Protein AF-0000000068954205 (afdb_homodimer)

pLDDT: mean 86.45, std 12.46, range [21.44, 98.06]

Organism: Cupriavidus necator (strain ATCC 17699 / DSM 428 / KCTC 22496 / NCIMB 10442 / H16 / Stanier 337) (NCBI:txid381666)

Nearest PDB structures (foldseek):
  3oio-assembly1_A  TM=9.324E-01  e=2.521E-06  Chromobacterium violaceum
  3lsg-assembly1_A  TM=9.176E-01  e=3.341E-06  Fusobacterium nucleatum subsp. nucleatum
  3w6v-assembly1_A  TM=8.678E-01  e=1.797E-06  Streptomyces griseus
  6swi-assembly1_A  TM=9.394E-01  e=2.029E-05  Geobacillus stearothermophilus
  4fe7-assembly1_A-2  TM=8.627E-01  e=1.544E-04  Escherichia coli

Secondary structure (DSSP, 8-state):
--HHHHHHHHTT-EEEEEEEEEEESS-EEEE---HHHHHHH-TT-SEEEEEEEEEESEEEEEETT--S--EEEETTEEEEETT---EEEES-TTSPPEESHHHHHHHHHHSTTSPEEEEEE-SSSEEEEEEEEEEE--TT--HHHHHS-SSEEEE--SSHHHHHHHHHHHHHHHHHHS--TTHHHHHHHHHHHHHHHHHHHHHHHS-TT--SHHHHHHSTTHHHHHHHHHH-TTS---HHHHHHHHT--HHHHHHHHHHHHSS-HHHHHHHHHHHHHHHHHHH----HHHHHHHTT-S-HHHHHHHHHHHHSS-HHHHHHHHHHGGGS------/--HHHHHHHHTT-EEEEEEEEEEESS-EEEE---HHHHHHH-TT-SEEEEEEEEEESEEEEEETT--S--EEEETTEEEEETT---EEEES-TTSPPEESHHHHHHHHHHSTTSPEEEEEE-SSSEEEEEEEEEEE--TT--HHHHHS-SSEEEE--SSHHHHHHHHHHHHHHHHHHS--TTHHHHHHHHHHHHHHHHHHHHHHHS-TT--SHHHHHHSTTHHHHHHHHHH-TTS---HHHHHHHHT--HHHHHHHHHHHHSS-HHHHHHHHHHHHHHHHHHH----HHHHHHHTT-S-HHHHHHHHHHHHSS-HHHHHHHHHHGGGS------

Solvent-accessible surface area (backbone atoms only — not comparable to full-atom values): 33971 Å² total; per-residue (Å²): 53,34,45,51,25,51,49,42,57,62,22,52,63,43,31,27,51,48,33,45,36,38,35,16,29,65,36,29,31,34,46,62,77,43,71,66,57,34,52,46,60,39,66,79,39,72,40,44,25,35,36,40,34,24,74,32,48,56,38,35,33,37,48,64,88,52,86,68,97,50,46,79,41,44,54,58,21,35,38,38,25,52,73,31,61,52,24,33,40,17,69,40,82,85,48,78,62,37,74,44,62,78,80,43,44,65,53,47,70,75,38,35,46,45,56,39,77,45,76,48,56,48,85,52,63,61,24,30,34,42,30,31,40,34,24,26,42,53,88,78,59,57,66,67,58,72,57,46,64,72,66,49,71,40,68,57,65,81,56,71,69,19,49,26,49,50,37,44,48,54,45,44,53,52,39,58,74,54,70,52,81,28,36,57,46,47,36,10,40,50,41,45,48,51,48,52,51,48,50,50,50,50,43,72,65,48,60,88,85,50,59,28,56,52,40,29,57,61,34,80,45,49,22,50,44,44,26,52,44,54,40,41,52,34,55,88,78,45,65,58,57,45,13,58,75,53,72,42,51,46,68,57,41,42,50,54,33,23,67,25,61,73,43,44,61,66,59,49,51,52,50,48,26,48,50,52,38,50,40,43,51,52,70,35,42,60,20,69,56,57,42,24,46,64,35,45,34,92,36,55,67,62,35,33,52,52,36,19,72,74,71,72,36,39,56,69,55,39,42,41,36,49,47,37,67,15,54,66,76,81,73,76,84,117,51,34,46,52,24,50,50,42,57,62,22,51,62,42,32,27,52,47,34,45,37,40,35,16,28,64,36,30,30,33,46,61,77,42,71,67,58,34,52,47,61,39,66,79,38,73,39,44,24,36,37,40,33,27,73,32,48,56,38,34,34,36,46,65,91,51,86,68,97,50,46,82,41,44,56,57,22,35,37,39,25,51,74,31,61,53,25,34,41,18,70,40,82,85,46,78,62,36,74,44,59,78,79,42,45,66,54,47,71,74,39,34,46,46,55,38,77,45,78,48,56,49,87,51,63,61,25,30,35,44,30,32,40,34,25,27,43,54,88,78,59,57,66,65,57,73,58,46,62,72,66,49,71,40,68,57,66,79,58,71,68,18,50,26,49,50,37,44,48,53,45,44,53,52,39,59,74,55,70,51,82,29,36,56,45,50,37,10,41,51,42,45,47,51,49,53,51,46,51,49,50,48,43,71,66,50,60,89,84,51,60,28,57,53,40,29,57,60,33,80,44,49,23,49,43,44,26,52,45,55,38,40,53,34,52,87,78,44,65,57,56,45,14,58,75,54,73,43,51,45,67,57,40,42,50,52,34,22,66,24,60,74,43,45,62,67,60,50,50,52,51,48,25,48,50,52,38,50,41,44,52,52,71,35,42,60,20,67,56,56,42,24,47,64,36,46,35,93,38,54,67,62,36,34,54,52,36,20,72,73,70,71,37,40,57,70,56,41,42,41,36,48,47,38,67,16,54,65,74,81,73,76,85,119

Sequence (668 aa):
MDALSDLLRAVQLSGAVFLNGEFKSPWCLISEADAELRAAFLPRADRVVSYHLITEGVCWARLVDGTGPGLRVDTGELLVVPQGEPHVLGSDLRLQPLPSAPLVYDMLRNSPGEVMRVSYGGGGETTRMVCGFLGFDDTMGNPLLTSLPRLFKVGLGSGLESAWLASALAFATSEAAEPRAGTATVLAKLSELLFVQAVRRCIDTLPDNESGWLAALRDRYVGRALSRMHARPAYPWTVDELAGNVGLSRSALAQRFTDLLGQPPMQYLAHWRLRSAAAELRSGNRSISEVAGAVGYDSEAAFSRAFKREFGLPPASWRRNHIDAAQAPAAAAHMDALSDLLRAVQLSGAVFLNGEFKSPWCLISEADAELRAAFLPRADRVVSYHLITEGVCWARLVDGTGPGLRVDTGELLVVPQGEPHVLGSDLRLQPLPSAPLVYDMLRNSPGEVMRVSYGGGGETTRMVCGFLGFDDTMGNPLLTSLPRLFKVGLGSGLESAWLASALAFATSEAAEPRAGTATVLAKLSELLFVQAVRRCIDTLPDNESGWLAALRDRYVGRALSRMHARPAYPWTVDELAGNVGLSRSALAQRFTDLLGQPPMQYLAHWRLRSAAAELRSGNRSISEVAGAVGYDSEAAFSRAFKREFGLPPASWRRNHIDAAQAPAAAAH

Foldseek 3Di:
DALVVLLCVLFPKWKFWAEWEKEFPFAKAKDACDPLNCCLAPVPFPFKKKKKAWQADKKFKDAPPDDDLTDIAHHQKMKIQLRRGIMMMGPHNVDDYYYCCVQCVVVCVVPRRAHDYGYDYDHHDMIIIIMMMMGTRCLLHRQLSVQDDRIDMDHCDDDPSSVVLSVLVVVLSVCSVDPDPCSGVSRTVNRVVVVVSVLVRCLVPDDQQAATDSNLCNDQLSVQLSRVCSVQLQDPDDLCNSCVVRVHHSVVNQVVNCSRHVDGDVVVSLSSLLSQLLSCLQPHDDDLQVSCNRRRHPDSVVSQVSNCVSNVHGSVVSSVCVVCVVVDDPPPPD/DALVVLLCVLFPKWKFWAEWEKEFPFAKAKDACDPLNCCLAPVPFPFKKKKKAWQADKKFKDAPPDDDLTDIAHHQKMKIQLRRGIMMMGPHNVDDHYYCCVQCVVVCVVPRRAHDYGYDYDHHDMIIIIMMMMGTRCLLHRQLSVQDDRIDMDHCDDDPSSVVLSVLVVVLSVCSVDPDPCSGVSRTVNRVVVVVSVLVRCLVPDDQQAATDSNLCNDQLSVQLSRVCSVQLQDPDDLCNSCVVRVHHSVVNQVVNCSRHVDGSVVVSLSVLLSQLLSCLQPHDDDLQVSCNRNRHPDSVVSQVSNCVSNVHGSVVSSVCVVCVVVDDPPPPD

Radius of gyration: 25.28 Å; Cα contacts (8 Å, |Δi|>4): 1305; chains: 2; bounding box: 70×67×58 Å

Structure (mmCIF, N/CA/C/O backbone):
data_AF-0000000068954205-model_v1
#
loop_
_entity.id
_entity.type
_entity.pdbx_description
1 polymer 'AraC family transcriptional regulator'
#
loop_
_atom_site.group_PDB
_atom_site.id
_atom_site.type_symbol
_atom_site.label_atom_id
_atom_site.label_alt_id
_atom_site.label_comp_id
_atom_site.label_asym_id
_atom_site.label_entity_id
_atom_site.label_seq_id
_atom_site.pdbx_PDB_ins_code
_atom_site.Cartn_x
_atom_site.Cartn_y
_atom_site.Cartn_z
_atom_site.occupancy
_atom_site.B_iso_or_equiv
_atom_site.auth_seq_id
_atom_site.auth_comp_id
_atom_site.auth_asym_id
_atom_site.auth_atom_id
_atom_site.pdbx_PDB_model_num
ATOM 1 N N . MET A 1 1 ? -12.695 10.094 4.102 1 76.62 1 MET A N 1
ATOM 2 C CA . MET A 1 1 ? -11.281 9.805 4.289 1 76.62 1 MET A CA 1
ATOM 3 C C . MET A 1 1 ? -10.57 10.977 4.953 1 76.62 1 MET A C 1
ATOM 5 O O . MET A 1 1 ? -10.945 12.133 4.75 1 76.62 1 MET A O 1
ATOM 9 N N . ASP A 1 2 ? -9.625 10.664 5.848 1 85.88 2 ASP A N 1
ATOM 10 C CA . ASP A 1 2 ? -8.93 11.719 6.574 1 85.88 2 ASP A CA 1
ATOM 11 C C . ASP A 1 2 ? -7.848 12.367 5.707 1 85.88 2 ASP A C 1
ATOM 13 O O . ASP A 1 2 ? -7.402 11.773 4.719 1 85.88 2 ASP A O 1
ATOM 17 N N . ALA A 1 3 ? -7.453 13.562 6.09 1 88.38 3 ALA A N 1
ATOM 18 C CA . ALA A 1 3 ? -6.594 14.422 5.281 1 88.38 3 ALA A CA 1
ATOM 19 C C . ALA A 1 3 ? -5.234 13.773 5.039 1 88.38 3 ALA A C 1
ATOM 21 O O . ALA A 1 3 ? -4.691 13.852 3.936 1 88.38 3 ALA A O 1
ATOM 22 N N . LEU A 1 4 ? -4.676 13.164 6.059 1 90.88 4 LEU A N 1
ATOM 23 C CA . LEU A 1 4 ? -3.365 12.547 5.902 1 90.88 4 LEU A CA 1
ATOM 24 C C . LEU A 1 4 ? -3.426 11.391 4.91 1 90.88 4 LEU A C 1
ATOM 26 O O . LEU A 1 4 ? -2.582 11.289 4.016 1 90.88 4 LEU A O 1
ATOM 30 N N . SER A 1 5 ? -4.398 10.57 5.047 1 91.06 5 SER A N 1
ATOM 31 C CA . SER A 1 5 ? -4.562 9.445 4.129 1 91.06 5 SER A CA 1
ATOM 32 C C . SER A 1 5 ? -4.742 9.93 2.693 1 91.06 5 SER A C 1
ATOM 34 O O . SER A 1 5 ? -4.172 9.352 1.764 1 91.06 5 SER A O 1
ATOM 36 N N . ASP A 1 6 ? -5.512 10.961 2.559 1 88.81 6 ASP A N 1
ATOM 37 C CA . ASP A 1 6 ? -5.75 11.508 1.228 1 88.81 6 ASP A CA 1
ATOM 38 C C . ASP A 1 6 ? -4.453 12.016 0.602 1 88.81 6 ASP A C 1
ATOM 40 O O . ASP A 1 6 ? -4.203 11.797 -0.585 1 88.81 6 ASP A O 1
ATOM 44 N N . LEU A 1 7 ? -3.738 12.688 1.393 1 87.94 7 LEU A N 1
ATOM 45 C CA . LEU A 1 7 ? -2.469 13.211 0.893 1 87.94 7 LEU A CA 1
ATOM 46 C C . LEU A 1 7 ? -1.528 12.07 0.512 1 87.94 7 LEU A C 1
ATOM 48 O O . LEU A 1 7 ? -0.908 12.102 -0.554 1 87.94 7 LEU A O 1
ATOM 52 N N . LEU A 1 8 ? -1.427 11.078 1.356 1 89.31 8 LEU A N 1
ATOM 53 C CA . LEU A 1 8 ? -0.533 9.953 1.105 1 89.31 8 LEU A CA 1
ATOM 54 C C . LEU A 1 8 ? -0.955 9.195 -0.147 1 89.31 8 LEU A C 1
ATOM 56 O O . LEU A 1 8 ? -0.107 8.719 -0.902 1 89.31 8 LEU A O 1
ATOM 60 N N . ARG A 1 9 ? -2.203 9.102 -0.337 1 86.25 9 ARG A N 1
ATOM 61 C CA . ARG A 1 9 ? -2.717 8.484 -1.554 1 86.25 9 ARG A CA 1
ATOM 62 C C . ARG A 1 9 ? -2.375 9.32 -2.783 1 86.25 9 ARG A C 1
ATOM 64 O O . ARG A 1 9 ? -1.947 8.781 -3.807 1 86.25 9 ARG A O 1
ATOM 71 N N . ALA A 1 10 ? -2.564 10.602 -2.715 1 82.69 10 ALA A N 1
ATOM 72 C CA . ALA A 1 10 ? -2.338 11.523 -3.826 1 82.69 10 ALA A CA 1
ATOM 73 C C . ALA A 1 10 ? -0.875 11.508 -4.258 1 82.69 10 ALA A C 1
ATOM 75 O O . ALA A 1 10 ? -0.572 11.625 -5.449 1 82.69 10 ALA A O 1
ATOM 76 N N . VAL A 1 11 ? -0.032 11.328 -3.299 1 83.94 11 VAL A N 1
ATOM 77 C CA . VAL A 1 11 ? 1.387 11.359 -3.637 1 83.94 11 VAL A CA 1
ATOM 78 C C . VAL A 1 11 ? 1.87 9.953 -3.982 1 83.94 11 VAL A C 1
ATOM 80 O O . VAL A 1 11 ? 3.066 9.734 -4.184 1 83.94 11 VAL A O 1
ATOM 83 N N . GLN A 1 12 ? 1.028 9 -3.926 1 84.38 12 GLN A N 1
ATOM 84 C CA . GLN A 1 12 ? 1.321 7.621 -4.293 1 84.38 12 GLN A CA 1
ATOM 85 C C . GLN A 1 12 ? 2.436 7.043 -3.424 1 84.38 12 GLN A C 1
ATOM 87 O O . GLN A 1 12 ? 3.434 6.539 -3.941 1 84.38 12 GLN A O 1
ATOM 92 N N . LEU A 1 13 ? 2.174 7.074 -2.199 1 89.38 13 LEU A N 1
ATOM 93 C CA . LEU A 1 13 ? 3.135 6.543 -1.239 1 89.38 13 LEU A CA 1
ATOM 94 C C . LEU A 1 13 ? 3.449 5.078 -1.539 1 89.38 13 LEU A C 1
ATOM 96 O O . LEU A 1 13 ? 2.541 4.285 -1.788 1 89.38 13 LEU A O 1
ATOM 100 N N . SER A 1 14 ? 4.703 4.789 -1.603 1 91 14 SER A N 1
ATOM 101 C CA . SER A 1 14 ? 5.176 3.414 -1.749 1 91 14 SER A CA 1
ATOM 102 C C . SER A 1 14 ? 6.395 3.154 -0.874 1 91 14 SER A C 1
ATOM 104 O O . SER A 1 14 ? 7.188 4.062 -0.614 1 91 14 SER A O 1
ATOM 106 N N . GLY A 1 15 ? 6.453 1.912 -0.406 1 91.75 15 GLY A N 1
ATOM 107 C CA . GLY A 1 15 ? 7.566 1.585 0.467 1 91.75 15 GLY A CA 1
ATOM 108 C C . GLY A 1 15 ? 8.375 0.391 -0.013 1 91.75 15 GLY A C 1
ATOM 109 O O . GLY A 1 15 ? 7.906 -0.375 -0.86 1 91.75 15 GLY A O 1
ATOM 110 N N . ALA A 1 16 ? 9.609 0.308 0.537 1 90.5 16 ALA A N 1
ATOM 111 C CA . ALA A 1 16 ? 10.469 -0.847 0.303 1 90.5 16 ALA A CA 1
ATOM 112 C C . ALA A 1 16 ? 11.5 -0.998 1.419 1 90.5 16 ALA A C 1
ATOM 114 O O . ALA A 1 16 ? 11.969 -0.003 1.977 1 90.5 16 ALA A O 1
ATOM 115 N N . VAL A 1 17 ? 11.758 -2.219 1.729 1 89.62 17 VAL A N 1
ATOM 116 C CA . VAL A 1 17 ? 12.898 -2.547 2.57 1 89.62 17 VAL A CA 1
ATOM 117 C C . VAL A 1 17 ? 14.07 -2.99 1.698 1 89.62 17 VAL A C 1
ATOM 119 O O . VAL A 1 17 ? 13.906 -3.822 0.801 1 89.62 17 VAL A O 1
ATOM 122 N N . PHE A 1 18 ? 15.219 -2.369 1.93 1 87.19 18 PHE A N 1
ATOM 123 C CA . PHE A 1 18 ? 16.312 -2.73 1.035 1 87.19 18 PHE A CA 1
ATOM 124 C C . PHE A 1 18 ? 17.453 -3.398 1.807 1 87.19 18 PHE A C 1
ATOM 126 O O . PHE A 1 18 ? 18.297 -4.059 1.215 1 87.19 18 PHE A O 1
ATOM 133 N N . LEU A 1 19 ? 17.406 -3.242 3.111 1 90.62 19 LEU A N 1
ATOM 134 C CA . LEU A 1 19 ? 18.578 -3.729 3.822 1 90.62 19 LEU A CA 1
ATOM 135 C C . LEU A 1 19 ? 18.188 -4.348 5.16 1 90.62 19 LEU A C 1
ATOM 137 O O . LEU A 1 19 ? 17.359 -3.797 5.887 1 90.62 19 LEU A O 1
ATOM 141 N N . ASN A 1 20 ? 18.688 -5.516 5.398 1 90.06 20 ASN A N 1
ATOM 142 C CA . ASN A 1 20 ? 18.812 -6.129 6.719 1 90.06 20 ASN A CA 1
ATOM 143 C C . ASN A 1 20 ? 20.266 -6.227 7.16 1 90.06 20 ASN A C 1
ATOM 145 O O . ASN A 1 20 ? 21 -7.098 6.699 1 90.06 20 ASN A O 1
ATOM 149 N N . GLY A 1 21 ? 20.672 -5.352 8.094 1 92.19 21 GLY A N 1
ATOM 150 C CA . GLY A 1 21 ? 22.094 -5.172 8.352 1 92.19 21 GLY A CA 1
ATOM 151 C C . GLY A 1 21 ? 22.5 -5.547 9.766 1 92.19 21 GLY A C 1
ATOM 152 O O . GLY A 1 21 ? 21.734 -5.34 10.711 1 92.19 21 GLY A O 1
ATOM 153 N N . GLU A 1 22 ? 23.672 -6.102 9.812 1 94.69 22 GLU A N 1
ATOM 154 C CA . GLU A 1 22 ? 24.391 -6.32 11.07 1 94.69 22 GLU A CA 1
ATOM 155 C C . GLU A 1 22 ? 25.719 -5.582 11.07 1 94.69 22 GLU A C 1
ATOM 157 O O . GLU A 1 22 ? 26.594 -5.859 10.242 1 94.69 22 GLU A O 1
ATOM 162 N N . PHE A 1 23 ? 25.859 -4.711 12 1 96.81 23 PHE A N 1
ATOM 163 C CA . PHE A 1 23 ? 27.062 -3.896 12.094 1 96.81 23 PHE A CA 1
ATOM 164 C C . PHE A 1 23 ? 27.734 -4.078 13.445 1 96.81 23 PHE A C 1
ATOM 166 O O . PHE A 1 23 ? 27.062 -4.156 14.477 1 96.81 23 PHE A O 1
ATOM 173 N N . LYS A 1 24 ? 29.016 -4.18 13.422 1 97.81 24 LYS A N 1
ATOM 174 C CA . LYS A 1 24 ? 29.75 -4.344 14.664 1 97.81 24 LYS A CA 1
ATOM 175 C C . LYS A 1 24 ? 30.734 -3.195 14.867 1 97.81 24 LYS A C 1
ATOM 177 O O . LYS A 1 24 ? 31.484 -2.828 13.953 1 97.81 24 LYS A O 1
ATOM 182 N N . SER A 1 25 ? 30.734 -2.65 16.031 1 97.38 25 SER A N 1
ATOM 183 C CA . SER A 1 25 ? 31.594 -1.521 16.344 1 97.38 25 SER A CA 1
ATOM 184 C C . SER A 1 25 ? 33.062 -1.898 16.203 1 97.38 25 SER A C 1
ATOM 186 O O . SER A 1 25 ? 33.469 -3.006 16.562 1 97.38 25 SER A O 1
ATOM 188 N N . PRO A 1 26 ? 33.938 -0.979 15.625 1 97.31 26 PRO A N 1
ATOM 189 C CA . PRO A 1 26 ? 33.594 0.367 15.172 1 97.31 26 PRO A CA 1
ATOM 190 C C . PRO A 1 26 ? 33.125 0.4 13.719 1 97.31 26 PRO A C 1
ATOM 192 O O . PRO A 1 26 ? 33.625 -0.374 12.898 1 97.31 26 PRO A O 1
ATOM 195 N N . TRP A 1 27 ? 32.188 1.208 13.352 1 97.25 27 TRP A N 1
ATOM 196 C CA . TRP A 1 27 ? 31.75 1.395 11.977 1 97.25 27 TRP A CA 1
ATOM 197 C C . TRP A 1 27 ? 31.141 2.777 11.781 1 97.25 27 TRP A C 1
ATOM 199 O O . TRP A 1 27 ? 30.703 3.404 12.75 1 97.25 27 TRP A O 1
ATOM 209 N N . CYS A 1 28 ? 31.297 3.34 10.633 1 97.38 28 CYS A N 1
ATOM 210 C CA . CYS A 1 28 ? 30.719 4.617 10.234 1 97.38 28 CYS A CA 1
ATOM 211 C C . CYS A 1 28 ? 30.5 4.664 8.727 1 97.38 28 CYS A C 1
ATOM 213 O O . CYS A 1 28 ? 31.438 4.527 7.949 1 97.38 28 CYS A O 1
ATOM 215 N N . LEU A 1 29 ? 29.203 4.852 8.383 1 96.56 29 LEU A N 1
ATOM 216 C CA . LEU A 1 29 ? 28.859 4.766 6.969 1 96.56 29 LEU A CA 1
ATOM 217 C C . LEU A 1 29 ? 28.047 5.98 6.531 1 96.56 29 LEU A C 1
ATOM 219 O O . LEU A 1 29 ? 27.297 6.543 7.328 1 96.56 29 LEU A O 1
ATOM 223 N N . ILE A 1 30 ? 28.281 6.363 5.332 1 96.12 30 ILE A N 1
ATOM 224 C CA . ILE A 1 30 ? 27.422 7.352 4.695 1 96.12 30 ILE A CA 1
ATOM 225 C C . ILE A 1 30 ? 26.297 6.641 3.936 1 96.12 30 ILE A C 1
ATOM 227 O O . ILE A 1 30 ? 26.562 5.781 3.092 1 96.12 30 ILE A O 1
ATOM 231 N N . SER A 1 31 ? 25.078 6.965 4.289 1 93.38 31 SER A N 1
ATOM 232 C CA . SER A 1 31 ? 23.906 6.438 3.598 1 93.38 31 SER A CA 1
ATOM 233 C C . SER A 1 31 ? 23.281 7.488 2.695 1 93.38 31 SER A C 1
ATOM 235 O O . SER A 1 31 ? 23.125 8.648 3.094 1 93.38 31 SER A O 1
ATOM 237 N N . GLU A 1 32 ? 23.016 7.094 1.502 1 88.38 32 GLU A N 1
ATOM 238 C CA . GLU A 1 32 ? 22.344 7.961 0.544 1 88.38 32 GLU A CA 1
ATOM 239 C C . GLU A 1 32 ? 21.469 7.148 -0.415 1 88.38 32 GLU A C 1
ATOM 241 O O . GLU A 1 32 ? 21.844 6.047 -0.816 1 88.38 32 GLU A O 1
ATOM 246 N N . ALA A 1 33 ? 20.297 7.723 -0.645 1 83.5 33 ALA A N 1
ATOM 247 C CA . ALA A 1 33 ? 19.453 7.117 -1.669 1 83.5 33 ALA A CA 1
ATOM 248 C C . ALA A 1 33 ? 19.922 7.508 -3.068 1 83.5 33 ALA A C 1
ATOM 250 O O . ALA A 1 33 ? 19.297 8.344 -3.73 1 83.5 33 ALA A O 1
ATOM 251 N N . ASP A 1 34 ? 20.891 6.832 -3.539 1 80.94 34 ASP A N 1
ATOM 252 C CA . ASP A 1 34 ? 21.406 7.195 -4.855 1 80.94 34 ASP A CA 1
ATOM 253 C C . ASP A 1 34 ? 20.5 6.664 -5.965 1 80.94 34 ASP A C 1
ATOM 255 O O . ASP A 1 34 ? 19.5 6 -5.695 1 80.94 34 ASP A O 1
ATOM 259 N N . ALA A 1 35 ? 20.828 7 -7.172 1 77.56 35 ALA A N 1
ATOM 260 C CA . ALA A 1 35 ? 19.984 6.727 -8.328 1 77.56 35 ALA A CA 1
ATOM 261 C C . ALA A 1 35 ? 19.781 5.227 -8.523 1 77.56 35 ALA A C 1
ATOM 263 O O . ALA A 1 35 ? 18.703 4.773 -8.891 1 77.56 35 ALA A O 1
ATOM 264 N N . GLU A 1 36 ? 20.797 4.492 -8.227 1 79 36 GLU A N 1
ATOM 265 C CA . GLU A 1 36 ? 20.734 3.053 -8.453 1 79 36 GLU A CA 1
ATOM 266 C C . GLU A 1 36 ? 19.797 2.381 -7.449 1 79 36 GLU A C 1
ATOM 268 O O . GLU A 1 36 ? 19 1.529 -7.82 1 79 36 GLU A O 1
ATOM 273 N N . LEU A 1 37 ? 19.953 2.795 -6.242 1 80.94 37 LEU A N 1
ATOM 274 C CA . LEU A 1 37 ? 19.094 2.25 -5.195 1 80.94 37 LEU A CA 1
ATOM 275 C C . LEU A 1 37 ? 17.641 2.619 -5.441 1 80.94 37 LEU A C 1
ATOM 277 O O . LEU A 1 37 ? 16.75 1.771 -5.324 1 80.94 37 LEU A O 1
ATOM 281 N N . ARG A 1 38 ? 17.438 3.775 -5.848 1 82.38 38 ARG A N 1
ATOM 282 C CA . ARG A 1 38 ? 16.078 4.234 -6.125 1 82.38 38 ARG A CA 1
ATOM 283 C C . ARG A 1 38 ? 15.477 3.473 -7.301 1 82.38 38 ARG A C 1
ATOM 285 O O . ARG A 1 38 ? 14.32 3.049 -7.242 1 82.38 38 ARG A O 1
ATOM 292 N N . ALA A 1 39 ? 16.25 3.314 -8.266 1 77.06 39 ALA A N 1
ATOM 293 C CA . ALA A 1 39 ? 15.773 2.613 -9.453 1 77.06 39 ALA A CA 1
ATOM 294 C C . ALA A 1 39 ? 15.422 1.163 -9.141 1 77.06 39 ALA A C 1
ATOM 296 O O . ALA A 1 39 ? 14.469 0.613 -9.688 1 77.06 39 ALA A O 1
ATOM 297 N N . ALA A 1 40 ? 16.156 0.619 -8.227 1 78.25 40 ALA A N 1
ATOM 298 C CA . ALA A 1 40 ? 15.984 -0.798 -7.918 1 78.25 40 ALA A CA 1
ATOM 299 C C . ALA A 1 40 ? 14.766 -1.024 -7.031 1 78.25 40 ALA A C 1
ATOM 301 O O . ALA A 1 40 ? 14.062 -2.031 -7.168 1 78.25 40 ALA A O 1
ATOM 302 N N . PHE A 1 41 ? 14.508 -0.079 -6.195 1 81 41 PHE A N 1
ATOM 303 C CA . PHE A 1 41 ? 13.516 -0.367 -5.164 1 81 41 PHE A CA 1
ATOM 304 C C . PHE A 1 41 ? 12.289 0.518 -5.332 1 81 41 PHE A C 1
ATOM 306 O O . PHE A 1 41 ? 11.188 0.139 -4.934 1 81 41 PHE A O 1
ATOM 313 N N . LEU A 1 42 ? 12.477 1.681 -5.883 1 82.81 42 LEU A N 1
ATOM 314 C CA . LEU A 1 42 ? 11.375 2.617 -6.07 1 82.81 42 LEU A CA 1
ATOM 315 C C . LEU A 1 42 ? 11.5 3.346 -7.402 1 82.81 42 LEU A C 1
ATOM 317 O O . LEU A 1 42 ? 11.602 4.574 -7.438 1 82.81 42 LEU A O 1
ATOM 321 N N . PRO A 1 43 ? 11.375 2.611 -8.414 1 72.75 43 PRO A N 1
ATOM 322 C CA . PRO A 1 43 ? 11.672 3.191 -9.727 1 72.75 43 PRO A CA 1
ATOM 323 C C . PRO A 1 43 ? 10.703 4.309 -10.109 1 72.75 43 PRO A C 1
ATOM 325 O O . PRO A 1 43 ? 11.031 5.148 -10.953 1 72.75 43 PRO A O 1
ATOM 328 N N . ARG A 1 44 ? 9.633 4.453 -9.422 1 73.06 44 ARG A N 1
ATOM 329 C CA . ARG A 1 44 ? 8.625 5.422 -9.844 1 73.06 44 ARG A CA 1
ATOM 330 C C . ARG A 1 44 ? 8.602 6.629 -8.914 1 73.06 44 ARG A C 1
ATOM 332 O O . ARG A 1 44 ? 7.816 7.559 -9.117 1 73.06 44 ARG A O 1
ATOM 339 N N . ALA A 1 45 ? 9.414 6.578 -7.984 1 82 45 ALA A N 1
ATOM 340 C CA . ALA A 1 45 ? 9.359 7.645 -6.984 1 82 45 ALA A CA 1
ATOM 341 C C . ALA A 1 45 ? 10.172 8.852 -7.434 1 82 45 ALA A C 1
ATOM 343 O O . ALA A 1 45 ? 11.273 8.711 -7.973 1 82 45 ALA A O 1
ATOM 344 N N . ASP A 1 46 ? 9.602 10.016 -7.266 1 82 46 ASP A N 1
ATOM 345 C CA . ASP A 1 46 ? 10.312 11.273 -7.504 1 82 46 ASP A CA 1
ATOM 346 C C . ASP A 1 46 ? 11.18 11.648 -6.309 1 82 46 ASP A C 1
ATOM 348 O O . ASP A 1 46 ? 12.281 12.18 -6.477 1 82 46 ASP A O 1
ATOM 352 N N . ARG A 1 47 ? 10.633 11.406 -5.215 1 87.75 47 ARG A N 1
ATOM 353 C CA . ARG A 1 47 ? 11.312 11.688 -3.955 1 87.75 47 ARG A CA 1
ATOM 354 C C . ARG A 1 47 ? 11.32 10.461 -3.051 1 87.75 47 ARG A C 1
ATOM 356 O O . ARG A 1 47 ? 10.453 9.594 -3.168 1 87.75 47 ARG A O 1
ATOM 363 N N . VAL A 1 48 ? 12.352 10.5 -2.26 1 91.19 48 VAL A N 1
ATOM 364 C CA . VAL A 1 48 ? 12.477 9.32 -1.409 1 91.19 48 VAL A CA 1
ATOM 365 C C . VAL A 1 48 ? 12.75 9.75 0.03 1 91.19 48 VAL A C 1
ATOM 367 O O . VAL A 1 48 ? 13.477 10.719 0.267 1 91.19 48 VAL A O 1
ATOM 370 N N . VAL A 1 49 ? 12.094 9.117 0.964 1 92.81 49 VAL A N 1
ATOM 371 C CA . VAL A 1 49 ? 12.359 9.188 2.396 1 92.81 49 VAL A CA 1
ATOM 372 C C . VAL A 1 49 ? 13.141 7.949 2.84 1 92.81 49 VAL A C 1
ATOM 374 O O . VAL A 1 49 ? 12.75 6.82 2.537 1 92.81 49 VAL A O 1
ATOM 377 N N . SER A 1 50 ? 14.266 8.195 3.5 1 94.44 50 SER A N 1
ATOM 378 C CA . SER A 1 50 ? 15.008 7.066 4.055 1 94.44 50 SER A CA 1
ATOM 379 C C . SER A 1 50 ? 14.641 6.828 5.516 1 94.44 50 SER A C 1
ATOM 381 O O . SER A 1 50 ? 14.375 7.777 6.254 1 94.44 50 SER A O 1
ATOM 383 N N . TYR A 1 51 ? 14.641 5.574 5.832 1 94.12 51 TYR A N 1
ATOM 384 C CA . TYR A 1 51 ? 14.422 5.285 7.246 1 94.12 51 TYR A CA 1
ATOM 385 C C . TYR A 1 51 ? 15.273 4.109 7.699 1 94.12 51 TYR A C 1
ATOM 387 O O . TYR A 1 51 ? 15.664 3.264 6.891 1 94.12 51 TYR A O 1
ATOM 395 N N . HIS A 1 52 ? 15.594 4.055 9 1 94.5 52 HIS A N 1
ATOM 396 C CA . HIS A 1 52 ? 16.391 3.016 9.656 1 94.5 52 HIS A CA 1
ATOM 397 C C . HIS A 1 52 ? 15.758 2.598 10.977 1 94.5 52 HIS A C 1
ATOM 399 O O . HIS A 1 52 ? 15.641 3.41 11.898 1 94.5 52 HIS A O 1
ATOM 405 N N . LEU A 1 53 ? 15.383 1.396 11.008 1 91 53 LEU A N 1
ATOM 406 C CA . LEU A 1 53 ? 14.844 0.857 12.25 1 91 53 LEU A CA 1
ATOM 407 C C . LEU A 1 53 ? 15.898 0.059 13 1 91 53 LEU A C 1
ATOM 409 O O . LEU A 1 53 ? 16.359 -0.98 12.523 1 91 53 LEU A O 1
ATOM 413 N N . ILE A 1 54 ? 16.188 0.471 14.188 1 92.88 54 ILE A N 1
ATOM 414 C CA . ILE A 1 54 ? 17.156 -0.249 15 1 92.88 54 ILE A CA 1
ATOM 415 C C . ILE A 1 54 ? 16.469 -1.395 15.734 1 92.88 54 ILE A C 1
ATOM 417 O O . ILE A 1 54 ? 15.602 -1.164 16.578 1 92.88 54 ILE A O 1
ATOM 421 N N . THR A 1 55 ? 16.875 -2.584 15.391 1 87.88 55 THR A N 1
ATOM 422 C CA . THR A 1 55 ? 16.234 -3.75 15.992 1 87.88 55 THR A CA 1
ATOM 423 C C . THR A 1 55 ? 17.094 -4.309 17.125 1 87.88 55 THR A C 1
ATOM 425 O O . THR A 1 55 ? 16.594 -5.086 17.953 1 87.88 55 THR A O 1
ATOM 428 N N . GLU A 1 56 ? 18.297 -3.963 17.156 1 92 56 GLU A N 1
ATOM 429 C CA . GLU A 1 56 ? 19.219 -4.328 18.234 1 92 56 GLU A CA 1
ATOM 430 C C . GLU A 1 56 ? 20.344 -3.305 18.359 1 92 56 GLU A C 1
ATOM 432 O O . GLU A 1 56 ? 20.859 -2.805 17.359 1 92 56 GLU A O 1
ATOM 437 N N . GLY A 1 57 ? 20.703 -3.035 19.641 1 95.88 57 GLY A N 1
ATOM 438 C CA . GLY A 1 57 ? 21.828 -2.143 19.875 1 95.88 57 GLY A CA 1
ATOM 439 C C . GLY A 1 57 ? 21.484 -0.678 19.703 1 95.88 57 GLY A C 1
ATOM 440 O O . GLY A 1 57 ? 20.375 -0.255 20.062 1 95.88 57 GLY A O 1
ATOM 441 N N . VAL A 1 58 ? 22.609 0.096 19.312 1 96.5 58 VAL A N 1
ATOM 442 C CA . VAL A 1 58 ? 22.438 1.542 19.203 1 96.5 58 VAL A CA 1
ATOM 443 C C . VAL A 1 58 ? 23.156 2.043 17.938 1 96.5 58 VAL A C 1
ATOM 445 O O . VAL A 1 58 ? 24.094 1.401 17.453 1 96.5 58 VAL A O 1
ATOM 448 N N . CYS A 1 59 ? 22.625 3.121 17.422 1 96.88 59 CYS A N 1
ATOM 449 C CA . CYS A 1 59 ? 23.219 3.773 16.266 1 96.88 59 CYS A CA 1
ATOM 450 C C . CYS A 1 59 ? 23.188 5.289 16.406 1 96.88 59 CYS A C 1
ATOM 452 O O . CYS A 1 59 ? 22.219 5.848 16.938 1 96.88 59 CYS A O 1
ATOM 454 N N . TRP A 1 60 ? 24.266 5.879 16.047 1 98 60 TRP A N 1
ATOM 455 C CA . TRP A 1 60 ? 24.297 7.336 15.961 1 98 60 TRP A CA 1
ATOM 456 C C . TRP A 1 60 ? 24.094 7.805 14.531 1 98 60 TRP A C 1
ATOM 458 O O . TRP A 1 60 ? 24.547 7.156 13.586 1 98 60 TRP A O 1
ATOM 468 N N . ALA A 1 61 ? 23.438 8.953 14.414 1 98 61 ALA A N 1
ATOM 469 C CA . ALA A 1 61 ? 23.125 9.438 13.07 1 98 61 ALA A CA 1
ATOM 470 C C . ALA A 1 61 ? 23.234 10.961 13 1 98 61 ALA A C 1
ATOM 472 O O . ALA A 1 61 ? 22.938 11.648 13.977 1 98 61 ALA A O 1
ATOM 473 N N . ARG A 1 62 ? 23.609 11.484 11.891 1 97.44 62 ARG A N 1
ATOM 474 C CA . ARG A 1 62 ? 23.656 12.906 11.594 1 97.44 62 ARG A CA 1
ATOM 475 C C . ARG A 1 62 ? 23.641 13.156 10.086 1 97.44 62 ARG A C 1
ATOM 477 O O . ARG A 1 62 ? 24.109 12.328 9.312 1 97.44 62 ARG A O 1
ATOM 484 N N . LEU A 1 63 ? 23.047 14.258 9.758 1 96.62 63 LEU A N 1
ATOM 485 C CA . LEU A 1 63 ? 23.188 14.648 8.359 1 96.62 63 LEU A CA 1
ATOM 486 C C . LEU A 1 63 ? 24.641 14.961 8.016 1 96.62 63 LEU A C 1
ATOM 488 O O . LEU A 1 63 ? 25.391 15.461 8.859 1 96.62 63 LEU A O 1
ATOM 492 N N . VAL A 1 64 ? 25 14.656 6.785 1 95.25 64 VAL A N 1
ATOM 493 C CA . VAL A 1 64 ? 26.375 14.867 6.363 1 95.25 64 VAL A CA 1
ATOM 494 C C . VAL A 1 64 ? 26.75 16.344 6.512 1 95.25 64 VAL A C 1
ATOM 496 O O . VAL A 1 64 ? 27.875 16.672 6.902 1 95.25 64 VAL A O 1
ATOM 499 N N . ASP A 1 65 ? 25.781 17.188 6.199 1 92.94 65 ASP A N 1
ATOM 500 C CA . ASP A 1 65 ? 26.047 18.625 6.281 1 92.94 65 ASP A CA 1
ATOM 501 C C . ASP A 1 65 ? 25.734 19.156 7.68 1 92.94 65 ASP A C 1
ATOM 503 O O . ASP A 1 65 ? 25.828 20.359 7.922 1 92.94 65 ASP A O 1
ATOM 507 N N . GLY A 1 66 ? 25.406 18.312 8.547 1 89.5 66 GLY A N 1
ATOM 508 C CA . GLY A 1 66 ? 25.094 18.734 9.906 1 89.5 66 GLY A CA 1
ATOM 509 C C . GLY A 1 66 ? 26.328 18.828 10.789 1 89.5 66 GLY A C 1
ATOM 510 O O . GLY A 1 66 ? 27.328 18.141 10.555 1 89.5 66 GLY A O 1
ATOM 511 N N . THR A 1 67 ? 26.375 19.812 11.789 1 82.69 67 THR A N 1
ATOM 512 C CA . THR A 1 67 ? 27.547 20.016 12.648 1 82.69 67 THR A CA 1
ATOM 513 C C . THR A 1 67 ? 27.25 19.547 14.07 1 82.69 67 THR A C 1
ATOM 515 O O . THR A 1 67 ? 28.141 19.547 14.922 1 82.69 67 THR A O 1
ATOM 518 N N . GLY A 1 68 ? 26.188 19.078 14.375 1 84.06 68 GLY A N 1
ATOM 519 C CA . GLY A 1 68 ? 25.844 18.719 15.734 1 84.06 68 GLY A CA 1
ATOM 520 C C . GLY A 1 68 ? 26.328 17.328 16.109 1 84.06 68 GLY A C 1
ATOM 521 O O . GLY A 1 68 ? 27.031 16.672 15.336 1 84.06 68 GLY A O 1
ATOM 522 N N . PRO A 1 69 ? 26.344 16.984 17.438 1 88.31 69 PRO A N 1
ATOM 523 C CA . PRO A 1 69 ? 26.812 15.695 17.953 1 88.31 69 PRO A CA 1
ATOM 524 C C . PRO A 1 69 ? 26.094 14.5 17.312 1 88.31 69 PRO A C 1
ATOM 526 O O . PRO A 1 69 ? 26.578 13.367 17.406 1 88.31 69 PRO A O 1
ATOM 529 N N . GLY A 1 70 ? 25.125 14.703 16.688 1 94.19 70 GLY A N 1
ATOM 530 C CA . GLY A 1 70 ? 24.328 13.625 16.109 1 94.19 70 GLY A CA 1
ATOM 531 C C . GLY A 1 70 ? 23.234 13.133 17.031 1 94.19 70 GLY A C 1
ATOM 532 O O . GLY A 1 70 ? 23.141 13.562 18.172 1 94.19 70 GLY A O 1
ATOM 533 N N . LEU A 1 71 ? 22.359 12.312 16.531 1 95.38 71 LEU A N 1
ATOM 534 C CA . LEU A 1 71 ? 21.219 11.734 17.234 1 95.38 71 LEU A CA 1
ATOM 535 C C . LEU A 1 71 ? 21.484 10.273 17.578 1 95.38 71 LEU A C 1
ATOM 537 O O . LEU A 1 71 ? 21.891 9.492 16.719 1 95.38 71 LEU A O 1
ATOM 541 N N . ARG A 1 72 ? 21.359 9.984 18.875 1 97.38 72 ARG A N 1
ATOM 542 C CA . ARG A 1 72 ? 21.422 8.578 19.281 1 97.38 72 ARG A CA 1
ATOM 543 C C . ARG A 1 72 ? 20.094 7.871 19.047 1 97.38 72 ARG A C 1
ATOM 545 O O . ARG A 1 72 ? 19.047 8.352 19.469 1 97.38 72 ARG A O 1
ATOM 552 N N . VAL A 1 73 ? 20.109 6.754 18.422 1 96.19 73 VAL A N 1
ATOM 553 C CA . VAL A 1 73 ? 18.906 5.969 18.125 1 96.19 73 VAL A CA 1
ATOM 554 C C . VAL A 1 73 ? 19.016 4.598 18.797 1 96.19 73 VAL A C 1
ATOM 556 O O . VAL A 1 73 ? 19.922 3.82 18.5 1 96.19 73 VAL A O 1
ATOM 559 N N . ASP A 1 74 ? 18.031 4.32 19.672 1 94.81 74 ASP A N 1
ATOM 560 C CA . ASP A 1 74 ? 18.062 3.098 20.453 1 94.81 74 ASP A CA 1
ATOM 561 C C . ASP A 1 74 ? 17.203 2.008 19.812 1 94.81 74 ASP A C 1
ATOM 563 O O . ASP A 1 74 ? 16.484 2.264 18.844 1 94.81 74 ASP A O 1
ATOM 567 N N . THR A 1 75 ? 17.344 0.783 20.422 1 90.5 75 THR A N 1
ATOM 568 C CA . THR A 1 75 ? 16.516 -0.337 19.969 1 90.5 75 THR A CA 1
ATOM 569 C C . THR A 1 75 ? 15.039 0.023 20.016 1 90.5 75 THR A C 1
ATOM 571 O O . THR A 1 75 ? 14.562 0.577 21.016 1 90.5 75 THR A O 1
ATOM 574 N N . GLY A 1 76 ? 14.375 -0.237 18.906 1 82.81 76 GLY A N 1
ATOM 575 C CA . GLY A 1 76 ? 12.945 0.025 18.859 1 82.81 76 GLY A CA 1
ATOM 576 C C . GLY A 1 76 ? 12.602 1.409 18.344 1 82.81 76 GLY A C 1
ATOM 577 O O . GLY A 1 76 ? 11.43 1.756 18.203 1 82.81 76 GLY A O 1
ATOM 578 N N . GLU A 1 77 ? 13.609 2.154 18.047 1 89.25 77 GLU A N 1
ATOM 579 C CA . GLU A 1 77 ? 13.375 3.488 17.5 1 89.25 77 GLU A CA 1
ATOM 580 C C . GLU A 1 77 ? 13.609 3.523 15.992 1 89.25 77 GLU A C 1
ATOM 582 O O . GLU A 1 77 ? 14.43 2.76 15.469 1 89.25 77 GLU A O 1
ATOM 587 N N . LEU A 1 78 ? 12.852 4.344 15.383 1 91.31 78 LEU A N 1
ATOM 588 C CA . LEU A 1 78 ? 12.914 4.559 13.945 1 91.31 78 LEU A CA 1
ATOM 589 C C . LEU A 1 78 ? 13.555 5.906 13.625 1 91.31 78 LEU A C 1
ATOM 591 O O . LEU A 1 78 ? 13.102 6.945 14.102 1 91.31 78 LEU A O 1
ATOM 595 N N . LEU A 1 79 ? 14.641 5.859 12.898 1 95.06 79 LEU A N 1
ATOM 596 C CA . LEU A 1 79 ? 15.242 7.074 12.352 1 95.06 79 LEU A CA 1
ATOM 597 C C . LEU A 1 79 ? 14.68 7.383 10.969 1 95.06 79 LEU A C 1
ATOM 599 O O . LEU A 1 79 ? 14.594 6.5 10.117 1 95.06 79 LEU A O 1
ATOM 603 N N . VAL A 1 80 ? 14.312 8.633 10.75 1 94.19 80 VAL A N 1
ATOM 604 C CA . VAL A 1 80 ? 13.719 9.023 9.477 1 94.19 80 VAL A CA 1
ATOM 605 C C . VAL A 1 80 ? 14.461 10.227 8.906 1 94.19 80 VAL A C 1
ATOM 607 O O . VAL A 1 80 ? 14.781 11.172 9.633 1 94.19 80 VAL A O 1
ATOM 610 N N . VAL A 1 81 ? 14.789 10.156 7.656 1 95.06 81 VAL A N 1
ATOM 611 C CA . VAL A 1 81 ? 15.367 11.25 6.883 1 95.06 81 VAL A CA 1
ATOM 612 C C . VAL A 1 81 ? 14.43 11.617 5.734 1 95.06 81 VAL A C 1
ATOM 614 O O . VAL A 1 81 ? 14.602 11.148 4.609 1 95.06 81 VAL A O 1
ATOM 617 N N . PRO A 1 82 ? 13.508 12.547 5.91 1 90.75 82 PRO A N 1
ATOM 618 C CA . PRO A 1 82 ? 12.352 12.773 5.039 1 90.75 82 PRO A CA 1
ATOM 619 C C . PRO A 1 82 ? 12.75 13.281 3.654 1 90.75 82 PRO A C 1
ATOM 621 O O . PRO A 1 82 ? 12.016 13.086 2.686 1 90.75 82 PRO A O 1
ATOM 624 N N . GLN A 1 83 ? 13.867 13.922 3.494 1 87.25 83 GLN A N 1
ATOM 625 C CA . GLN A 1 83 ? 14.234 14.492 2.203 1 87.25 83 GLN A CA 1
ATOM 626 C C . GLN A 1 83 ? 15.281 13.641 1.503 1 87.25 83 GLN A C 1
ATOM 628 O O . GLN A 1 83 ? 15.828 14.031 0.47 1 87.25 83 GLN A O 1
ATOM 633 N N . GLY A 1 84 ? 15.602 12.531 2.125 1 86.94 84 GLY A N 1
ATOM 634 C CA . GLY A 1 84 ? 16.547 11.609 1.525 1 86.94 84 GLY A CA 1
ATOM 635 C C . GLY A 1 84 ? 17.969 12.148 1.472 1 86.94 84 GLY A C 1
ATOM 636 O O . GLY A 1 84 ? 18.766 11.711 0.649 1 86.94 84 GLY A O 1
ATOM 637 N N . GLU A 1 85 ? 18.219 13.109 2.244 1 91.88 85 GLU A N 1
ATOM 638 C CA . GLU A 1 85 ? 19.547 13.711 2.27 1 91.88 85 GLU A CA 1
ATOM 639 C C . GLU A 1 85 ? 20.594 12.703 2.729 1 91.88 85 GLU A C 1
ATOM 641 O O . GLU A 1 85 ? 20.312 11.82 3.541 1 91.88 85 GLU A O 1
ATOM 646 N N . PRO A 1 86 ? 21.812 12.914 2.137 1 95.38 86 PRO A N 1
ATOM 647 C CA . PRO A 1 86 ? 22.891 12.062 2.645 1 95.38 86 PRO A CA 1
ATOM 648 C C . PRO A 1 86 ? 23.094 12.211 4.148 1 95.38 86 PRO A C 1
ATOM 650 O O . PRO A 1 86 ? 23.031 13.32 4.68 1 95.38 86 PRO A O 1
ATOM 653 N N . HIS A 1 87 ? 23.297 11.102 4.816 1 96.88 87 HIS A N 1
ATOM 654 C CA . HIS A 1 87 ? 23.469 11.102 6.266 1 96.88 87 HIS A CA 1
ATOM 655 C C . HIS A 1 87 ? 24.422 10.008 6.711 1 96.88 87 HIS A C 1
ATOM 657 O O . HIS A 1 87 ? 24.656 9.047 5.977 1 96.88 87 HIS A O 1
ATOM 663 N N . VAL A 1 88 ? 25 10.273 7.84 1 97.06 88 VAL A N 1
ATOM 664 C CA . VAL A 1 88 ? 25.984 9.352 8.406 1 97.06 88 VAL A CA 1
ATOM 665 C C . VAL A 1 88 ? 25.328 8.516 9.508 1 97.06 88 VAL A C 1
ATOM 667 O O . VAL A 1 88 ? 24.531 9.023 10.297 1 97.06 88 VAL A O 1
ATOM 670 N N . LEU A 1 89 ? 25.578 7.234 9.453 1 97.56 89 LEU A N 1
ATOM 671 C CA . LEU A 1 89 ? 25.219 6.285 10.5 1 97.56 89 LEU A CA 1
ATOM 672 C C . LEU A 1 89 ? 26.469 5.602 11.062 1 97.56 89 LEU A C 1
ATOM 674 O O . LEU A 1 89 ? 27.391 5.266 10.32 1 97.56 89 LEU A O 1
ATOM 678 N N . GLY A 1 90 ? 26.484 5.395 12.406 1 97.81 90 GLY A N 1
ATOM 679 C CA . GLY A 1 90 ? 27.656 4.707 12.906 1 97.81 90 GLY A CA 1
ATOM 680 C C . GLY A 1 90 ? 27.594 4.445 14.398 1 97.81 90 GLY A C 1
ATOM 681 O O . GLY A 1 90 ? 26.688 4.926 15.086 1 97.81 90 GLY A O 1
ATOM 682 N N . SER A 1 91 ? 28.562 3.576 14.883 1 97.44 91 SER A N 1
ATOM 683 C CA . SER A 1 91 ? 28.781 3.377 16.312 1 97.44 91 SER A CA 1
ATOM 684 C C . SER A 1 91 ? 29.469 4.59 16.938 1 97.44 91 SER A C 1
ATOM 686 O O . SER A 1 91 ? 29.344 4.82 18.141 1 97.44 91 SER A O 1
ATOM 688 N N . ASP A 1 92 ? 30.188 5.227 16.125 1 95 92 ASP A N 1
ATOM 689 C CA . ASP A 1 92 ? 30.922 6.43 16.5 1 95 92 ASP A CA 1
ATOM 690 C C . ASP A 1 92 ? 31.062 7.375 15.297 1 95 92 ASP A C 1
ATOM 692 O O . ASP A 1 92 ? 31.75 7.051 14.328 1 95 92 ASP A O 1
ATOM 696 N N . LEU A 1 93 ? 30.5 8.594 15.406 1 95.62 93 LEU A N 1
ATOM 697 C CA . LEU A 1 93 ? 30.453 9.516 14.273 1 95.62 93 LEU A CA 1
ATOM 698 C C . LEU A 1 93 ? 31.766 10.273 14.133 1 95.62 93 LEU A C 1
ATOM 700 O O . LEU A 1 93 ? 31.938 11.047 13.188 1 95.62 93 LEU A O 1
ATOM 704 N N . ARG A 1 94 ? 32.688 10.023 15.031 1 93.88 94 ARG A N 1
ATOM 705 C CA . ARG A 1 94 ? 34 10.625 14.922 1 93.88 94 ARG A CA 1
ATOM 706 C C . ARG A 1 94 ? 34.875 9.859 13.938 1 93.88 94 ARG A C 1
ATOM 708 O O . ARG A 1 94 ? 35.906 10.367 13.492 1 93.88 94 ARG A O 1
ATOM 715 N N . LEU A 1 95 ? 34.438 8.648 13.625 1 94.5 95 LEU A N 1
ATOM 716 C CA . LEU A 1 95 ? 35.156 7.852 12.633 1 94.5 95 LEU A CA 1
ATOM 717 C C . LEU A 1 95 ? 34.969 8.43 11.234 1 94.5 95 LEU A C 1
ATOM 719 O O . LEU A 1 95 ? 33.969 9.094 10.969 1 94.5 95 LEU A O 1
ATOM 723 N N . GLN A 1 96 ? 35.938 8.164 10.383 1 94.69 96 GLN A N 1
ATOM 724 C CA . GLN A 1 96 ? 35.781 8.539 8.984 1 94.69 96 GLN A CA 1
ATOM 725 C C . GLN A 1 96 ? 34.656 7.73 8.328 1 94.69 96 GLN A C 1
ATOM 727 O O . GLN A 1 96 ? 34.75 6.5 8.258 1 94.69 96 GLN A O 1
ATOM 732 N N . PRO A 1 97 ? 33.656 8.414 7.93 1 95 97 PRO A N 1
ATOM 733 C CA . PRO A 1 97 ? 32.594 7.672 7.289 1 95 97 PRO A CA 1
ATOM 734 C C . PRO A 1 97 ? 32.969 7.141 5.91 1 95 97 PRO A C 1
ATOM 736 O O . PRO A 1 97 ? 33.688 7.809 5.164 1 95 97 PRO A O 1
ATOM 739 N N . LEU A 1 98 ? 32.562 5.969 5.609 1 93.38 98 LEU A N 1
ATOM 740 C CA . LEU A 1 98 ? 32.75 5.367 4.293 1 93.38 98 LEU A CA 1
ATOM 741 C C . LEU A 1 98 ? 31.422 5.285 3.531 1 93.38 98 LEU A C 1
ATOM 743 O O . LEU A 1 98 ? 30.359 5.121 4.137 1 93.38 98 LEU A O 1
ATOM 747 N N . PRO A 1 99 ? 31.531 5.422 2.201 1 90.75 99 PRO A N 1
ATOM 748 C CA . PRO A 1 99 ? 30.312 5.246 1.421 1 90.75 99 PRO A CA 1
ATOM 749 C C . PRO A 1 99 ? 29.734 3.832 1.521 1 90.75 99 PRO A C 1
ATOM 751 O O . PRO A 1 99 ? 30.5 2.857 1.523 1 90.75 99 PRO A O 1
ATOM 754 N N . SER A 1 100 ? 28.422 3.771 1.634 1 87.38 100 SER A N 1
ATOM 755 C CA . SER A 1 100 ? 27.766 2.469 1.768 1 87.38 100 SER A CA 1
ATOM 756 C C . SER A 1 100 ? 27.578 1.808 0.408 1 87.38 100 SER A C 1
ATOM 758 O O . SER A 1 100 ? 27.406 0.589 0.323 1 87.38 100 SER A O 1
ATOM 760 N N . ALA A 1 101 ? 27.609 2.527 -0.669 1 82.19 101 ALA A N 1
ATOM 761 C CA . ALA A 1 101 ? 27.234 2.061 -2.004 1 82.19 101 ALA A CA 1
ATOM 762 C C . ALA A 1 101 ? 28.078 0.85 -2.408 1 82.19 101 ALA A C 1
ATOM 764 O O . ALA A 1 101 ? 27.531 -0.155 -2.879 1 82.19 101 ALA A O 1
ATOM 765 N N . PRO A 1 102 ? 29.406 0.889 -2.189 1 79.38 102 PRO A N 1
ATOM 766 C CA . PRO A 1 102 ? 30.234 -0.247 -2.604 1 79.38 102 PRO A CA 1
ATOM 767 C C . PRO A 1 102 ? 29.906 -1.525 -1.836 1 79.38 102 PRO A C 1
ATOM 769 O O . PRO A 1 102 ? 30.141 -2.629 -2.336 1 79.38 102 PRO A O 1
ATOM 772 N N . LEU A 1 103 ? 29.359 -1.364 -0.643 1 81.38 103 LEU A N 1
ATOM 773 C CA . LEU A 1 103 ? 29.047 -2.521 0.186 1 81.38 103 LEU A CA 1
ATOM 774 C C . LEU A 1 103 ? 27.844 -3.279 -0.377 1 81.38 103 LEU A C 1
ATOM 776 O O . LEU A 1 103 ? 27.656 -4.465 -0.091 1 81.38 103 LEU A O 1
ATOM 780 N N . VAL A 1 104 ? 27.031 -2.561 -1.205 1 81.25 104 VAL A N 1
ATOM 781 C CA . VAL A 1 104 ? 25.781 -3.195 -1.594 1 81.25 104 VAL A CA 1
ATOM 782 C C . VAL A 1 104 ? 25.703 -3.299 -3.115 1 81.25 104 VAL A C 1
ATOM 784 O O . VAL A 1 104 ? 24.766 -3.891 -3.656 1 81.25 104 VAL A O 1
ATOM 787 N N . TYR A 1 105 ? 26.641 -2.873 -3.832 1 78.69 105 TYR A N 1
ATOM 788 C CA . TYR A 1 105 ? 26.594 -2.762 -5.285 1 78.69 105 TYR A CA 1
ATOM 789 C C . TYR A 1 105 ? 26.422 -4.133 -5.93 1 78.69 105 TYR A C 1
ATOM 791 O O . TYR A 1 105 ? 25.562 -4.309 -6.805 1 78.69 105 TYR A O 1
ATOM 799 N N . ASP A 1 106 ? 27.219 -5.039 -5.477 1 79.44 106 ASP A N 1
ATOM 800 C CA . ASP A 1 106 ? 27.172 -6.371 -6.078 1 79.44 106 ASP A CA 1
ATOM 801 C C . ASP A 1 106 ? 25.812 -7.035 -5.836 1 79.44 106 ASP A C 1
ATOM 803 O O . ASP A 1 106 ? 25.266 -7.684 -6.727 1 79.44 106 ASP A O 1
ATOM 807 N N . MET A 1 107 ? 25.391 -6.793 -4.699 1 79.19 107 MET A N 1
ATOM 808 C CA . MET A 1 107 ? 24.109 -7.391 -4.355 1 79.19 107 MET A CA 1
ATOM 809 C C . MET A 1 107 ? 22.969 -6.758 -5.156 1 79.19 107 MET A C 1
ATOM 811 O O . MET A 1 107 ? 22.062 -7.453 -5.621 1 79.19 107 MET A O 1
ATOM 815 N N . LEU A 1 108 ? 23.047 -5.492 -5.355 1 77.69 108 LEU A N 1
ATOM 816 C CA . LEU A 1 108 ? 22.047 -4.758 -6.121 1 77.69 108 LEU A CA 1
ATOM 817 C C . LEU A 1 108 ? 22.047 -5.215 -7.578 1 77.69 108 LEU A C 1
ATOM 819 O O . LEU A 1 108 ? 20.984 -5.316 -8.195 1 77.69 108 LEU A O 1
ATOM 823 N N . ARG A 1 109 ? 23.172 -5.516 -8.055 1 73.88 109 ARG A N 1
ATOM 824 C CA . ARG A 1 109 ? 23.297 -5.906 -9.453 1 73.88 109 ARG A CA 1
ATOM 825 C C . ARG A 1 109 ? 22.828 -7.336 -9.672 1 73.88 109 ARG A C 1
ATOM 827 O O . ARG A 1 109 ? 22.188 -7.641 -10.68 1 73.88 109 ARG A O 1
ATOM 834 N N . ASN A 1 110 ? 23.094 -8.156 -8.695 1 73.69 110 ASN A N 1
ATOM 835 C CA . ASN A 1 110 ? 22.797 -9.578 -8.859 1 73.69 110 ASN A CA 1
ATOM 836 C C . ASN A 1 110 ? 21.359 -9.906 -8.484 1 73.69 110 ASN A C 1
ATOM 838 O O . ASN A 1 110 ? 20.781 -10.867 -8.992 1 73.69 110 ASN A O 1
ATOM 842 N N . SER A 1 111 ? 20.828 -9.141 -7.605 1 76.06 111 SER A N 1
ATOM 843 C CA . SER A 1 111 ? 19.484 -9.398 -7.129 1 76.06 111 SER A CA 1
ATOM 844 C C . SER A 1 111 ? 18.734 -8.102 -6.855 1 76.06 111 SER A C 1
ATOM 846 O O . SER A 1 111 ? 18.359 -7.824 -5.715 1 76.06 111 SER A O 1
ATOM 848 N N . PRO A 1 112 ? 18.453 -7.465 -8.023 1 71.31 112 PRO A N 1
ATOM 849 C CA . PRO A 1 112 ? 17.766 -6.188 -7.812 1 71.31 112 PRO A CA 1
ATOM 850 C C . PRO A 1 112 ? 16.391 -6.359 -7.141 1 71.31 112 PRO A C 1
ATOM 852 O O . PRO A 1 112 ? 15.656 -7.285 -7.469 1 71.31 112 PRO A O 1
ATOM 855 N N . GLY A 1 113 ? 16.219 -5.574 -6.105 1 73.06 113 GLY A N 1
ATOM 856 C CA . GLY A 1 113 ? 14.922 -5.555 -5.449 1 73.06 113 GLY A CA 1
ATOM 857 C C . GLY A 1 113 ? 14.836 -6.492 -4.258 1 73.06 113 GLY A C 1
ATOM 858 O O . GLY A 1 113 ? 13.836 -6.5 -3.537 1 73.06 113 GLY A O 1
ATOM 859 N N . GLU A 1 114 ? 15.82 -7.309 -4.109 1 79.94 114 GLU A N 1
ATOM 860 C CA . GLU A 1 114 ? 15.859 -8.18 -2.941 1 79.94 114 GLU A CA 1
ATOM 861 C C . GLU A 1 114 ? 16.484 -7.473 -1.742 1 79.94 114 GLU A C 1
ATOM 863 O O . GLU A 1 114 ? 17.344 -6.602 -1.905 1 79.94 114 GLU A O 1
ATOM 868 N N . VAL A 1 115 ? 15.969 -7.887 -0.618 1 86.44 115 VAL A N 1
ATOM 869 C CA . VAL A 1 115 ? 16.531 -7.332 0.605 1 86.44 115 VAL A CA 1
ATOM 870 C C . VAL A 1 115 ? 17.984 -7.773 0.751 1 86.44 115 VAL A C 1
ATOM 872 O O . VAL A 1 115 ? 18.281 -8.969 0.692 1 86.44 115 VAL A O 1
ATOM 875 N N . MET A 1 116 ? 18.812 -6.816 0.896 1 87.56 116 MET A N 1
ATOM 876 C CA . MET A 1 116 ? 20.25 -7.102 1.028 1 87.56 116 MET A CA 1
ATOM 877 C C . MET A 1 116 ? 20.609 -7.398 2.48 1 87.56 116 MET A C 1
ATOM 879 O O . MET A 1 116 ? 20.172 -6.691 3.391 1 87.56 116 MET A O 1
ATOM 883 N N . ARG A 1 117 ? 21.344 -8.492 2.625 1 87.81 117 ARG A N 1
ATOM 884 C CA . ARG A 1 117 ? 21.906 -8.828 3.934 1 87.81 117 ARG A CA 1
ATOM 885 C C . ARG A 1 117 ? 23.375 -8.406 4.031 1 87.81 117 ARG A C 1
ATOM 887 O O . ARG A 1 117 ? 24.219 -8.898 3.283 1 87.81 117 ARG A O 1
ATOM 894 N N . VAL A 1 118 ? 23.641 -7.504 4.93 1 90.88 118 VAL A N 1
ATOM 895 C CA . VAL A 1 118 ? 24.984 -6.941 5.016 1 90.88 118 VAL A CA 1
ATOM 896 C C . VAL A 1 118 ? 25.531 -7.109 6.434 1 90.88 118 VAL A C 1
ATOM 898 O O . VAL A 1 118 ? 24.812 -6.867 7.41 1 90.88 118 VAL A O 1
ATOM 901 N N . SER A 1 119 ? 26.672 -7.617 6.566 1 93.19 119 SER A N 1
ATOM 902 C CA . SER A 1 119 ? 27.453 -7.613 7.793 1 93.19 119 SER A CA 1
ATOM 903 C C . SER A 1 119 ? 28.719 -6.789 7.633 1 93.19 119 SER A C 1
ATOM 905 O O . SER A 1 119 ? 29.516 -7.02 6.711 1 93.19 119 SER A O 1
ATOM 907 N N . TYR A 1 120 ? 28.859 -5.82 8.5 1 94.12 120 TYR A N 1
ATOM 908 C CA . TYR A 1 120 ? 29.984 -4.91 8.344 1 94.12 120 TYR A CA 1
ATOM 909 C C . TYR A 1 120 ? 30.469 -4.395 9.695 1 94.12 120 TYR A C 1
ATOM 911 O O . TYR A 1 120 ? 29.688 -4.289 10.641 1 94.12 120 TYR A O 1
ATOM 919 N N . GLY A 1 121 ? 31.672 -4.051 9.688 1 93.81 121 GLY A N 1
ATOM 920 C CA . GLY A 1 121 ? 32.219 -3.383 10.859 1 93.81 121 GLY A CA 1
ATOM 921 C C . GLY A 1 121 ? 33.312 -4.172 11.539 1 93.81 121 GLY A C 1
ATOM 922 O O . GLY A 1 121 ? 34.031 -4.938 10.883 1 93.81 121 GLY A O 1
ATOM 923 N N . GLY A 1 122 ? 33.625 -3.734 12.812 1 93.75 122 GLY A N 1
ATOM 924 C CA . GLY A 1 122 ? 34.688 -4.359 13.586 1 93.75 122 GLY A CA 1
ATOM 925 C C . GLY A 1 122 ? 34.219 -5.578 14.359 1 93.75 122 GLY A C 1
ATOM 926 O O . GLY A 1 122 ? 33.5 -6.422 13.828 1 93.75 122 GLY A O 1
ATOM 927 N N . GLY A 1 123 ? 34.719 -5.879 15.539 1 93.12 123 GLY A N 1
ATOM 928 C CA . GLY A 1 123 ? 34.406 -7.027 16.375 1 93.12 123 GLY A CA 1
ATOM 929 C C . GLY A 1 123 ? 33.75 -6.648 17.688 1 93.12 123 GLY A C 1
ATOM 930 O O . GLY A 1 123 ? 33.625 -7.473 18.594 1 93.12 123 GLY A O 1
ATOM 931 N N . GLY A 1 124 ? 33.281 -5.418 17.797 1 96.5 124 GLY A N 1
ATOM 932 C CA . GLY A 1 124 ? 32.75 -4.922 19.047 1 96.5 124 GLY A CA 1
ATOM 933 C C . GLY A 1 124 ? 31.25 -5.164 19.156 1 96.5 124 GLY A C 1
ATOM 934 O O . GLY A 1 124 ? 30.75 -6.227 18.781 1 96.5 124 GLY A O 1
ATOM 935 N N . GLU A 1 125 ? 30.531 -4.227 19.812 1 97.12 125 GLU A N 1
ATOM 936 C CA . GLU A 1 125 ? 29.109 -4.328 20.047 1 97.12 125 GLU A CA 1
ATOM 937 C C . GLU A 1 125 ? 28.312 -4.387 18.75 1 97.12 125 GLU A C 1
ATOM 939 O O . GLU A 1 125 ? 28.672 -3.723 17.766 1 97.12 125 GLU A O 1
ATOM 944 N N . THR A 1 126 ? 27.25 -5.117 18.812 1 97.69 126 THR A N 1
ATOM 945 C CA . THR A 1 126 ? 26.438 -5.352 17.625 1 97.69 126 THR A CA 1
ATOM 946 C C . THR A 1 126 ? 25.312 -4.336 17.531 1 97.69 126 THR A C 1
ATOM 948 O O . THR A 1 126 ? 24.672 -4.016 18.531 1 97.69 126 THR A O 1
ATOM 951 N N . THR A 1 127 ? 25.141 -3.756 16.312 1 97.06 127 THR A N 1
ATOM 952 C CA . THR A 1 127 ? 23.969 -3.006 15.906 1 97.06 127 THR A CA 1
ATOM 953 C C . THR A 1 127 ? 23.266 -3.693 14.734 1 97.06 127 THR A C 1
ATOM 955 O O . THR A 1 127 ? 23.875 -3.951 13.703 1 97.06 127 THR A O 1
ATOM 958 N N . ARG A 1 128 ? 21.984 -4.062 14.961 1 93.81 128 ARG A N 1
ATOM 959 C CA . ARG A 1 128 ? 21.172 -4.598 13.867 1 93.81 128 ARG A CA 1
ATOM 960 C C . ARG A 1 128 ? 20.078 -3.613 13.469 1 93.81 128 ARG A C 1
ATOM 962 O O . ARG A 1 128 ? 19.484 -2.963 14.328 1 93.81 128 ARG A O 1
ATOM 969 N N . MET A 1 129 ? 19.891 -3.463 12.18 1 92.88 129 MET A N 1
ATOM 970 C CA . MET A 1 129 ? 18.859 -2.531 11.719 1 92.88 129 MET A CA 1
ATOM 971 C C . MET A 1 129 ? 18.25 -2.992 10.398 1 92.88 129 MET A C 1
ATOM 973 O O . MET A 1 129 ? 18.891 -3.738 9.648 1 92.88 129 MET A O 1
ATOM 977 N N . VAL A 1 130 ? 17.047 -2.617 10.227 1 90.19 130 VAL A N 1
ATOM 978 C CA . VAL A 1 130 ? 16.344 -2.754 8.953 1 90.19 130 VAL A CA 1
ATOM 979 C C . VAL A 1 130 ? 16.172 -1.382 8.305 1 90.19 130 VAL A C 1
ATOM 981 O O . VAL A 1 130 ? 15.688 -0.442 8.945 1 90.19 130 VAL A O 1
ATOM 984 N N . CYS A 1 131 ? 16.609 -1.257 7.094 1 92.62 131 CYS A N 1
ATOM 985 C CA . CYS A 1 131 ? 16.562 0.025 6.402 1 92.62 131 CYS A CA 1
ATOM 986 C C . CYS A 1 131 ? 15.625 -0.049 5.195 1 92.62 131 CYS A C 1
ATOM 988 O O . CYS A 1 131 ? 15.539 -1.086 4.535 1 92.62 131 CYS A O 1
ATOM 990 N N . GLY A 1 132 ? 14.961 1.001 4.977 1 92.38 132 GLY A N 1
ATOM 991 C CA . GLY A 1 132 ? 14.062 1.071 3.836 1 92.38 132 GLY A CA 1
ATOM 992 C C . GLY A 1 132 ? 13.875 2.48 3.311 1 92.38 132 GLY A C 1
ATOM 993 O O . GLY A 1 132 ? 14.5 3.422 3.801 1 92.38 132 GLY A O 1
ATOM 994 N N . PHE A 1 133 ? 13.109 2.541 2.25 1 92.62 133 PHE A N 1
ATOM 995 C CA . PHE A 1 133 ? 12.742 3.795 1.598 1 92.62 133 PHE A CA 1
ATOM 996 C C . PHE A 1 133 ? 11.227 3.932 1.495 1 92.62 133 PHE A C 1
ATOM 998 O O . PHE A 1 133 ? 10.508 2.93 1.485 1 92.62 133 PHE A O 1
ATOM 1005 N N . LEU A 1 134 ? 10.875 5.129 1.499 1 93.56 134 LEU A N 1
ATOM 1006 C CA . LEU A 1 134 ? 9.523 5.504 1.087 1 93.56 134 LEU A CA 1
ATOM 1007 C C . LEU A 1 134 ? 9.57 6.43 -0.125 1 93.56 134 LEU A C 1
ATOM 1009 O O . LEU A 1 134 ? 10.375 7.359 -0.175 1 93.56 134 LEU A O 1
ATOM 1013 N N . GLY A 1 135 ? 8.766 6.105 -1.07 1 91.56 135 GLY A N 1
ATOM 1014 C CA . GLY A 1 135 ? 8.711 6.91 -2.283 1 91.56 135 GLY A CA 1
ATOM 1015 C C . GLY A 1 135 ? 7.438 7.723 -2.406 1 91.56 135 GLY A C 1
ATOM 1016 O O . GLY A 1 135 ? 6.379 7.301 -1.938 1 91.56 135 GLY A O 1
ATOM 1017 N N . PHE A 1 136 ? 7.605 8.891 -2.984 1 87.31 136 PHE A N 1
ATOM 1018 C CA . PHE A 1 136 ? 6.492 9.797 -3.232 1 87.31 136 PHE A CA 1
ATOM 1019 C C . PHE A 1 136 ? 6.535 10.328 -4.66 1 87.31 136 PHE A C 1
ATOM 1021 O O . PHE A 1 136 ? 7.617 10.531 -5.219 1 87.31 136 PHE A O 1
ATOM 1028 N N . ASP A 1 137 ? 5.316 10.492 -5.105 1 80.19 137 ASP A N 1
ATOM 1029 C CA . ASP A 1 137 ? 5.184 11.32 -6.297 1 80.19 137 ASP A CA 1
ATOM 1030 C C . ASP A 1 137 ? 5.156 12.805 -5.938 1 80.19 137 ASP A C 1
ATOM 1032 O O . ASP A 1 137 ? 4.289 13.25 -5.18 1 80.19 137 ASP A O 1
ATOM 1036 N N . ASP A 1 138 ? 6.059 13.586 -6.375 1 77.31 138 ASP A N 1
ATOM 1037 C CA . ASP A 1 138 ? 6.172 14.984 -5.957 1 77.31 138 ASP A CA 1
ATOM 1038 C C . ASP A 1 138 ? 5.656 15.93 -7.043 1 77.31 138 ASP A C 1
ATOM 1040 O O . ASP A 1 138 ? 5.992 17.109 -7.047 1 77.31 138 ASP A O 1
ATOM 1044 N N . THR A 1 139 ? 4.961 15.375 -7.961 1 70.38 139 THR A N 1
ATOM 1045 C CA . THR A 1 139 ? 4.453 16.172 -9.07 1 70.38 139 THR A CA 1
ATOM 1046 C C . THR A 1 139 ? 3.59 17.328 -8.555 1 70.38 139 THR A C 1
ATOM 1048 O O . THR A 1 139 ? 3.598 18.422 -9.125 1 70.38 139 THR A O 1
ATOM 1051 N N . MET A 1 140 ? 2.949 17.109 -7.5 1 69.69 140 MET A N 1
ATOM 1052 C CA . MET A 1 140 ? 1.997 18.109 -7.023 1 69.69 140 MET A CA 1
ATOM 1053 C C . MET A 1 140 ? 2.484 18.75 -5.727 1 69.69 140 MET A C 1
ATOM 1055 O O . MET A 1 140 ? 1.744 19.484 -5.082 1 69.69 140 MET A O 1
ATOM 1059 N N . GLY A 1 141 ? 3.709 18.609 -5.434 1 74.81 141 GLY A N 1
ATOM 1060 C CA . GLY A 1 141 ? 4.172 19.078 -4.137 1 74.81 141 GLY A CA 1
ATOM 1061 C C . GLY A 1 141 ? 3.588 18.297 -2.977 1 74.81 141 GLY A C 1
ATOM 1062 O O . GLY A 1 141 ? 2.553 17.641 -3.119 1 74.81 141 GLY A O 1
ATOM 1063 N N . ASN A 1 142 ? 4.336 18.25 -1.887 1 77.19 142 ASN A N 1
ATOM 1064 C CA . ASN A 1 142 ? 3.908 17.5 -0.715 1 77.19 142 ASN A CA 1
ATOM 1065 C C . ASN A 1 142 ? 4.125 18.281 0.572 1 77.19 142 ASN A C 1
ATOM 1067 O O . ASN A 1 142 ? 5.25 18.375 1.065 1 77.19 142 ASN A O 1
ATOM 1071 N N . PRO A 1 143 ? 3.037 18.891 1.023 1 80.62 143 PRO A N 1
ATOM 1072 C CA . PRO A 1 143 ? 3.197 19.703 2.234 1 80.62 143 PRO A CA 1
ATOM 1073 C C . PRO A 1 143 ? 3.633 18.875 3.443 1 80.62 143 PRO A C 1
ATOM 1075 O O . PRO A 1 143 ? 4.145 19.422 4.422 1 80.62 143 PRO A O 1
ATOM 1078 N N . LEU A 1 144 ? 3.438 17.578 3.387 1 84.38 144 LEU A N 1
ATOM 1079 C CA . LEU A 1 144 ? 3.775 16.703 4.504 1 84.38 144 LEU A CA 1
ATOM 1080 C C . LEU A 1 144 ? 5.285 16.672 4.73 1 84.38 144 LEU A C 1
ATOM 1082 O O . LEU A 1 144 ? 5.75 16.875 5.855 1 84.38 144 LEU A O 1
ATOM 1086 N N . LEU A 1 145 ? 6.004 16.5 3.664 1 82.44 145 LEU A N 1
ATOM 1087 C CA . LEU A 1 145 ? 7.445 16.281 3.789 1 82.44 145 LEU A CA 1
ATOM 1088 C C . LEU A 1 145 ? 8.141 17.562 4.242 1 82.44 145 LEU A C 1
ATOM 1090 O O . LEU A 1 145 ? 9.109 17.516 5.008 1 82.44 145 LEU A O 1
ATOM 1094 N N . THR A 1 146 ? 7.57 18.672 3.803 1 79.88 146 THR A N 1
ATOM 1095 C CA . THR A 1 146 ? 8.195 19.953 4.141 1 79.88 146 THR A CA 1
ATOM 1096 C C . THR A 1 146 ? 7.938 20.297 5.602 1 79.88 146 THR A C 1
ATOM 1098 O O . THR A 1 146 ? 8.648 21.141 6.172 1 79.88 146 THR A O 1
ATOM 1101 N N . SER A 1 147 ? 7.027 19.734 6.191 1 84.62 147 SER A N 1
ATOM 1102 C CA . SER A 1 147 ? 6.676 20.016 7.578 1 84.62 147 SER A CA 1
ATOM 1103 C C . SER A 1 147 ? 7.453 19.141 8.547 1 84.62 147 SER A C 1
ATOM 1105 O O . SER A 1 147 ? 7.457 19.375 9.75 1 84.62 147 SER A O 1
ATOM 1107 N N . LEU A 1 148 ? 8.125 18.156 8.023 1 88.38 148 LEU A N 1
ATOM 1108 C CA . LEU A 1 148 ? 8.867 17.234 8.875 1 88.38 148 LEU A CA 1
ATOM 1109 C C . LEU A 1 148 ? 10.297 17.734 9.094 1 88.38 148 LEU A C 1
ATOM 1111 O O . LEU A 1 148 ? 10.875 18.391 8.227 1 88.38 148 LEU A O 1
ATOM 1115 N N . PRO A 1 149 ? 10.812 17.469 10.344 1 89.19 149 PRO A N 1
ATOM 1116 C CA . PRO A 1 149 ? 12.234 17.766 10.523 1 89.19 149 PRO A CA 1
ATOM 1117 C C . PRO A 1 149 ? 13.125 17.047 9.516 1 89.19 149 PRO A C 1
ATOM 1119 O O . PRO A 1 149 ? 12.758 16 9.008 1 89.19 149 PRO A O 1
ATOM 1122 N N . ARG A 1 150 ? 14.289 17.641 9.242 1 91.81 150 ARG A N 1
ATOM 1123 C CA . ARG A 1 150 ? 15.195 17.078 8.25 1 91.81 150 ARG A CA 1
ATOM 1124 C C . ARG A 1 150 ? 15.672 15.688 8.664 1 91.81 150 ARG A C 1
ATOM 1126 O O . ARG A 1 150 ? 16 14.867 7.812 1 91.81 150 ARG A O 1
ATOM 1133 N N . LEU A 1 151 ? 15.859 15.5 9.93 1 94.06 151 LEU A N 1
ATOM 1134 C CA . LEU A 1 151 ? 16.25 14.242 10.562 1 94.06 151 LEU A CA 1
ATOM 1135 C C . LEU A 1 151 ? 15.625 14.117 11.953 1 94.06 151 LEU A C 1
ATOM 1137 O O . LEU A 1 151 ? 15.773 15.016 12.781 1 94.06 151 LEU A O 1
ATOM 1141 N N . PHE A 1 152 ? 14.891 12.969 12.133 1 91.88 152 PHE A N 1
ATOM 1142 C CA . PHE A 1 152 ? 14.273 12.789 13.445 1 91.88 152 PHE A CA 1
ATOM 1143 C C . PHE A 1 152 ? 14.094 11.312 13.766 1 91.88 152 PHE A C 1
ATOM 1145 O O . PHE A 1 152 ? 14.211 10.461 12.883 1 91.88 152 PHE A O 1
ATOM 1152 N N . LYS A 1 153 ? 13.922 11.023 15.023 1 92.62 153 LYS A N 1
ATOM 1153 C CA . LYS A 1 153 ? 13.633 9.656 15.453 1 92.62 153 LYS A CA 1
ATOM 1154 C C . LYS A 1 153 ? 12.305 9.586 16.188 1 92.62 153 LYS A C 1
ATOM 1156 O O . LYS A 1 153 ? 11.836 10.586 16.734 1 92.62 153 LYS A O 1
ATOM 1161 N N . VAL A 1 154 ? 11.727 8.469 16.078 1 87.81 154 VAL A N 1
ATOM 1162 C CA . VAL A 1 154 ? 10.492 8.234 16.828 1 87.81 154 VAL A CA 1
ATOM 1163 C C . VAL A 1 154 ? 10.562 6.879 17.531 1 87.81 154 VAL A C 1
ATOM 1165 O O . VAL A 1 154 ? 11.102 5.914 16.969 1 87.81 154 VAL A O 1
ATOM 1168 N N . GLY A 1 155 ? 10.133 6.941 18.75 1 83.19 155 GLY A N 1
ATOM 1169 C CA . GLY A 1 155 ? 9.969 5.68 19.453 1 83.19 155 GLY A CA 1
ATOM 1170 C C . GLY A 1 155 ? 8.664 4.98 19.125 1 83.19 155 GLY A C 1
ATOM 1171 O O . GLY A 1 155 ? 7.633 5.633 18.938 1 83.19 155 GLY A O 1
ATOM 1172 N N . LEU A 1 156 ? 8.672 3.742 18.828 1 70.25 156 LEU A N 1
ATOM 1173 C CA . LEU A 1 156 ? 7.438 3.033 18.5 1 70.25 156 LEU A CA 1
ATOM 1174 C C . LEU A 1 156 ? 6.539 2.902 19.719 1 70.25 156 LEU A C 1
ATOM 1176 O O . LEU A 1 156 ? 5.359 2.557 19.594 1 70.25 156 LEU A O 1
ATOM 1180 N N . GLY A 1 157 ? 6.867 3.656 20.766 1 65.62 157 GLY A N 1
ATOM 1181 C CA . GLY A 1 157 ? 6.02 3.912 21.922 1 65.62 157 GLY A CA 1
ATOM 1182 C C . GLY A 1 157 ? 5.559 2.645 22.609 1 65.62 157 GLY A C 1
ATOM 1183 O O . GLY A 1 157 ? 6.203 1.601 22.5 1 65.62 157 GLY A O 1
ATOM 1184 N N . SER A 1 158 ? 4.625 2.852 23.609 1 64.25 158 SER A N 1
ATOM 1185 C CA . SER A 1 158 ? 3.969 1.779 24.359 1 64.25 158 SER A CA 1
ATOM 1186 C C . SER A 1 158 ? 2.506 1.638 23.953 1 64.25 158 SER A C 1
ATOM 1188 O O . SER A 1 158 ? 1.978 2.475 23.219 1 64.25 158 SER A O 1
ATOM 1190 N N . GLY A 1 159 ? 1.852 0.489 24.094 1 67.88 159 GLY A N 1
ATOM 1191 C CA . GLY A 1 159 ? 0.448 0.238 23.812 1 67.88 159 GLY A CA 1
ATOM 1192 C C . GLY A 1 159 ? 0.235 -0.678 22.625 1 67.88 159 GLY A C 1
ATOM 1193 O O . GLY A 1 159 ? 1.161 -1.365 22.188 1 67.88 159 GLY A O 1
ATOM 1194 N N . LEU A 1 160 ? -1.126 -0.733 22.281 1 67.19 160 LEU A N 1
ATOM 1195 C CA . LEU A 1 160 ? -1.5 -1.636 21.203 1 67.19 160 LEU A CA 1
ATOM 1196 C C . LEU A 1 160 ? -0.772 -1.27 19.906 1 67.19 160 LEU A C 1
ATOM 1198 O O . LEU A 1 160 ? -0.361 -2.15 19.156 1 67.19 160 LEU A O 1
ATOM 1202 N N . GLU A 1 161 ? -0.585 -0.009 19.766 1 72.25 161 GLU A N 1
ATOM 1203 C CA . GLU A 1 161 ? 0.099 0.461 18.578 1 72.25 161 GLU A CA 1
ATOM 1204 C C . GLU A 1 161 ? 1.553 -0.004 18.547 1 72.25 161 GLU A C 1
ATOM 1206 O O . GLU A 1 161 ? 2.051 -0.443 17.516 1 72.25 161 GLU A O 1
ATOM 1211 N N . SER A 1 162 ? 2.088 0.077 19.703 1 71.31 162 SER A N 1
ATOM 1212 C CA . SER A 1 162 ? 3.482 -0.335 19.812 1 71.31 162 SER A CA 1
ATOM 1213 C C . SER A 1 162 ? 3.625 -1.847 19.672 1 71.31 162 SER A C 1
ATOM 1215 O O . SER A 1 162 ? 4.586 -2.334 19.062 1 71.31 162 SER A O 1
ATOM 1217 N N . ALA A 1 163 ? 2.619 -2.498 20.234 1 73.31 163 ALA A N 1
ATOM 1218 C CA . ALA A 1 163 ? 2.693 -3.957 20.219 1 73.31 163 ALA A CA 1
ATOM 1219 C C . ALA A 1 163 ? 2.607 -4.496 18.781 1 73.31 163 ALA A C 1
ATOM 1221 O O . ALA A 1 163 ? 3.393 -5.363 18.406 1 73.31 163 ALA A O 1
ATOM 1222 N N . TRP A 1 164 ? 1.678 -4 18.094 1 74.62 164 TRP A N 1
ATOM 1223 C CA . TRP A 1 164 ? 1.545 -4.551 16.75 1 74.62 164 TRP A CA 1
ATOM 1224 C C . TRP A 1 164 ? 2.725 -4.141 15.883 1 74.62 164 TRP A C 1
ATOM 1226 O O . TRP A 1 164 ? 3.174 -4.918 15.031 1 74.62 164 TRP A O 1
ATOM 1236 N N . LEU A 1 165 ? 3.254 -3 16.031 1 73.62 165 LEU A N 1
ATOM 1237 C CA . LEU A 1 165 ? 4.402 -2.562 15.25 1 73.62 165 LEU A CA 1
ATOM 1238 C C . LEU A 1 165 ? 5.633 -3.406 15.562 1 73.62 165 LEU A C 1
ATOM 1240 O O . LEU A 1 165 ? 6.398 -3.752 14.664 1 73.62 165 LEU A O 1
ATOM 1244 N N . ALA A 1 166 ? 5.738 -3.646 16.875 1 74.88 166 ALA A N 1
ATOM 1245 C CA . ALA A 1 166 ? 6.848 -4.512 17.266 1 74.88 166 ALA A CA 1
ATOM 1246 C C . ALA A 1 166 ? 6.73 -5.887 16.609 1 74.88 166 ALA A C 1
ATOM 1248 O O . ALA A 1 166 ? 7.719 -6.43 16.109 1 74.88 166 ALA A O 1
ATOM 1249 N N . SER A 1 167 ? 5.578 -6.402 16.688 1 77.88 167 SER A N 1
ATOM 1250 C CA . SER A 1 167 ? 5.34 -7.699 16.062 1 77.88 167 SER A CA 1
ATOM 1251 C C . SER A 1 167 ? 5.531 -7.621 14.547 1 77.88 167 SER A C 1
ATOM 1253 O O . SER A 1 167 ? 6.082 -8.539 13.938 1 77.88 167 SER A O 1
ATOM 1255 N N . ALA A 1 168 ? 5.113 -6.535 14.016 1 76.44 168 ALA A N 1
ATOM 1256 C CA . ALA A 1 168 ? 5.262 -6.336 12.578 1 76.44 168 ALA A CA 1
ATOM 1257 C C . ALA A 1 168 ? 6.73 -6.25 12.18 1 76.44 168 ALA A C 1
ATOM 1259 O O . ALA A 1 168 ? 7.141 -6.789 11.148 1 76.44 168 ALA A O 1
ATOM 1260 N N . LEU A 1 169 ? 7.469 -5.621 12.969 1 73.62 169 LEU A N 1
ATOM 1261 C CA . LEU A 1 169 ? 8.891 -5.48 12.695 1 73.62 169 LEU A CA 1
ATOM 1262 C C . LEU A 1 169 ? 9.602 -6.824 12.797 1 73.62 169 L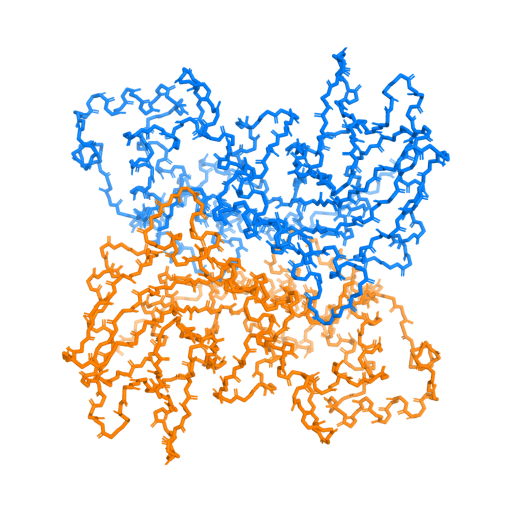EU A C 1
ATOM 1264 O O . LEU A 1 169 ? 10.469 -7.137 11.984 1 73.62 169 LEU A O 1
ATOM 1268 N N . ALA A 1 170 ? 9.242 -7.523 13.875 1 78.38 170 ALA A N 1
ATOM 1269 C CA . ALA A 1 170 ? 9.797 -8.867 14.008 1 78.38 170 ALA A CA 1
ATOM 1270 C C . ALA A 1 170 ? 9.445 -9.727 12.789 1 78.38 170 ALA A C 1
ATOM 1272 O O . ALA A 1 170 ? 10.305 -10.438 12.258 1 78.38 170 ALA A O 1
ATOM 1273 N N . PHE A 1 171 ? 8.305 -9.57 12.414 1 80.31 171 PHE A N 1
ATOM 1274 C CA . PHE A 1 171 ? 7.859 -10.312 11.242 1 80.31 171 PHE A CA 1
ATOM 1275 C C . PHE A 1 171 ? 8.609 -9.852 9.992 1 80.31 171 PHE A C 1
ATOM 1277 O O . PHE A 1 171 ? 9 -10.68 9.164 1 80.31 171 PHE A O 1
ATOM 1284 N N . ALA A 1 172 ? 8.828 -8.602 9.859 1 79.31 172 ALA A N 1
ATOM 1285 C CA . ALA A 1 172 ? 9.555 -8.055 8.719 1 79.31 172 ALA A CA 1
ATOM 1286 C C . ALA A 1 172 ? 10.977 -8.609 8.648 1 79.31 172 ALA A C 1
ATOM 1288 O O . ALA A 1 172 ? 11.461 -8.945 7.562 1 79.31 172 ALA A O 1
ATOM 1289 N N . THR A 1 173 ? 11.555 -8.695 9.789 1 77.5 173 THR A N 1
ATOM 1290 C CA . THR A 1 173 ? 12.906 -9.227 9.852 1 77.5 173 THR A CA 1
ATOM 1291 C C . THR A 1 173 ? 12.938 -10.688 9.406 1 77.5 173 THR A C 1
ATOM 1293 O O . THR A 1 173 ? 13.805 -11.086 8.625 1 77.5 173 THR A O 1
ATOM 1296 N N . SER A 1 174 ? 12.039 -11.414 9.906 1 83.25 174 SER A N 1
ATOM 1297 C CA . SER A 1 174 ? 11.953 -12.82 9.516 1 83.25 174 SER A CA 1
ATOM 1298 C C . SER A 1 174 ? 11.641 -12.961 8.031 1 83.25 174 SER A C 1
ATOM 1300 O O . SER A 1 174 ? 12.203 -13.828 7.352 1 83.25 174 SER A O 1
ATOM 1302 N N . GLU A 1 175 ? 10.75 -12.078 7.598 1 83.94 175 GLU A N 1
ATOM 1303 C CA . GLU A 1 175 ? 10.359 -12.07 6.191 1 83.94 175 GLU A CA 1
ATOM 1304 C C . GLU A 1 175 ? 11.555 -11.758 5.289 1 83.94 175 GLU A C 1
ATOM 1306 O O . GLU A 1 175 ? 11.711 -12.367 4.23 1 83.94 175 GLU A O 1
ATOM 1311 N N . ALA A 1 176 ? 12.383 -10.852 5.688 1 78.62 176 ALA A N 1
ATOM 1312 C CA . ALA A 1 176 ? 13.562 -10.461 4.926 1 78.62 176 ALA A CA 1
ATOM 1313 C C . ALA A 1 176 ? 14.609 -11.57 4.918 1 78.62 176 ALA A C 1
ATOM 1315 O O . ALA A 1 176 ? 15.359 -11.727 3.947 1 78.62 176 ALA A O 1
ATOM 1316 N N . ALA A 1 177 ? 14.656 -12.359 5.953 1 78.31 177 ALA A N 1
ATOM 1317 C CA . ALA A 1 177 ? 15.648 -13.422 6.098 1 78.31 177 ALA A CA 1
ATOM 1318 C C . ALA A 1 177 ? 15.273 -14.633 5.242 1 78.31 177 ALA A C 1
ATOM 1320 O O . ALA A 1 177 ? 16.156 -15.352 4.754 1 78.31 177 ALA A O 1
ATOM 1321 N N . GLU A 1 178 ? 13.992 -14.867 5.105 1 83.31 178 GLU A N 1
ATOM 1322 C CA . GLU A 1 178 ? 13.5 -16 4.324 1 83.31 178 GLU A CA 1
ATOM 1323 C C . GLU A 1 178 ? 12.422 -15.57 3.344 1 83.31 178 GLU A C 1
ATOM 1325 O O . GLU A 1 178 ? 11.234 -15.844 3.557 1 83.31 178 GLU A O 1
ATOM 1330 N N . PRO A 1 179 ? 12.898 -15.086 2.27 1 82 179 PRO A N 1
ATOM 1331 C CA . PRO A 1 179 ? 11.93 -14.57 1.296 1 82 179 PRO A CA 1
ATOM 1332 C C . PRO A 1 179 ? 11.023 -15.664 0.726 1 82 179 PRO A C 1
ATOM 1334 O O . PRO A 1 179 ? 11.477 -16.797 0.514 1 82 179 PRO A O 1
ATOM 1337 N N . ARG A 1 180 ? 9.781 -15.352 0.554 1 86.25 180 ARG A N 1
ATOM 1338 C CA . ARG A 1 180 ? 8.766 -16.203 -0.071 1 86.25 180 ARG A CA 1
ATOM 1339 C C . ARG A 1 180 ? 7.824 -15.375 -0.939 1 86.25 180 ARG A C 1
ATOM 1341 O O . ARG A 1 180 ? 8.031 -14.172 -1.117 1 86.25 180 ARG A O 1
ATOM 1348 N N . ALA A 1 181 ? 6.852 -16.016 -1.557 1 88.19 181 ALA A N 1
ATOM 1349 C CA . ALA A 1 181 ? 5.918 -15.336 -2.441 1 88.19 181 ALA A CA 1
ATOM 1350 C C . ALA A 1 181 ? 5.238 -14.172 -1.725 1 88.19 181 ALA A C 1
ATOM 1352 O O . ALA A 1 181 ? 4.668 -14.344 -0.646 1 88.19 181 ALA A O 1
ATOM 1353 N N . GLY A 1 182 ? 5.445 -12.945 -2.279 1 91.38 182 GLY A N 1
ATOM 1354 C CA . GLY A 1 182 ? 4.773 -11.781 -1.736 1 91.38 182 GLY A CA 1
ATOM 1355 C C . GLY A 1 182 ? 5.621 -11.008 -0.741 1 91.38 182 GLY A C 1
ATOM 1356 O O . GLY A 1 182 ? 5.184 -10 -0.192 1 91.38 182 GLY A O 1
ATOM 1357 N N . THR A 1 183 ? 6.824 -11.461 -0.49 1 90.75 183 THR A N 1
ATOM 1358 C CA . THR A 1 183 ? 7.684 -10.859 0.523 1 90.75 183 THR A CA 1
ATOM 1359 C C . THR A 1 183 ? 7.883 -9.375 0.256 1 90.75 183 THR A C 1
ATOM 1361 O O . THR A 1 183 ? 7.762 -8.555 1.167 1 90.75 183 THR A O 1
ATOM 1364 N N . ALA A 1 184 ? 8.156 -9.016 -0.924 1 89.69 184 ALA A N 1
ATOM 1365 C CA . ALA A 1 184 ? 8.414 -7.609 -1.241 1 89.69 184 ALA A CA 1
ATOM 1366 C C . ALA A 1 184 ? 7.184 -6.754 -0.948 1 89.69 184 ALA A C 1
ATOM 1368 O O . ALA A 1 184 ? 7.309 -5.633 -0.45 1 89.69 184 ALA A O 1
ATOM 1369 N N . THR A 1 185 ? 6.023 -7.242 -1.247 1 92 185 THR A N 1
ATOM 1370 C CA . THR A 1 185 ? 4.789 -6.523 -0.965 1 92 185 THR A CA 1
ATOM 1371 C C . THR A 1 185 ? 4.594 -6.352 0.539 1 92 185 THR A C 1
ATOM 1373 O O . THR A 1 185 ? 4.258 -5.262 1.008 1 92 185 THR A O 1
ATOM 1376 N N . VAL A 1 186 ? 4.809 -7.406 1.237 1 91 186 VAL A N 1
ATOM 1377 C CA . VAL A 1 186 ? 4.656 -7.375 2.688 1 91 186 VAL A CA 1
ATOM 1378 C C . VAL A 1 186 ? 5.59 -6.32 3.281 1 91 186 VAL A C 1
ATOM 1380 O O . VAL A 1 186 ? 5.152 -5.465 4.055 1 91 186 VAL A O 1
ATOM 1383 N N . LEU A 1 187 ? 6.777 -6.371 2.879 1 91.06 187 LEU A N 1
ATOM 1384 C CA . LEU A 1 187 ? 7.766 -5.441 3.406 1 91.06 187 LEU A CA 1
ATOM 1385 C C . LEU A 1 187 ? 7.441 -4.008 2.992 1 91.06 187 LEU A C 1
ATOM 1387 O O . LEU A 1 187 ? 7.633 -3.074 3.773 1 91.06 187 LEU A O 1
ATOM 1391 N N . ALA A 1 188 ? 6.965 -3.854 1.846 1 92.56 188 ALA A N 1
ATOM 1392 C CA . ALA A 1 188 ? 6.559 -2.533 1.373 1 92.56 188 ALA A CA 1
ATOM 1393 C C . ALA A 1 188 ? 5.434 -1.966 2.232 1 92.56 188 ALA A C 1
ATOM 1395 O O . ALA A 1 188 ? 5.508 -0.822 2.688 1 92.56 188 ALA A O 1
ATOM 1396 N N . LYS A 1 189 ? 4.43 -2.752 2.439 1 92.69 189 LYS A N 1
ATOM 1397 C CA . LYS A 1 189 ? 3.279 -2.299 3.217 1 92.69 189 LYS A CA 1
ATOM 1398 C C . LYS A 1 189 ? 3.674 -2.01 4.664 1 92.69 189 LYS A C 1
ATOM 1400 O O . LYS A 1 189 ? 3.195 -1.045 5.262 1 92.69 189 LYS A O 1
ATOM 1405 N N . LEU A 1 190 ? 4.48 -2.844 5.188 1 88.88 190 LEU A N 1
ATOM 1406 C CA . LEU A 1 190 ? 4.957 -2.607 6.543 1 88.88 190 LEU A CA 1
ATOM 1407 C C . LEU A 1 190 ? 5.742 -1.304 6.629 1 88.88 190 LEU A C 1
ATOM 1409 O O . LEU A 1 190 ? 5.621 -0.562 7.605 1 88.88 190 LEU A O 1
ATOM 1413 N N . SER A 1 191 ? 6.539 -1.033 5.633 1 91.62 191 SER A N 1
ATOM 1414 C CA . SER A 1 191 ? 7.281 0.223 5.57 1 91.62 191 SER A CA 1
ATOM 1415 C C . SER A 1 191 ? 6.336 1.421 5.551 1 91.62 191 SER A C 1
ATOM 1417 O O . SER A 1 191 ? 6.562 2.406 6.254 1 91.62 191 SER A O 1
ATOM 1419 N N . GLU A 1 192 ? 5.32 1.332 4.777 1 93.19 192 GLU A N 1
ATOM 1420 C CA . GLU A 1 192 ? 4.344 2.414 4.684 1 93.19 192 GLU A CA 1
ATOM 1421 C C . GLU A 1 192 ? 3.621 2.623 6.012 1 93.19 192 GLU A C 1
ATOM 1423 O O . GLU A 1 192 ? 3.395 3.762 6.43 1 93.19 192 GLU A O 1
ATOM 1428 N N . LEU A 1 193 ? 3.297 1.546 6.672 1 89.81 193 LEU A N 1
ATOM 1429 C CA . LEU A 1 193 ? 2.648 1.611 7.977 1 89.81 193 LEU A CA 1
ATOM 1430 C C . LEU A 1 193 ? 3.564 2.268 9.008 1 89.81 193 LEU A C 1
ATOM 1432 O O . LEU A 1 193 ? 3.115 3.09 9.805 1 89.81 193 LEU A O 1
ATOM 1436 N N . LEU A 1 194 ? 4.805 1.905 8.93 1 87.12 194 LEU A N 1
ATOM 1437 C CA . LEU A 1 194 ? 5.785 2.498 9.828 1 87.12 194 LEU A CA 1
ATOM 1438 C C . LEU A 1 194 ? 5.879 4.004 9.617 1 87.12 194 LEU A C 1
ATOM 1440 O O . LEU A 1 194 ? 6 4.766 10.578 1 87.12 194 LEU A O 1
ATOM 1444 N N . PHE A 1 195 ? 5.805 4.391 8.422 1 90.38 195 PHE A N 1
ATOM 1445 C CA . PHE A 1 195 ? 5.883 5.809 8.102 1 90.38 195 PHE A CA 1
ATOM 1446 C C . PHE A 1 195 ? 4.68 6.559 8.672 1 90.38 195 PHE A C 1
ATOM 1448 O O . PHE A 1 195 ? 4.828 7.648 9.227 1 90.38 195 PHE A O 1
ATOM 1455 N N . VAL A 1 196 ? 3.51 6.039 8.445 1 91.31 196 VAL A N 1
ATOM 1456 C CA . VAL A 1 196 ? 2.309 6.672 8.984 1 91.31 196 VAL A CA 1
ATOM 1457 C C . VAL A 1 196 ? 2.443 6.84 10.492 1 91.31 196 VAL A C 1
ATOM 1459 O O . VAL A 1 196 ? 2.115 7.898 11.039 1 91.31 196 VAL A O 1
ATOM 1462 N N . GLN A 1 197 ? 2.957 5.84 11.133 1 86.69 197 GLN A N 1
ATOM 1463 C CA . GLN A 1 197 ? 3.139 5.91 12.578 1 86.69 197 GLN A CA 1
ATOM 1464 C C . GLN A 1 197 ? 4.16 6.98 12.953 1 86.69 197 GLN A C 1
ATOM 1466 O O . GLN A 1 197 ? 3.979 7.703 13.938 1 86.69 197 GLN A O 1
ATOM 1471 N N . ALA A 1 198 ? 5.199 7.055 12.203 1 87.62 198 ALA A N 1
ATOM 1472 C CA . ALA A 1 198 ? 6.211 8.078 12.445 1 87.62 198 ALA A CA 1
ATOM 1473 C C . ALA A 1 198 ? 5.617 9.477 12.32 1 87.62 198 ALA A C 1
ATOM 1475 O O . ALA A 1 198 ? 5.891 10.352 13.148 1 87.62 198 ALA A O 1
ATOM 1476 N N . VAL A 1 199 ? 4.816 9.648 11.352 1 90.25 199 VAL A N 1
ATOM 1477 C CA . VAL A 1 199 ? 4.184 10.945 11.117 1 90.25 199 VAL A CA 1
ATOM 1478 C C . VAL A 1 199 ? 3.24 11.273 12.273 1 90.25 199 VAL A C 1
ATOM 1480 O O . VAL A 1 199 ? 3.232 12.398 12.773 1 90.25 199 VAL A O 1
ATOM 1483 N N . ARG A 1 200 ? 2.453 10.312 12.703 1 88.5 200 ARG A N 1
ATOM 1484 C CA . ARG A 1 200 ? 1.544 10.5 13.828 1 88.5 200 ARG A CA 1
ATOM 1485 C C . ARG A 1 200 ? 2.303 10.945 15.07 1 88.5 200 ARG A C 1
ATOM 1487 O O . ARG A 1 200 ? 1.854 11.844 15.797 1 88.5 200 ARG A O 1
ATOM 1494 N N . ARG A 1 201 ? 3.367 10.297 15.273 1 86.56 201 ARG A N 1
ATOM 1495 C CA . ARG A 1 201 ? 4.172 10.648 16.438 1 86.56 201 ARG A CA 1
ATOM 1496 C C . ARG A 1 201 ? 4.707 12.078 16.328 1 86.56 201 ARG A C 1
ATOM 1498 O O . ARG A 1 201 ? 4.77 12.805 17.328 1 86.56 201 ARG A O 1
ATOM 1505 N N . CYS A 1 202 ? 5.148 12.422 15.18 1 86.94 202 CYS A N 1
ATOM 1506 C CA . CYS A 1 202 ? 5.605 13.789 14.953 1 86.94 202 CYS A CA 1
ATOM 1507 C C . CYS A 1 202 ? 4.492 14.789 15.227 1 86.94 202 CYS A C 1
ATOM 1509 O O . CYS A 1 202 ? 4.723 15.836 15.844 1 86.94 202 CYS A O 1
ATOM 1511 N N . ILE A 1 203 ? 3.348 14.461 14.766 1 87.94 203 ILE A N 1
ATOM 1512 C CA . ILE A 1 203 ? 2.191 15.312 15 1 87.94 203 ILE A CA 1
ATOM 1513 C C . ILE A 1 203 ? 1.97 15.469 16.5 1 87.94 203 ILE A C 1
ATOM 1515 O O . ILE A 1 203 ? 1.791 16.578 17 1 87.94 203 ILE A O 1
ATOM 1519 N N . ASP A 1 204 ? 2.076 14.398 17.203 1 85.06 204 ASP A N 1
ATOM 1520 C CA . ASP A 1 204 ? 1.783 14.375 18.625 1 85.06 204 ASP A CA 1
ATOM 1521 C C . ASP A 1 204 ? 2.836 15.156 19.422 1 85.06 204 ASP A C 1
ATOM 1523 O O . ASP A 1 204 ? 2.549 15.688 20.5 1 85.06 204 ASP A O 1
ATOM 1527 N N . THR A 1 205 ? 3.98 15.195 18.891 1 84 205 THR A N 1
ATOM 1528 C CA . THR A 1 205 ? 5.078 15.773 19.656 1 84 205 THR A CA 1
ATOM 1529 C C . THR A 1 205 ? 5.375 17.188 19.188 1 84 205 THR A C 1
ATOM 1531 O O . THR A 1 205 ? 6.277 17.844 19.703 1 84 205 THR A O 1
ATOM 1534 N N . LEU A 1 206 ? 4.602 17.656 18.219 1 85 206 LEU A N 1
ATOM 1535 C CA . LEU A 1 206 ? 4.801 19.016 17.734 1 85 206 LEU A CA 1
ATOM 1536 C C . LEU A 1 206 ? 4.504 20.031 18.844 1 85 206 LEU A C 1
ATOM 1538 O O . LEU A 1 206 ? 3.52 19.891 19.562 1 85 206 LEU A O 1
ATOM 1542 N N . PRO A 1 207 ? 5.352 21 18.891 1 83.62 207 PRO A N 1
ATOM 1543 C CA . PRO A 1 207 ? 5.039 22.062 19.844 1 83.62 207 PRO A CA 1
ATOM 1544 C C . PRO A 1 207 ? 3.725 22.766 19.531 1 83.62 207 PRO A C 1
ATOM 1546 O O . PRO A 1 207 ? 3.334 22.859 18.359 1 83.62 207 PRO A O 1
ATOM 1549 N N . ASP A 1 208 ? 3.143 23.281 20.531 1 83.12 208 ASP A N 1
ATOM 1550 C CA . ASP A 1 208 ? 1.821 23.891 20.391 1 83.12 208 ASP A CA 1
ATOM 1551 C C . ASP A 1 208 ? 1.864 25.109 19.484 1 83.12 208 ASP A C 1
ATOM 1553 O O . ASP A 1 208 ? 0.872 25.438 18.828 1 83.12 208 ASP A O 1
ATOM 1557 N N . ASN A 1 209 ? 2.941 25.75 19.438 1 83.31 209 ASN A N 1
ATOM 1558 C CA . ASN A 1 209 ? 3.016 27 18.703 1 83.31 209 ASN A CA 1
ATOM 1559 C C . ASN A 1 209 ? 3.537 26.797 17.297 1 83.31 209 ASN A C 1
ATOM 1561 O O . ASN A 1 209 ? 3.797 27.766 16.578 1 83.31 209 ASN A O 1
ATOM 1565 N N . GLU A 1 210 ? 3.6 25.594 16.922 1 84.94 210 GLU A N 1
ATOM 1566 C CA . GLU A 1 210 ? 4.098 25.312 15.578 1 84.94 210 GLU A CA 1
ATOM 1567 C C . GLU A 1 210 ? 3.01 25.547 14.531 1 84.94 210 GLU A C 1
ATOM 1569 O O . GLU A 1 210 ? 1.818 25.484 14.844 1 84.94 210 GLU A O 1
ATOM 1574 N N . SER A 1 211 ? 3.51 25.984 13.406 1 89.06 211 SER A N 1
ATOM 1575 C CA . SER A 1 211 ? 2.617 26.094 12.258 1 89.06 211 SER A CA 1
ATOM 1576 C C . SER A 1 211 ? 2.996 25.094 11.164 1 89.06 211 SER A C 1
ATOM 1578 O O . SER A 1 211 ? 3.965 24.344 11.312 1 89.06 211 SER A O 1
ATOM 1580 N N . GLY A 1 212 ? 2.105 25.047 10.133 1 90.62 212 GLY A N 1
ATOM 1581 C CA . GLY A 1 212 ? 2.314 24.078 9.055 1 90.62 212 GLY A CA 1
ATOM 1582 C C . GLY A 1 212 ? 1.23 23.031 8.977 1 90.62 212 GLY A C 1
ATOM 1583 O O . GLY A 1 212 ? 0.323 23 9.805 1 90.62 212 GLY A O 1
ATOM 1584 N N . TRP A 1 213 ? 1.4 22.281 8.008 1 91.19 213 TRP A N 1
ATOM 1585 C CA . TRP A 1 213 ? 0.339 21.328 7.676 1 91.19 213 TRP A CA 1
ATOM 1586 C C . TRP A 1 213 ? 0.147 20.312 8.797 1 91.19 213 TRP A C 1
ATOM 1588 O O . TRP A 1 213 ? -0.985 19.984 9.156 1 91.19 213 TRP A O 1
ATOM 1598 N N . LEU A 1 214 ? 1.24 19.859 9.398 1 91.69 214 LEU A N 1
ATOM 1599 C CA . LEU A 1 214 ? 1.119 18.906 10.492 1 91.69 214 LEU A CA 1
ATOM 1600 C C . LEU A 1 214 ? 0.469 19.562 11.711 1 91.69 214 LEU A C 1
ATOM 1602 O O . LEU A 1 214 ? -0.336 18.922 12.398 1 91.69 214 LEU A O 1
ATOM 1606 N N . ALA A 1 215 ? 0.85 20.75 11.961 1 93.19 215 ALA A N 1
ATOM 1607 C CA . ALA A 1 215 ? 0.24 21.5 13.062 1 93.19 215 ALA A CA 1
ATOM 1608 C C . ALA A 1 215 ? -1.256 21.688 12.836 1 93.19 215 ALA A C 1
ATOM 1610 O O . ALA A 1 215 ? -2.047 21.641 13.781 1 93.19 215 ALA A O 1
ATOM 1611 N N . ALA A 1 216 ? -1.567 21.922 11.656 1 93.81 216 ALA A N 1
ATOM 1612 C CA . ALA A 1 216 ? -2.975 22.078 11.297 1 93.81 216 ALA A CA 1
ATOM 1613 C C . ALA A 1 216 ? -3.752 20.797 11.555 1 93.81 216 ALA A C 1
ATOM 1615 O O . ALA A 1 216 ? -4.883 20.828 12.039 1 93.81 216 ALA A O 1
ATOM 1616 N N . LEU A 1 217 ? -3.156 19.688 11.242 1 91.88 217 LEU A N 1
ATOM 1617 C CA . LEU A 1 217 ? -3.801 18.406 11.469 1 91.88 217 LEU A CA 1
ATOM 1618 C C . LEU A 1 217 ? -4.027 18.156 12.961 1 91.88 217 LEU A C 1
ATOM 1620 O O . LEU A 1 217 ? -5.012 17.531 13.352 1 91.88 217 LEU A O 1
ATOM 1624 N N . ARG A 1 218 ? -3.158 18.625 13.734 1 90.94 218 ARG A N 1
ATOM 1625 C CA . ARG A 1 218 ? -3.225 18.438 15.18 1 90.94 218 ARG A CA 1
ATOM 1626 C C . ARG A 1 218 ? -4.266 19.359 15.805 1 90.94 218 ARG A C 1
ATOM 1628 O O . ARG A 1 218 ? -4.863 19.016 16.828 1 90.94 218 ARG A O 1
ATOM 1635 N N . ASP A 1 219 ? -4.469 20.516 15.219 1 93.56 219 ASP A N 1
ATOM 1636 C CA . ASP A 1 219 ? -5.383 21.516 15.773 1 93.56 219 ASP A CA 1
ATOM 1637 C C . ASP A 1 219 ? -6.812 20.984 15.82 1 93.56 219 ASP A C 1
ATOM 1639 O O . ASP A 1 219 ? -7.312 20.438 14.828 1 93.56 219 ASP A O 1
ATOM 1643 N N . ARG A 1 220 ? -7.418 21.219 16.906 1 90.19 220 ARG A N 1
ATOM 1644 C CA . ARG A 1 220 ? -8.742 20.672 17.172 1 90.19 220 ARG A CA 1
ATOM 1645 C C . ARG A 1 220 ? -9.766 21.188 16.156 1 90.19 220 ARG A C 1
ATOM 1647 O O . ARG A 1 220 ? -10.695 20.469 15.797 1 90.19 220 ARG A O 1
ATOM 1654 N N . TYR A 1 221 ? -9.656 22.359 15.766 1 94.88 221 TYR A N 1
ATOM 1655 C CA . TYR A 1 221 ? -10.656 22.984 14.906 1 94.88 221 TYR A CA 1
ATOM 1656 C C . TYR A 1 221 ? -10.25 22.891 13.438 1 94.88 221 TYR A C 1
ATOM 1658 O O . TYR A 1 221 ? -11 22.344 12.617 1 94.88 221 TYR A O 1
ATOM 1666 N N . VAL A 1 222 ? -9.023 23.219 13.164 1 95.75 222 VAL A N 1
ATOM 1667 C CA . VAL A 1 222 ? -8.555 23.234 11.781 1 95.75 222 VAL A CA 1
ATOM 1668 C C . VAL A 1 222 ? -8.43 21.812 11.266 1 95.75 222 VAL A C 1
ATOM 1670 O O . VAL A 1 222 ? -8.742 21.531 10.102 1 95.75 222 VAL A O 1
ATOM 1673 N N . GLY A 1 223 ? -7.98 20.938 12.094 1 93.44 223 GLY A N 1
ATOM 1674 C CA . GLY A 1 223 ? -7.902 19.531 11.711 1 93.44 223 GLY A CA 1
ATOM 1675 C C . GLY A 1 223 ? -9.242 18.953 11.289 1 93.44 223 GLY A C 1
ATOM 1676 O O . GLY A 1 223 ? -9.32 18.234 10.297 1 93.44 223 GLY A O 1
ATOM 1677 N N . ARG A 1 224 ? -10.227 19.297 12.016 1 91.19 224 ARG A N 1
ATOM 1678 C CA . ARG A 1 224 ? -11.57 18.828 11.695 1 91.19 224 ARG A CA 1
ATOM 1679 C C . ARG A 1 224 ? -12.078 19.453 10.398 1 91.19 224 ARG A C 1
ATOM 1681 O O . ARG A 1 224 ? -12.734 18.781 9.594 1 91.19 224 ARG A O 1
ATOM 1688 N N . ALA A 1 225 ? -11.805 20.672 10.273 1 95.06 225 ALA A N 1
ATOM 1689 C CA . ALA A 1 225 ? -12.195 21.344 9.039 1 95.06 225 ALA A CA 1
ATOM 1690 C C . ALA A 1 225 ? -11.523 20.703 7.828 1 95.06 225 ALA A C 1
ATOM 1692 O O . ALA A 1 225 ? -12.172 20.469 6.805 1 95.06 225 ALA A O 1
ATOM 1693 N N . LEU A 1 226 ? -10.258 20.406 7.98 1 94.12 226 LEU A N 1
ATOM 1694 C CA . LEU A 1 226 ? -9.523 19.719 6.926 1 94.12 226 LEU A CA 1
ATOM 1695 C C . LEU A 1 226 ? -10.156 18.359 6.617 1 94.12 226 LEU A C 1
ATOM 1697 O O . LEU A 1 226 ? -10.328 18 5.449 1 94.12 226 LEU A O 1
ATOM 1701 N N . SER A 1 227 ? -10.453 17.703 7.625 1 88.31 227 SER A N 1
ATOM 1702 C CA . SER A 1 227 ? -11.07 16.391 7.457 1 88.31 227 SER A CA 1
ATOM 1703 C C . SER A 1 227 ? -12.367 16.484 6.66 1 88.31 227 SER A C 1
ATOM 1705 O O . SER A 1 227 ? -12.633 15.656 5.785 1 88.31 227 SER A O 1
ATOM 1707 N N . ARG A 1 228 ? -13.164 17.484 6.969 1 88.81 228 ARG A N 1
ATOM 1708 C CA . ARG A 1 228 ? -14.422 17.688 6.258 1 88.81 228 ARG A CA 1
ATOM 1709 C C . ARG A 1 228 ? -14.18 17.984 4.785 1 88.81 228 ARG A C 1
ATOM 1711 O O . ARG A 1 228 ? -14.844 17.422 3.91 1 88.81 228 ARG A O 1
ATOM 1718 N N . MET A 1 229 ? -13.25 18.828 4.543 1 92.12 229 MET A N 1
ATOM 1719 C CA . MET A 1 229 ? -12.914 19.203 3.174 1 92.12 229 MET A CA 1
ATOM 1720 C C . MET A 1 229 ? -12.438 18 2.375 1 92.12 229 MET A C 1
ATOM 1722 O O . MET A 1 229 ? -12.836 17.812 1.226 1 92.12 229 MET A O 1
ATOM 1726 N N . HIS A 1 230 ? -11.594 17.234 2.996 1 89.25 230 HIS A N 1
ATOM 1727 C CA . HIS A 1 230 ? -10.984 16.109 2.309 1 89.25 230 HIS A CA 1
ATOM 1728 C C . HIS A 1 230 ? -11.984 14.977 2.111 1 89.25 230 HIS A C 1
ATOM 1730 O O . HIS A 1 230 ? -11.93 14.25 1.114 1 89.25 230 HIS A O 1
ATOM 1736 N N . ALA A 1 231 ? -12.883 14.859 2.982 1 81.81 231 ALA A N 1
ATOM 1737 C CA . ALA A 1 231 ? -13.898 13.812 2.883 1 81.81 231 ALA A CA 1
ATOM 1738 C C . ALA A 1 231 ? -14.859 14.086 1.729 1 81.81 231 ALA A C 1
ATOM 1740 O O . ALA A 1 231 ? -15.375 13.156 1.11 1 81.81 231 ALA A O 1
ATOM 1741 N N . ARG A 1 232 ? -15.102 15.367 1.511 1 86.88 232 ARG A N 1
ATOM 1742 C CA . ARG A 1 232 ? -16.047 15.773 0.466 1 86.88 232 ARG A CA 1
ATOM 1743 C C . ARG A 1 232 ? -15.508 16.969 -0.31 1 86.88 232 ARG A C 1
ATOM 1745 O O . ARG A 1 232 ? -16.094 18.062 -0.267 1 86.88 232 ARG A O 1
ATOM 1752 N N . PRO A 1 233 ? -14.547 16.703 -1.138 1 88.38 233 PRO A N 1
ATOM 1753 C CA . PRO A 1 233 ? -13.922 17.844 -1.822 1 88.38 233 PRO A CA 1
ATOM 1754 C C . PRO A 1 233 ? -14.867 18.516 -2.811 1 88.38 233 PRO A C 1
ATOM 1756 O O . PRO A 1 233 ? -14.734 19.719 -3.064 1 88.38 233 PRO A O 1
ATOM 1759 N N . ALA A 1 234 ? -15.805 17.812 -3.332 1 90.25 234 ALA A N 1
ATOM 1760 C CA . ALA A 1 234 ? -16.703 18.359 -4.352 1 90.25 234 ALA A CA 1
ATOM 1761 C C . ALA A 1 234 ? -17.844 19.141 -3.715 1 90.25 234 ALA A C 1
ATOM 1763 O O . ALA A 1 234 ? -18.547 19.875 -4.395 1 90.25 234 ALA A O 1
ATOM 1764 N N . TYR A 1 235 ? -18.125 18.875 -2.457 1 90.44 235 TYR A N 1
ATOM 1765 C CA . TYR A 1 235 ? -19.203 19.562 -1.76 1 90.44 235 TYR A CA 1
ATOM 1766 C C . TYR A 1 235 ? -18.953 21.078 -1.739 1 90.44 235 TYR A C 1
ATOM 1768 O O . TYR A 1 235 ? -17.828 21.516 -1.552 1 90.44 235 TYR A O 1
ATOM 1776 N N . PRO A 1 236 ? -19.984 21.844 -1.953 1 93.69 236 PRO A N 1
ATOM 1777 C CA . PRO A 1 236 ? -19.797 23.297 -1.975 1 93.69 236 PRO A CA 1
ATOM 1778 C C . PRO A 1 236 ? -19.656 23.891 -0.577 1 93.69 236 PRO A C 1
ATOM 1780 O O . PRO A 1 236 ? -20.5 24.703 -0.162 1 93.69 236 PRO A O 1
ATOM 1783 N N . TRP A 1 237 ? -18.594 23.641 -0.008 1 95.5 237 TRP A N 1
ATOM 1784 C CA . TRP A 1 237 ? -18.328 24.125 1.34 1 95.5 237 TRP A CA 1
ATOM 1785 C C . TRP A 1 237 ? -18.234 25.656 1.361 1 95.5 237 TRP A C 1
ATOM 1787 O O . TRP A 1 237 ? -17.766 26.266 0.398 1 95.5 237 TRP A O 1
ATOM 1797 N N . THR A 1 238 ? -18.703 26.25 2.488 1 97.31 238 THR A N 1
ATOM 1798 C CA . THR A 1 238 ? -18.438 27.641 2.826 1 97.31 238 THR A CA 1
ATOM 1799 C C . THR A 1 238 ? -17.688 27.734 4.156 1 97.31 238 THR A C 1
ATOM 1801 O O . THR A 1 238 ? -17.719 26.797 4.957 1 97.31 238 THR A O 1
ATOM 1804 N N . VAL A 1 239 ? -17.031 28.891 4.293 1 97.62 239 VAL A N 1
ATOM 1805 C CA . VAL A 1 239 ? -16.328 29.078 5.562 1 97.62 239 VAL A CA 1
ATOM 1806 C C . VAL A 1 239 ? -17.328 29.031 6.715 1 97.62 239 VAL A C 1
ATOM 1808 O O . VAL A 1 239 ? -17.031 28.5 7.785 1 97.62 239 VAL A O 1
ATOM 1811 N N . ASP A 1 240 ? -18.484 29.547 6.449 1 97.69 240 ASP A N 1
ATOM 1812 C CA . ASP A 1 240 ? -19.531 29.578 7.465 1 97.69 240 ASP A CA 1
ATOM 1813 C C . ASP A 1 240 ? -19.953 28.156 7.859 1 97.69 240 ASP A C 1
ATOM 1815 O O . ASP A 1 240 ? -20.062 27.844 9.047 1 97.69 240 ASP A O 1
ATOM 1819 N N . GLU A 1 241 ? -20.156 27.375 6.887 1 97.06 241 GLU A N 1
ATOM 1820 C CA . GLU A 1 241 ? -20.578 26 7.133 1 97.06 241 GLU A CA 1
ATOM 1821 C C . GLU A 1 241 ? -19.484 25.219 7.855 1 97.06 241 GLU A C 1
ATOM 1823 O O . GLU A 1 241 ? -19.766 24.469 8.797 1 97.06 241 GLU A O 1
ATOM 1828 N N . LEU A 1 242 ? -18.281 25.391 7.41 1 96.88 242 LEU A N 1
ATOM 1829 C CA . LEU A 1 242 ? -17.156 24.703 8.039 1 96.88 242 LEU A CA 1
ATOM 1830 C C . LEU A 1 242 ? -16.984 25.156 9.484 1 96.88 242 LEU A C 1
ATOM 1832 O O . LEU A 1 242 ? -16.766 24.344 10.375 1 96.88 242 LEU A O 1
ATOM 1836 N N . ALA A 1 243 ? -17.062 26.453 9.703 1 97.75 243 ALA A N 1
ATOM 1837 C CA . ALA A 1 243 ? -16.938 27.016 11.047 1 97.75 243 ALA A CA 1
ATOM 1838 C C . ALA A 1 243 ? -18.016 26.453 11.977 1 97.75 243 ALA A C 1
ATOM 1840 O O . ALA A 1 243 ? -17.719 26.078 13.117 1 97.75 243 ALA A O 1
ATOM 1841 N N . GLY A 1 244 ? -19.203 26.391 11.477 1 96.62 244 GLY A N 1
ATOM 1842 C CA . GLY A 1 244 ? -20.297 25.797 12.242 1 96.62 244 GLY A CA 1
ATOM 1843 C C . GLY A 1 244 ? -20.047 24.344 12.609 1 96.62 244 GLY A C 1
ATOM 1844 O O . GLY A 1 244 ? -20.312 23.922 13.742 1 96.62 244 GLY A O 1
ATOM 1845 N N . ASN A 1 245 ? -19.516 23.609 11.672 1 93.25 245 ASN A N 1
ATOM 1846 C CA . ASN A 1 245 ? -19.234 22.203 11.883 1 93.25 245 ASN A CA 1
ATOM 1847 C C . ASN A 1 245 ? -18.203 21.984 12.984 1 93.25 245 ASN A C 1
ATOM 1849 O O . ASN A 1 245 ? -18.188 20.938 13.641 1 93.25 245 ASN A O 1
ATOM 1853 N N . VAL A 1 246 ? -17.312 22.984 13.172 1 94.75 246 VAL A N 1
ATOM 1854 C CA . VAL A 1 246 ? -16.203 22.719 14.078 1 94.75 246 VAL A CA 1
ATOM 1855 C C . VAL A 1 246 ? -16.359 23.562 15.344 1 94.75 246 VAL A C 1
ATOM 1857 O O . VAL A 1 246 ? -15.531 23.5 16.25 1 94.75 246 VAL A O 1
ATOM 1860 N N . GLY A 1 247 ? -17.391 24.406 15.414 1 96.25 247 GLY A N 1
ATOM 1861 C CA . GLY A 1 247 ? -17.734 25.109 16.625 1 96.25 247 GLY A CA 1
ATOM 1862 C C . GLY A 1 247 ? -17 26.438 16.781 1 96.25 247 GLY A C 1
ATOM 1863 O O . GLY A 1 247 ? -16.641 26.828 17.891 1 96.25 247 GLY A O 1
ATOM 1864 N N . LEU A 1 248 ? -16.672 27.094 15.719 1 97.38 248 LEU A N 1
ATOM 1865 C CA . LEU A 1 248 ? -16.047 28.422 15.719 1 97.38 248 LEU A CA 1
ATOM 1866 C C . LEU A 1 248 ? -16.875 29.406 14.906 1 97.38 248 LEU A C 1
ATOM 1868 O O . LEU A 1 248 ? -17.781 29.016 14.172 1 97.38 248 LEU A O 1
ATOM 1872 N N . SER A 1 249 ? -16.562 30.656 15.172 1 97.81 249 SER A N 1
ATOM 1873 C CA . SER A 1 249 ? -17.094 31.672 14.266 1 97.81 249 SER A CA 1
ATOM 1874 C C . SER A 1 249 ? -16.359 31.641 12.922 1 97.81 249 SER A C 1
ATOM 1876 O O . SER A 1 249 ? -15.258 31.109 12.82 1 97.81 249 SER A O 1
ATOM 1878 N N . ARG A 1 250 ? -17.016 32.156 11.93 1 97.44 250 ARG A N 1
ATOM 1879 C CA . ARG A 1 250 ? -16.422 32.25 10.602 1 97.44 250 ARG A CA 1
ATOM 1880 C C . ARG A 1 250 ? -15.062 32.938 10.648 1 97.44 250 ARG A C 1
ATOM 1882 O O . ARG A 1 250 ? -14.094 32.438 10.07 1 97.44 250 ARG A O 1
ATOM 1889 N N . SER A 1 251 ? -15.023 34.062 11.344 1 97.75 251 SER A N 1
ATOM 1890 C CA . SER A 1 251 ? -13.797 34.844 11.414 1 97.75 251 SER A CA 1
ATOM 1891 C C . SER A 1 251 ? -12.703 34.125 12.188 1 97.75 251 SER A C 1
ATOM 1893 O O . SER A 1 251 ? -11.539 34.156 11.805 1 97.75 251 SER A O 1
ATOM 1895 N N . ALA A 1 252 ? -13.031 33.438 13.258 1 97.88 252 ALA A N 1
ATOM 1896 C CA . ALA A 1 252 ? -12.07 32.719 14.07 1 97.88 252 ALA A CA 1
ATOM 1897 C C . ALA A 1 252 ? -11.461 31.547 13.289 1 97.88 252 ALA A C 1
ATOM 1899 O O . ALA A 1 252 ? -10.25 31.312 13.352 1 97.88 252 ALA A O 1
ATOM 1900 N N . LEU A 1 253 ? -12.297 30.812 12.57 1 98 253 LEU A N 1
ATOM 1901 C CA . LEU A 1 253 ? -11.789 29.703 11.781 1 98 253 LEU A CA 1
ATOM 1902 C C . LEU A 1 253 ? -10.867 30.203 10.672 1 98 253 LEU A C 1
ATOM 1904 O O . LEU A 1 253 ? -9.789 29.656 10.453 1 98 253 LEU A O 1
ATOM 1908 N N . ALA A 1 254 ? -11.312 31.234 10 1 97.94 254 ALA A N 1
ATOM 1909 C CA . ALA A 1 254 ? -10.531 31.781 8.891 1 97.94 254 ALA A CA 1
ATOM 1910 C C . ALA A 1 254 ? -9.141 32.219 9.367 1 97.94 254 ALA A C 1
ATOM 1912 O O . ALA A 1 254 ? -8.141 31.891 8.719 1 97.94 254 ALA A O 1
ATOM 1913 N N . GLN A 1 255 ? -9.148 32.906 10.469 1 97.75 255 GLN A N 1
ATOM 1914 C CA . GLN A 1 255 ? -7.887 33.406 11.008 1 97.75 255 GLN A CA 1
ATOM 1915 C C . GLN A 1 255 ? -6.992 32.25 11.453 1 97.75 255 GLN A C 1
ATOM 1917 O O . GLN A 1 255 ? -5.812 32.188 11.102 1 97.75 255 GLN A O 1
ATOM 1922 N N . ARG A 1 256 ? -7.508 31.344 12.203 1 96.81 256 ARG A N 1
ATOM 1923 C CA . ARG A 1 256 ? -6.75 30.219 12.734 1 96.81 256 ARG A CA 1
ATOM 1924 C C . ARG A 1 256 ? -6.207 29.344 11.602 1 96.81 256 ARG A C 1
ATOM 1926 O O . ARG A 1 256 ? -5.059 28.906 11.656 1 96.81 256 ARG A O 1
ATOM 1933 N N . PHE A 1 257 ? -7.066 29.109 10.648 1 97.88 257 PHE A N 1
ATOM 1934 C CA . PHE A 1 257 ? -6.684 28.328 9.484 1 97.88 257 PHE A CA 1
ATOM 1935 C C . PHE A 1 257 ? -5.52 28.984 8.742 1 97.88 257 PHE A C 1
ATOM 1937 O O . PHE A 1 257 ? -4.527 28.328 8.43 1 97.88 257 PHE A O 1
ATOM 1944 N N . THR A 1 258 ? -5.586 30.25 8.547 1 97.56 258 THR A N 1
ATOM 1945 C CA . THR A 1 258 ? -4.551 30.984 7.832 1 97.56 258 THR A CA 1
ATOM 1946 C C . THR A 1 258 ? -3.264 31.047 8.648 1 97.56 258 THR A C 1
ATOM 1948 O O . THR A 1 258 ? -2.166 30.938 8.094 1 97.56 258 THR A O 1
ATOM 1951 N N . ASP A 1 259 ? -3.424 31.219 9.867 1 96.56 259 ASP A N 1
ATOM 1952 C CA . ASP A 1 259 ? -2.254 31.266 10.742 1 96.56 259 ASP A CA 1
ATOM 1953 C C . ASP A 1 259 ? -1.478 29.953 10.68 1 96.56 259 ASP A C 1
ATOM 1955 O O . ASP A 1 259 ? -0.245 29.953 10.688 1 96.56 259 ASP A O 1
ATOM 1959 N N . LEU A 1 260 ? -2.172 28.891 10.586 1 95.06 260 LEU A N 1
ATOM 1960 C CA . LEU A 1 260 ? -1.551 27.562 10.641 1 95.06 260 LEU A CA 1
ATOM 1961 C C . LEU A 1 260 ? -1.041 27.156 9.266 1 95.06 260 LEU A C 1
ATOM 1963 O O . LEU A 1 260 ? 0.058 26.609 9.148 1 95.06 260 LEU A O 1
ATOM 1967 N N . LEU A 1 261 ? -1.846 27.438 8.242 1 95 261 LEU A N 1
ATOM 1968 C CA . LEU A 1 261 ? -1.546 26.844 6.945 1 95 261 LEU A CA 1
ATOM 1969 C C . LEU A 1 261 ? -0.991 27.875 5.98 1 95 261 LEU A C 1
ATOM 1971 O O . LEU A 1 261 ? -0.538 27.547 4.887 1 95 261 LEU A O 1
ATOM 1975 N N . GLY A 1 262 ? -1.088 29.125 6.301 1 94.25 262 GLY A N 1
ATOM 1976 C CA . GLY A 1 262 ? -0.564 30.188 5.461 1 94.25 262 GLY A CA 1
ATOM 1977 C C . GLY A 1 262 ? -1.498 30.578 4.328 1 94.25 262 GLY A C 1
ATOM 1978 O O . GLY A 1 262 ? -1.144 31.391 3.471 1 94.25 262 GLY A O 1
ATOM 1979 N N . GLN A 1 263 ? -2.676 29.984 4.277 1 95.44 263 GLN A N 1
ATOM 1980 C CA . GLN A 1 263 ? -3.691 30.297 3.277 1 95.44 263 GLN A CA 1
ATOM 1981 C C . GLN A 1 263 ? -5.098 30.125 3.848 1 95.44 263 GLN A C 1
ATOM 1983 O O . GLN A 1 263 ? -5.301 29.328 4.773 1 95.44 263 GLN A O 1
ATOM 1988 N N . PRO A 1 264 ? -6.062 30.859 3.252 1 97.31 264 PRO A N 1
ATOM 1989 C CA . PRO A 1 264 ? -7.441 30.734 3.732 1 97.31 264 PRO A CA 1
ATOM 1990 C C . PRO A 1 264 ? -8.062 29.375 3.414 1 97.31 264 PRO A C 1
ATOM 1992 O O . PRO A 1 264 ? -7.609 28.688 2.498 1 97.31 264 PRO A O 1
ATOM 1995 N N . PRO A 1 265 ? -9.156 29.031 4.094 1 97.5 265 PRO A N 1
ATOM 1996 C CA . PRO A 1 265 ? -9.773 27.719 3.947 1 97.5 265 PRO A CA 1
ATOM 1997 C C . PRO A 1 265 ? -10.211 27.422 2.514 1 97.5 265 PRO A C 1
ATOM 1999 O O . PRO A 1 265 ? -9.922 26.344 1.984 1 97.5 265 PRO A O 1
ATOM 2002 N N . MET A 1 266 ? -10.812 28.344 1.927 1 96.56 266 MET A N 1
ATOM 2003 C CA . MET A 1 266 ? -11.383 28.062 0.615 1 96.56 266 MET A CA 1
ATOM 2004 C C . MET A 1 266 ? -10.305 28 -0.454 1 96.56 266 MET A C 1
ATOM 2006 O O . MET A 1 266 ? -10.438 27.281 -1.444 1 96.56 266 MET A O 1
ATOM 2010 N N . GLN A 1 267 ? -9.273 28.766 -0.271 1 95.94 267 GLN A N 1
ATOM 2011 C CA . GLN A 1 267 ? -8.117 28.641 -1.159 1 95.94 267 GLN A CA 1
ATOM 2012 C C . GLN A 1 267 ? -7.484 27.25 -1.037 1 95.94 267 GLN A C 1
ATOM 2014 O O . GLN A 1 267 ? -7.121 26.641 -2.043 1 95.94 267 GLN A O 1
ATOM 2019 N N . TYR A 1 268 ? -7.391 26.812 0.197 1 95.56 268 TYR A N 1
ATOM 2020 C CA . TYR A 1 268 ? -6.867 25.469 0.425 1 95.56 268 TYR A CA 1
ATOM 2021 C C . TYR A 1 268 ? -7.715 24.422 -0.288 1 95.56 268 TYR A C 1
ATOM 2023 O O . TYR A 1 268 ? -7.18 23.531 -0.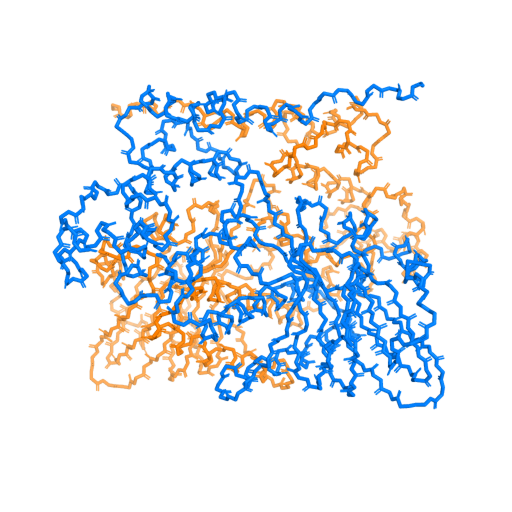953 1 95.56 268 TYR A O 1
ATOM 2031 N N . LEU A 1 269 ? -8.984 24.516 -0.1 1 95.94 269 LEU A N 1
ATOM 2032 C CA . LEU A 1 269 ? -9.906 23.562 -0.702 1 95.94 269 LEU A CA 1
ATOM 2033 C C . LEU A 1 269 ? -9.766 23.562 -2.221 1 95.94 269 LEU A C 1
ATOM 2035 O O . LEU A 1 269 ? -9.75 22.5 -2.844 1 95.94 269 LEU A O 1
ATOM 2039 N N . ALA A 1 270 ? -9.664 24.703 -2.77 1 94 270 ALA A N 1
ATOM 2040 C CA . ALA A 1 270 ? -9.5 24.812 -4.215 1 94 270 ALA A CA 1
ATOM 2041 C C . ALA A 1 270 ? -8.227 24.109 -4.68 1 94 270 ALA A C 1
ATOM 2043 O O . ALA A 1 270 ? -8.242 23.391 -5.684 1 94 270 ALA A O 1
ATOM 2044 N N . HIS A 1 271 ? -7.199 24.328 -3.957 1 92.5 271 HIS A N 1
ATOM 2045 C CA . HIS A 1 271 ? -5.934 23.672 -4.273 1 92.5 271 HIS A CA 1
ATOM 2046 C C . HIS A 1 271 ? -6.059 22.156 -4.168 1 92.5 271 HIS A C 1
ATOM 2048 O O . HIS A 1 271 ? -5.555 21.422 -5.027 1 92.5 271 HIS A O 1
ATOM 2054 N N . TRP A 1 272 ? -6.719 21.719 -3.16 1 92.31 272 TRP A N 1
ATOM 2055 C CA . TRP A 1 272 ? -6.875 20.297 -2.949 1 92.31 272 TRP A CA 1
ATOM 2056 C C . TRP A 1 272 ? -7.707 19.672 -4.062 1 92.31 272 TRP A C 1
ATOM 2058 O O . TRP A 1 272 ? -7.398 18.562 -4.535 1 92.31 272 TRP A O 1
ATOM 2068 N N . ARG A 1 273 ? -8.766 20.344 -4.402 1 92.94 273 ARG A N 1
ATOM 2069 C CA . ARG A 1 273 ? -9.594 19.859 -5.5 1 92.94 273 ARG A CA 1
ATOM 2070 C C . ARG A 1 273 ? -8.766 19.641 -6.762 1 92.94 273 ARG A C 1
ATOM 2072 O O . ARG A 1 273 ? -8.867 18.594 -7.406 1 92.94 273 ARG A O 1
ATOM 2079 N N . LEU A 1 274 ? -7.957 20.562 -7.059 1 92.19 274 LEU A N 1
ATOM 2080 C CA . LEU A 1 274 ? -7.141 20.484 -8.266 1 92.19 274 LEU A CA 1
ATOM 2081 C C . LEU A 1 274 ? -6.07 19.406 -8.133 1 92.19 274 LEU A C 1
ATOM 2083 O O . LEU A 1 274 ? -5.766 18.703 -9.102 1 92.19 274 LEU A O 1
ATOM 2087 N N . ARG A 1 275 ? -5.508 19.312 -7 1 88.75 275 ARG A N 1
ATOM 2088 C CA . ARG A 1 275 ? -4.523 18.25 -6.766 1 88.75 275 ARG A CA 1
ATOM 2089 C C . ARG A 1 275 ? -5.152 16.875 -6.91 1 88.75 275 ARG A C 1
ATOM 2091 O O . ARG A 1 275 ? -4.551 15.969 -7.492 1 88.75 275 ARG A O 1
ATOM 2098 N N . SER A 1 276 ? -6.285 16.75 -6.332 1 87.75 276 SER A N 1
ATOM 2099 C CA . SER A 1 276 ? -7.016 15.492 -6.445 1 87.75 276 SER A CA 1
ATOM 2100 C C . SER A 1 276 ? -7.332 15.164 -7.898 1 87.75 276 SER A C 1
ATOM 2102 O O . SER A 1 276 ? -7.238 14.008 -8.32 1 87.75 276 SER A O 1
ATOM 2104 N N . ALA A 1 277 ? -7.707 16.172 -8.57 1 88.75 277 ALA A N 1
ATOM 2105 C CA . ALA A 1 277 ? -7.98 15.992 -9.992 1 88.75 277 ALA A CA 1
ATOM 2106 C C . ALA A 1 277 ? -6.727 15.562 -10.742 1 88.75 277 ALA A C 1
ATOM 2108 O O . ALA A 1 277 ? -6.785 14.672 -11.602 1 88.75 277 ALA A O 1
ATOM 2109 N N . ALA A 1 278 ? -5.668 16.188 -10.445 1 86.75 278 ALA A N 1
ATOM 2110 C CA . ALA A 1 278 ? -4.398 15.836 -11.086 1 86.75 278 ALA A CA 1
ATOM 2111 C C . ALA A 1 278 ? -4.031 14.375 -10.82 1 86.75 278 ALA A C 1
ATOM 2113 O O . ALA A 1 278 ? -3.57 13.68 -11.727 1 86.75 278 ALA A O 1
ATOM 2114 N N . ALA A 1 279 ? -4.207 13.969 -9.648 1 80.88 279 ALA A N 1
ATOM 2115 C CA . ALA A 1 279 ? -3.924 12.586 -9.281 1 80.88 279 ALA A CA 1
ATOM 2116 C C . ALA A 1 279 ? -4.789 11.617 -10.094 1 80.88 279 ALA A C 1
ATOM 2118 O O . ALA A 1 279 ? -4.312 10.578 -10.539 1 80.88 279 ALA A O 1
ATOM 2119 N N . GLU A 1 280 ? -6 12.023 -10.219 1 80.19 280 GLU A N 1
ATOM 2120 C CA . GLU A 1 280 ? -6.926 11.195 -10.984 1 80.19 280 GLU A CA 1
ATOM 2121 C C . GLU A 1 280 ? -6.551 11.164 -12.461 1 80.19 280 GLU A C 1
ATOM 2123 O O . GLU A 1 280 ? -6.664 10.133 -13.117 1 80.19 280 GLU A O 1
ATOM 2128 N N . LEU A 1 281 ? -6.188 12.305 -12.953 1 79.62 281 LEU A N 1
ATOM 2129 C CA . LEU A 1 281 ? -5.809 12.406 -14.359 1 79.62 281 LEU A CA 1
ATOM 2130 C C . LEU A 1 281 ? -4.566 11.57 -14.648 1 79.62 281 LEU A C 1
ATOM 2132 O O . LEU A 1 281 ? -4.414 11.039 -15.75 1 79.62 281 LEU A O 1
ATOM 2136 N N . ARG A 1 282 ? -3.764 11.453 -13.711 1 74.44 282 ARG A N 1
ATOM 2137 C CA . ARG A 1 282 ? -2.521 10.703 -13.859 1 74.44 282 ARG A CA 1
ATOM 2138 C C . ARG A 1 282 ? -2.787 9.203 -13.859 1 74.44 282 ARG A C 1
ATOM 2140 O O . ARG A 1 282 ? -2.16 8.461 -14.617 1 74.44 282 ARG A O 1
ATOM 2147 N N . SER A 1 283 ? -3.625 8.688 -12.969 1 65 283 SER A N 1
ATOM 2148 C CA . SER A 1 283 ? -3.756 7.258 -12.711 1 65 283 SER A CA 1
ATOM 2149 C C . SER A 1 283 ? -4.949 6.664 -13.445 1 65 283 SER A C 1
ATOM 2151 O O . SER A 1 283 ? -5.074 5.445 -13.562 1 65 283 SER A O 1
ATOM 2153 N N . GLY A 1 284 ? -5.801 7.551 -13.922 1 63.84 284 GLY A N 1
ATOM 2154 C CA . GLY A 1 284 ? -7.07 6.969 -14.312 1 63.84 284 GLY A CA 1
ATOM 2155 C C . GLY A 1 284 ? -7.445 7.262 -15.758 1 63.84 284 GLY A C 1
ATOM 2156 O O . GLY A 1 284 ? -6.688 7.914 -16.484 1 63.84 284 GLY A O 1
ATOM 2157 N N . ASN A 1 285 ? -8.523 6.555 -16.062 1 64.06 285 ASN A N 1
ATOM 2158 C CA . ASN A 1 285 ? -9.031 6.641 -17.438 1 64.06 285 ASN A CA 1
ATOM 2159 C C . ASN A 1 285 ? -10.297 7.492 -17.516 1 64.06 285 ASN A C 1
ATOM 2161 O O . ASN A 1 285 ? -10.945 7.551 -18.562 1 64.06 285 ASN A O 1
ATOM 2165 N N . ARG A 1 286 ? -10.461 8.234 -16.469 1 75.56 286 ARG A N 1
ATOM 2166 C CA . ARG A 1 286 ? -11.672 9.055 -16.469 1 75.56 286 ARG A CA 1
ATOM 2167 C C . ARG A 1 286 ? -11.516 10.25 -17.391 1 75.56 286 ARG A C 1
ATOM 2169 O O . ARG A 1 286 ? -10.414 10.773 -17.562 1 75.56 286 ARG A O 1
ATOM 2176 N N . SER A 1 287 ? -12.617 10.609 -18 1 82 287 SER A N 1
ATOM 2177 C CA . SER A 1 287 ? -12.594 11.797 -18.844 1 82 287 SER A CA 1
ATOM 2178 C C . SER A 1 287 ? -12.359 13.062 -18.031 1 82 287 SER A C 1
ATOM 2180 O O . SER A 1 287 ? -12.531 13.062 -16.812 1 82 287 SER A O 1
ATOM 2182 N N . ILE A 1 288 ? -12 14.117 -18.75 1 88.5 288 ILE A N 1
ATOM 2183 C CA . ILE A 1 288 ? -11.758 15.398 -18.109 1 88.5 288 ILE A CA 1
ATOM 2184 C C . ILE A 1 288 ? -13.039 15.883 -17.422 1 88.5 288 ILE A C 1
ATOM 2186 O O . ILE A 1 288 ? -13 16.406 -16.312 1 88.5 288 ILE A O 1
ATOM 2190 N N . SER A 1 289 ? -14.141 15.625 -18.125 1 88.56 289 SER A N 1
ATOM 2191 C CA . SER A 1 289 ? -15.43 16.062 -17.594 1 88.56 289 SER A CA 1
ATOM 2192 C C . SER A 1 289 ? -15.789 15.289 -16.328 1 88.56 289 SER A C 1
ATOM 2194 O O . SER A 1 289 ? -16.297 15.875 -15.367 1 88.56 289 SER A O 1
ATOM 2196 N N . GLU A 1 290 ? -15.523 14.047 -16.328 1 85.69 290 GLU A N 1
ATOM 2197 C CA . GLU A 1 290 ? -15.805 13.219 -15.164 1 85.69 290 GLU A CA 1
ATOM 2198 C C . GLU A 1 290 ? -14.945 13.641 -13.977 1 85.69 290 GLU A C 1
ATOM 2200 O O . GLU A 1 290 ? -15.43 13.703 -12.844 1 85.69 290 GLU A O 1
ATOM 2205 N N . VAL A 1 291 ? -13.711 13.93 -14.273 1 88.44 291 VAL A N 1
ATOM 2206 C CA . VAL A 1 291 ? -12.789 14.344 -13.227 1 88.44 291 VAL A CA 1
ATOM 2207 C C . VAL A 1 291 ? -13.219 15.703 -12.672 1 88.44 291 VAL A C 1
ATOM 2209 O O . VAL A 1 291 ? -13.219 15.906 -11.453 1 88.44 291 VAL A O 1
ATOM 2212 N N . ALA A 1 292 ? -13.586 16.578 -13.594 1 91.94 292 ALA A N 1
ATOM 2213 C CA . ALA A 1 292 ? -14.055 17.906 -13.188 1 91.94 292 ALA A CA 1
ATOM 2214 C C . ALA A 1 292 ? -15.242 17.797 -12.234 1 91.94 292 ALA A C 1
ATOM 2216 O O . ALA A 1 292 ? -15.258 18.438 -11.18 1 91.94 292 ALA A O 1
ATOM 2217 N N . GLY A 1 293 ? -16.188 16.969 -12.609 1 87.62 293 GLY A N 1
ATOM 2218 C CA . GLY A 1 293 ? -17.359 16.766 -11.781 1 87.62 293 GLY A CA 1
ATOM 2219 C C . GLY A 1 293 ? -17.031 16.125 -10.438 1 87.62 293 GLY A C 1
ATOM 2220 O O . GLY A 1 293 ? -17.594 16.516 -9.414 1 87.62 293 GLY A O 1
ATOM 2221 N N . ALA A 1 294 ? -16.125 15.336 -10.414 1 83.19 294 ALA A N 1
ATOM 2222 C CA . ALA A 1 294 ? -15.75 14.594 -9.211 1 83.19 294 ALA A CA 1
ATOM 2223 C C . ALA A 1 294 ? -15.125 15.523 -8.164 1 83.19 294 ALA A C 1
ATOM 2225 O O . ALA A 1 294 ? -15.219 15.266 -6.965 1 83.19 294 ALA A O 1
ATOM 2226 N N . VAL A 1 295 ? -14.547 16.594 -8.672 1 89 295 VAL A N 1
ATOM 2227 C CA . VAL A 1 295 ? -13.883 17.469 -7.719 1 89 295 VAL A CA 1
ATOM 2228 C C . VAL A 1 295 ? -14.711 18.734 -7.527 1 89 295 VAL A C 1
ATOM 2230 O O . VAL A 1 295 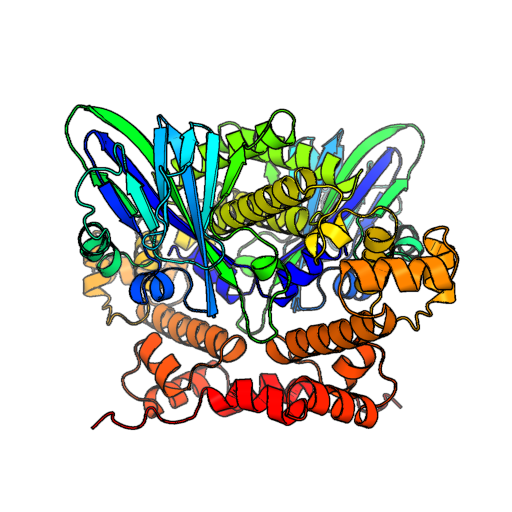? -14.25 19.688 -6.895 1 89 295 VAL A O 1
ATOM 2233 N N . GLY A 1 296 ? -15.906 18.812 -8.109 1 89.38 296 GLY A N 1
ATOM 2234 C CA . GLY A 1 296 ? -16.875 19.828 -7.707 1 89.38 296 GLY A CA 1
ATOM 2235 C C . GLY A 1 296 ? -16.984 20.969 -8.703 1 89.38 296 GLY A C 1
ATOM 2236 O O . GLY A 1 296 ? -17.562 22.016 -8.391 1 89.38 296 GLY A O 1
ATOM 2237 N N . TYR A 1 297 ? -16.422 20.797 -9.867 1 92.12 297 TYR A N 1
ATOM 2238 C CA . TYR A 1 297 ? -16.594 21.844 -10.875 1 92.12 297 TYR A CA 1
ATOM 2239 C C . TYR A 1 297 ? -17.828 21.594 -11.719 1 92.12 297 TYR A C 1
ATOM 2241 O O . TYR A 1 297 ? -18.109 20.453 -12.109 1 92.12 297 TYR A O 1
ATOM 2249 N N . ASP A 1 298 ? -18.5 22.578 -11.984 1 88.94 298 ASP A N 1
ATOM 2250 C CA . ASP A 1 298 ? -19.766 22.469 -12.719 1 88.94 298 ASP A CA 1
ATOM 2251 C C . ASP A 1 298 ? -19.516 22.453 -14.227 1 88.94 298 ASP A C 1
ATOM 2253 O O . ASP A 1 298 ? -20.391 22.047 -15 1 88.94 298 ASP A O 1
ATOM 2257 N N . SER A 1 299 ? -18.391 22.938 -14.641 1 92.12 299 SER A N 1
ATOM 2258 C CA . SER A 1 299 ? -18.078 22.984 -16.062 1 92.12 299 SER A CA 1
ATOM 2259 C C . SER A 1 299 ? -16.625 22.594 -16.328 1 92.12 299 SER A C 1
ATOM 2261 O O . SER A 1 299 ? -15.742 22.938 -15.539 1 92.12 299 SER A O 1
ATOM 2263 N N . GLU A 1 300 ? -16.5 21.922 -17.422 1 92.88 300 GLU A N 1
ATOM 2264 C CA . GLU A 1 300 ? -15.148 21.562 -17.844 1 92.88 300 GLU A CA 1
ATOM 2265 C C . GLU A 1 300 ? -14.305 22.797 -18.125 1 92.88 300 GLU A C 1
ATOM 2267 O O . GLU A 1 300 ? -13.102 22.797 -17.859 1 92.88 300 GLU A O 1
ATOM 2272 N N . ALA A 1 301 ? -14.992 23.828 -18.625 1 93.88 301 ALA A N 1
ATOM 2273 C CA . ALA A 1 301 ? -14.281 25.078 -18.938 1 93.88 301 ALA A CA 1
ATOM 2274 C C . ALA A 1 301 ? -13.711 25.703 -17.672 1 93.88 301 ALA A C 1
ATOM 2276 O O . ALA A 1 301 ? -12.539 26.109 -17.641 1 93.88 301 ALA A O 1
ATOM 2277 N N . ALA A 1 302 ? -14.523 25.844 -16.688 1 94.31 302 ALA A N 1
ATOM 2278 C CA . ALA A 1 302 ? -14.078 26.406 -15.422 1 94.31 302 ALA A CA 1
ATOM 2279 C C . ALA A 1 302 ? -12.969 25.562 -14.805 1 94.31 302 ALA A C 1
ATOM 2281 O O . ALA A 1 302 ? -11.984 26.109 -14.281 1 94.31 302 ALA A O 1
ATOM 2282 N N . PHE A 1 303 ? -13.148 24.281 -14.891 1 95.62 303 PHE A N 1
ATOM 2283 C CA . PHE A 1 303 ? -12.133 23.359 -14.391 1 95.62 303 PHE A CA 1
ATOM 2284 C C . PHE A 1 303 ? -10.82 23.547 -15.133 1 95.62 303 PHE A C 1
ATOM 2286 O O . PHE A 1 303 ? -9.758 23.672 -14.508 1 95.62 303 PHE A O 1
ATOM 2293 N N . SER A 1 304 ? -10.922 23.578 -16.359 1 95.31 304 SER A N 1
ATOM 2294 C CA . SER A 1 304 ? -9.727 23.688 -17.203 1 95.31 304 SER A CA 1
ATOM 2295 C C . SER A 1 304 ? -8.969 24.969 -16.906 1 95.31 304 SER A C 1
ATOM 2297 O O . SER A 1 304 ? -7.734 24.969 -16.844 1 95.31 304 SER A O 1
ATOM 2299 N N . ARG A 1 305 ? -9.617 26.062 -16.719 1 95.25 305 ARG A N 1
ATOM 2300 C CA . ARG A 1 305 ? -8.992 27.344 -16.422 1 95.25 305 ARG A CA 1
ATOM 2301 C C . ARG A 1 305 ? -8.273 27.297 -15.07 1 95.25 305 ARG A C 1
ATOM 2303 O O . ARG A 1 305 ? -7.129 27.734 -14.953 1 95.25 305 ARG A O 1
ATOM 2310 N N . ALA A 1 306 ? -8.969 26.781 -14.156 1 95 306 ALA A N 1
ATOM 2311 C CA . ALA A 1 306 ? -8.391 26.688 -12.82 1 95 306 ALA A CA 1
ATOM 2312 C C . ALA A 1 306 ? -7.18 25.766 -12.805 1 95 306 ALA A C 1
ATOM 2314 O O . ALA A 1 306 ? -6.168 26.062 -12.164 1 95 306 ALA A O 1
ATOM 2315 N N . PHE A 1 307 ? -7.344 24.672 -13.453 1 95 307 PHE A N 1
ATOM 2316 C CA . PHE A 1 307 ? -6.266 23.688 -13.539 1 95 307 PHE A CA 1
ATOM 2317 C C . PHE A 1 307 ? -5.031 24.297 -14.188 1 95 307 PHE A C 1
ATOM 2319 O O . PHE A 1 307 ? -3.918 24.156 -13.688 1 95 307 PHE A O 1
ATOM 2326 N N . LYS A 1 308 ? -5.199 25.047 -15.211 1 94.81 308 LYS A N 1
ATOM 2327 C CA . LYS A 1 308 ? -4.094 25.688 -15.906 1 94.81 308 LYS A CA 1
ATOM 2328 C C . LYS A 1 308 ? -3.412 26.719 -15.016 1 94.81 308 LYS A C 1
ATOM 2330 O O . LYS A 1 308 ? -2.188 26.859 -15.039 1 94.81 308 LYS A O 1
ATOM 2335 N N . ARG A 1 309 ? -4.176 27.422 -14.344 1 94 309 ARG A N 1
ATOM 2336 C CA . ARG A 1 309 ? -3.617 28.422 -13.43 1 94 309 ARG A CA 1
ATOM 2337 C C . ARG A 1 309 ? -2.734 27.766 -12.375 1 94 309 ARG A C 1
ATOM 2339 O O . ARG A 1 309 ? -1.688 28.297 -12.016 1 94 309 ARG A O 1
ATOM 2346 N N . GLU A 1 310 ? -3.225 26.641 -11.945 1 91 310 GLU A N 1
ATOM 2347 C CA . GLU A 1 310 ? -2.533 25.953 -10.859 1 91 310 GLU A CA 1
ATOM 2348 C C . GLU A 1 310 ? -1.309 25.203 -11.367 1 91 310 GLU A C 1
ATOM 2350 O O . GLU A 1 310 ? -0.245 25.234 -10.742 1 91 310 GLU A O 1
ATOM 2355 N N . PHE A 1 311 ? -1.408 24.531 -12.516 1 89.44 311 PHE A N 1
ATOM 2356 C CA . PHE A 1 311 ? -0.375 23.594 -12.93 1 89.44 311 PHE A CA 1
ATOM 2357 C C . PHE A 1 311 ? 0.317 24.062 -14.203 1 89.44 311 PHE A C 1
ATOM 2359 O O . PHE A 1 311 ? 1.263 23.438 -14.68 1 89.44 311 PHE A O 1
ATOM 2366 N N . GLY A 1 312 ? -0.163 25.109 -14.758 1 90.88 312 GLY A N 1
ATOM 2367 C CA . GLY A 1 312 ? 0.498 25.734 -15.898 1 90.88 312 GLY A CA 1
ATOM 2368 C C . GLY A 1 312 ? 0.009 25.203 -17.234 1 90.88 312 GLY A C 1
ATOM 2369 O O . GLY A 1 312 ? 0.274 25.812 -18.281 1 90.88 312 GLY A O 1
ATOM 2370 N N . LEU A 1 313 ? -0.719 24.078 -17.281 1 90.94 313 LEU A N 1
ATOM 2371 C CA . LEU A 1 313 ? -1.261 23.484 -18.484 1 90.94 313 LEU A CA 1
ATOM 2372 C C . LEU A 1 313 ? -2.715 23.062 -18.281 1 90.94 313 LEU A C 1
ATOM 2374 O O . LEU A 1 313 ? -3.123 22.734 -17.172 1 90.94 313 LEU A O 1
ATOM 2378 N N . PRO A 1 314 ? -3.4 23.078 -19.422 1 91.75 314 PRO A N 1
ATOM 2379 C CA . PRO A 1 314 ? -4.742 22.516 -19.312 1 91.75 314 PRO A CA 1
ATOM 2380 C C . PRO A 1 314 ? -4.723 21.031 -18.953 1 91.75 314 PRO A C 1
ATOM 2382 O O . PRO A 1 314 ? -3.738 20.328 -19.234 1 91.75 314 PRO A O 1
ATOM 2385 N N . PRO A 1 315 ? -5.801 20.578 -18.391 1 89.88 315 PRO A N 1
ATOM 2386 C CA . PRO A 1 315 ? -5.82 19.188 -17.891 1 89.88 315 PRO A CA 1
ATOM 2387 C C . PRO A 1 315 ? -5.457 18.172 -18.969 1 89.88 315 PRO A C 1
ATOM 2389 O O . PRO A 1 315 ? -4.691 17.25 -18.719 1 89.88 315 PRO A O 1
ATOM 2392 N N . ALA A 1 316 ? -6.008 18.375 -20.141 1 84.94 316 ALA A N 1
ATOM 2393 C CA . ALA A 1 316 ? -5.742 17.422 -21.203 1 84.94 316 ALA A CA 1
ATOM 2394 C C . ALA A 1 316 ? -4.266 17.422 -21.594 1 84.94 316 ALA A C 1
ATOM 2396 O O . ALA A 1 316 ? -3.658 16.359 -21.766 1 84.94 316 ALA A O 1
ATOM 2397 N N . SER A 1 317 ? -3.76 18.641 -21.797 1 85.62 317 SER A N 1
ATOM 2398 C CA . SER A 1 317 ? -2.348 18.781 -22.125 1 85.62 317 SER A CA 1
ATOM 2399 C C . SER A 1 317 ? -1.457 18.266 -21 1 85.62 317 SER A C 1
ATOM 2401 O O . SER A 1 317 ? -0.429 17.641 -21.25 1 85.62 317 SER A O 1
ATOM 2403 N N . TRP A 1 318 ? -1.877 18.625 -19.844 1 84.81 318 TRP A N 1
ATOM 2404 C CA . TRP A 1 318 ? -1.131 18.188 -18.672 1 84.81 318 TRP A CA 1
ATOM 2405 C C . TRP A 1 318 ? -1.06 16.656 -18.609 1 84.81 318 TRP A C 1
ATOM 2407 O O . TRP A 1 318 ? 0.011 16.094 -18.391 1 84.81 318 TRP A O 1
ATOM 2417 N N . ARG A 1 319 ? -2.145 16.109 -18.766 1 79.69 319 ARG A N 1
ATOM 2418 C CA . ARG A 1 319 ? -2.209 14.648 -18.781 1 79.69 319 ARG A CA 1
ATOM 2419 C C . ARG A 1 319 ? -1.298 14.07 -19.859 1 79.69 319 ARG A C 1
ATOM 2421 O O . ARG A 1 319 ? -0.562 13.109 -19.609 1 79.69 319 ARG A O 1
ATOM 2428 N N . ARG A 1 320 ? -1.372 14.711 -21.031 1 72.94 320 ARG A N 1
ATOM 2429 C CA . ARG A 1 320 ? -0.561 14.25 -22.156 1 72.94 320 ARG A CA 1
ATOM 2430 C C . ARG A 1 320 ? 0.927 14.406 -21.859 1 72.94 320 ARG A C 1
ATOM 2432 O O . ARG A 1 320 ? 1.728 13.531 -22.188 1 72.94 320 ARG A O 1
ATOM 2439 N N . ASN A 1 321 ? 1.258 15.664 -21.359 1 67.5 321 ASN A N 1
ATOM 2440 C CA . ASN A 1 321 ? 2.652 15.938 -21.031 1 67.5 321 ASN A CA 1
ATOM 2441 C C . ASN A 1 321 ? 3.186 14.938 -20.016 1 67.5 321 ASN A C 1
ATOM 2443 O O . ASN A 1 321 ? 4.359 14.555 -20.062 1 67.5 321 ASN A O 1
ATOM 2447 N N . HIS A 1 322 ? 2.414 14.805 -19.172 1 62.22 322 HIS A N 1
ATOM 2448 C CA . HIS A 1 322 ? 2.854 13.844 -18.172 1 62.22 322 HIS A CA 1
ATOM 2449 C C . HIS A 1 322 ? 2.828 12.422 -18.719 1 62.22 322 HIS A C 1
ATOM 2451 O O . HIS A 1 322 ? 3.561 11.555 -18.234 1 62.22 322 HIS A O 1
ATOM 2457 N N . ILE A 1 323 ? 2.045 12.523 -19.844 1 55.44 323 ILE A N 1
ATOM 2458 C CA . ILE A 1 323 ? 2.125 11.312 -20.656 1 55.44 323 ILE A CA 1
ATOM 2459 C C . ILE A 1 323 ? 3.297 11.414 -21.625 1 55.44 323 ILE A C 1
ATOM 2461 O O . ILE A 1 323 ? 4.062 10.461 -21.797 1 55.44 323 ILE A O 1
ATOM 2465 N N . ASP A 1 324 ? 3.475 12.812 -22.375 1 49.69 324 ASP A N 1
ATOM 2466 C CA . ASP A 1 324 ? 4.484 13.109 -23.391 1 49.69 324 ASP A CA 1
ATOM 2467 C C . ASP A 1 324 ? 5.836 13.406 -22.734 1 49.69 324 ASP A C 1
ATOM 2469 O O . ASP A 1 324 ? 6.883 13.07 -23.297 1 49.69 324 ASP A O 1
ATOM 2473 N N . ALA A 1 325 ? 5.957 14.461 -21.922 1 46.88 325 ALA A N 1
ATOM 2474 C CA . ALA A 1 325 ? 7.227 14.812 -21.297 1 46.88 325 ALA A CA 1
ATOM 2475 C C . ALA A 1 325 ? 8.047 13.562 -20.984 1 46.88 325 ALA A C 1
ATOM 2477 O O . ALA A 1 325 ? 9.281 13.625 -20.906 1 46.88 325 ALA A O 1
ATOM 2478 N N . ALA A 1 326 ? 7.395 12.703 -20.891 1 40.62 326 ALA A N 1
ATOM 2479 C CA . ALA A 1 326 ? 8.078 11.414 -20.859 1 40.62 326 ALA A CA 1
ATOM 2480 C C . ALA A 1 326 ? 8.688 11.086 -22.219 1 40.62 326 ALA A C 1
ATOM 2482 O O . ALA A 1 326 ? 9.531 10.188 -22.328 1 40.62 326 ALA A O 1
ATOM 2483 N N . GLN A 1 327 ? 8.266 11.773 -23.297 1 36.09 327 GLN A N 1
ATOM 2484 C CA . GLN A 1 327 ? 8.727 11.562 -24.672 1 36.09 327 GLN A CA 1
ATOM 2485 C C . GLN A 1 327 ? 9.93 12.453 -24.984 1 36.09 327 GLN A C 1
ATOM 2487 O O . GLN A 1 327 ? 10.5 12.367 -26.078 1 36.09 327 GLN A O 1
ATOM 2492 N N . ALA A 1 328 ? 10.297 13.664 -24.406 1 37.59 328 ALA A N 1
ATOM 2493 C CA . ALA A 1 328 ? 11.367 14.508 -24.922 1 37.59 328 ALA A CA 1
ATOM 2494 C C . ALA A 1 328 ? 12.672 13.727 -25.062 1 37.59 328 ALA A C 1
ATOM 2496 O O . ALA A 1 328 ? 13.086 13.039 -24.109 1 37.59 328 ALA A O 1
ATOM 2497 N N . PRO A 1 329 ? 13.383 13.75 -26.109 1 33.56 329 PRO A N 1
ATOM 2498 C CA . PRO A 1 329 ? 14.656 13.094 -26.391 1 33.56 329 PRO A CA 1
ATOM 2499 C C . PRO A 1 329 ? 15.734 13.43 -25.359 1 33.56 329 PRO A C 1
ATOM 2501 O O . PRO A 1 329 ? 15.766 14.539 -24.828 1 33.56 329 PRO A O 1
ATOM 2504 N N . ALA A 1 330 ? 16.344 12.539 -24.688 1 35.56 330 ALA A N 1
ATOM 2505 C CA . ALA A 1 330 ? 17.688 12.75 -24.172 1 35.56 330 ALA A CA 1
ATOM 2506 C C . ALA A 1 330 ? 18.578 13.438 -25.203 1 35.56 330 ALA A C 1
ATOM 2508 O O . ALA A 1 330 ? 18.938 12.836 -26.219 1 35.56 330 ALA A O 1
ATOM 2509 N N . ALA A 1 331 ? 18.703 14.602 -25.516 1 30.89 331 ALA A N 1
ATOM 2510 C CA . ALA A 1 331 ? 19.828 15.102 -26.297 1 30.89 331 ALA A CA 1
ATOM 2511 C C . ALA A 1 331 ? 21.156 14.594 -25.734 1 30.89 331 ALA A C 1
ATOM 2513 O O . ALA A 1 331 ? 21.375 14.602 -24.531 1 30.89 331 ALA A O 1
ATOM 2514 N N . ALA A 1 332 ? 22.062 14.023 -26.547 1 29.34 332 ALA A N 1
ATOM 2515 C CA . ALA A 1 332 ? 23.469 13.648 -26.453 1 29.34 332 ALA A CA 1
ATOM 2516 C C . ALA A 1 332 ? 24.281 14.711 -25.719 1 29.34 332 ALA A C 1
ATOM 2518 O O . ALA A 1 332 ? 24.344 15.859 -26.156 1 29.34 332 ALA A O 1
ATOM 2519 N N . ALA A 1 333 ? 24.234 14.641 -24.438 1 28.83 333 ALA A N 1
ATOM 2520 C CA . ALA A 1 333 ? 25.391 15.352 -23.891 1 28.83 333 ALA A CA 1
ATOM 2521 C C . ALA A 1 333 ? 26.641 15.094 -24.734 1 28.83 333 ALA A C 1
ATOM 2523 O O . ALA A 1 333 ? 27.188 13.992 -24.703 1 28.83 333 ALA A O 1
ATOM 2524 N N . HIS A 1 334 ? 26.609 15.586 -25.969 1 21.44 334 HIS A N 1
ATOM 2525 C CA . HIS A 1 334 ? 27.953 15.867 -26.469 1 21.44 334 HIS A CA 1
ATOM 2526 C C . HIS A 1 334 ? 28.688 16.828 -25.547 1 21.44 334 HIS A C 1
ATOM 2528 O O . HIS A 1 334 ? 28.125 17.828 -25.094 1 21.44 334 HIS A O 1
ATOM 2534 N N . MET B 1 1 ? 12.727 -8.953 -7.086 1 76.69 1 MET B N 1
ATOM 2535 C CA . MET B 1 1 ? 11.375 -9.008 -6.527 1 76.69 1 MET B CA 1
ATOM 2536 C C . MET B 1 1 ? 10.68 -10.312 -6.91 1 76.69 1 MET B C 1
ATOM 2538 O O . MET B 1 1 ? 10.922 -10.859 -7.984 1 76.69 1 MET B O 1
ATOM 2542 N N . ASP B 1 2 ? 9.914 -10.844 -5.965 1 85.81 2 ASP B N 1
ATOM 2543 C CA . ASP B 1 2 ? 9.25 -12.125 -6.223 1 85.81 2 ASP B CA 1
ATOM 2544 C C . ASP B 1 2 ? 8.023 -11.93 -7.113 1 85.81 2 ASP B C 1
ATOM 2546 O O . ASP B 1 2 ? 7.488 -10.828 -7.211 1 85.81 2 ASP B O 1
ATOM 2550 N N . ALA B 1 3 ? 7.617 -13.023 -7.742 1 88.44 3 ALA B N 1
ATOM 2551 C CA . ALA B 1 3 ? 6.602 -13.008 -8.797 1 88.44 3 ALA B CA 1
ATOM 2552 C C . ALA B 1 3 ? 5.266 -12.5 -8.258 1 88.44 3 ALA B C 1
ATOM 2554 O O . ALA B 1 3 ? 4.57 -11.734 -8.93 1 88.44 3 ALA B O 1
ATOM 2555 N N . LEU B 1 4 ? 4.895 -12.922 -7.074 1 91.06 4 LEU B N 1
ATOM 2556 C CA . LEU B 1 4 ? 3.617 -12.5 -6.516 1 91.06 4 LEU B CA 1
ATOM 2557 C C . LEU B 1 4 ? 3.611 -11 -6.254 1 91.06 4 LEU B C 1
ATOM 2559 O O . LEU B 1 4 ? 2.66 -10.305 -6.617 1 91.06 4 LEU B O 1
ATOM 2563 N N . SER B 1 5 ? 4.645 -10.508 -5.68 1 91.06 5 SER B N 1
ATOM 2564 C CA . SER B 1 5 ? 4.75 -9.07 -5.41 1 91.06 5 SER B CA 1
ATOM 2565 C C . SER B 1 5 ? 4.699 -8.266 -6.703 1 91.06 5 SER B C 1
ATOM 2567 O O . SER B 1 5 ? 4.047 -7.219 -6.762 1 91.06 5 SER B O 1
ATOM 2569 N N . ASP B 1 6 ? 5.367 -8.766 -7.68 1 88.88 6 ASP B N 1
ATOM 2570 C CA . ASP B 1 6 ? 5.383 -8.078 -8.969 1 88.88 6 ASP B CA 1
ATOM 2571 C C . ASP B 1 6 ? 3.984 -8.008 -9.57 1 88.88 6 ASP B C 1
ATOM 2573 O O . ASP B 1 6 ? 3.584 -6.969 -10.102 1 88.88 6 ASP B O 1
ATOM 2577 N N . LEU B 1 7 ? 3.338 -9.086 -9.5 1 88.06 7 LEU B N 1
ATOM 2578 C CA . LEU B 1 7 ? 1.982 -9.117 -10.039 1 88.06 7 LEU B CA 1
ATOM 2579 C C . LEU B 1 7 ? 1.073 -8.164 -9.273 1 88.06 7 LEU B C 1
ATOM 2581 O O . LEU B 1 7 ? 0.311 -7.406 -9.875 1 88.06 7 LEU B O 1
ATOM 2585 N N . LEU B 1 8 ? 1.157 -8.188 -7.969 1 89.44 8 LEU B N 1
ATOM 2586 C CA . LEU B 1 8 ? 0.314 -7.34 -7.133 1 89.44 8 LEU B CA 1
ATOM 2587 C C . LEU B 1 8 ? 0.604 -5.863 -7.391 1 89.44 8 LEU B C 1
ATOM 2589 O O . LEU B 1 8 ? -0.309 -5.035 -7.379 1 89.44 8 LEU B O 1
ATOM 2593 N N . ARG B 1 9 ? 1.818 -5.578 -7.605 1 86.31 9 ARG B N 1
ATOM 2594 C CA . ARG B 1 9 ? 2.197 -4.215 -7.961 1 86.31 9 ARG B CA 1
ATOM 2595 C C . ARG B 1 9 ? 1.634 -3.828 -9.328 1 86.31 9 ARG B C 1
ATOM 2597 O O . ARG B 1 9 ? 1.102 -2.729 -9.492 1 86.31 9 ARG B O 1
ATOM 2604 N N . ALA B 1 10 ? 1.748 -4.684 -10.297 1 82.75 10 ALA B N 1
ATOM 2605 C CA . ALA B 1 10 ? 1.311 -4.434 -11.664 1 82.75 10 ALA B CA 1
ATOM 2606 C C . ALA B 1 10 ? -0.194 -4.188 -11.727 1 82.75 10 ALA B C 1
ATOM 2608 O O . ALA B 1 10 ? -0.665 -3.367 -12.516 1 82.75 10 ALA B O 1
ATOM 2609 N N . VAL B 1 11 ? -0.877 -4.855 -10.867 1 84.06 11 VAL B N 1
ATOM 2610 C CA . VAL B 1 11 ? -2.328 -4.711 -10.906 1 84.06 11 VAL B CA 1
ATOM 2611 C C . VAL B 1 11 ? -2.764 -3.586 -9.969 1 84.06 11 VAL B C 1
ATOM 2613 O O . VAL B 1 11 ? -3.961 -3.373 -9.758 1 84.06 11 VAL B O 1
ATOM 2616 N N . GLN B 1 12 ? -1.87 -2.969 -9.32 1 84.5 12 GLN B N 1
ATOM 2617 C CA . GLN B 1 12 ? -2.121 -1.828 -8.445 1 84.5 12 GLN B CA 1
ATOM 2618 C C . GLN B 1 12 ? -3.064 -2.203 -7.305 1 84.5 12 GLN B C 1
ATOM 2620 O O . GLN B 1 12 ? -4.09 -1.553 -7.102 1 84.5 12 GLN B O 1
ATOM 2625 N N . LEU B 1 13 ? -2.637 -3.146 -6.602 1 89.62 13 LEU B N 1
ATOM 2626 C CA . LEU B 1 13 ? -3.418 -3.607 -5.457 1 89.62 13 LEU B CA 1
ATOM 2627 C C . LEU B 1 13 ? -3.676 -2.467 -4.48 1 89.62 13 LEU B C 1
ATOM 2629 O O . LEU B 1 13 ? -2.762 -1.707 -4.148 1 89.62 13 LEU B O 1
ATOM 2633 N N . SER B 1 14 ? -4.914 -2.311 -4.125 1 91.12 14 SER B N 1
ATOM 2634 C CA . SER B 1 14 ? -5.309 -1.356 -3.096 1 91.12 14 SER B CA 1
ATOM 2635 C C . SER B 1 14 ? -6.379 -1.944 -2.178 1 91.12 14 SER B C 1
ATOM 2637 O O . SER B 1 14 ? -7.184 -2.773 -2.607 1 91.12 14 SER B O 1
ATOM 2639 N N . GLY B 1 15 ? -6.285 -1.511 -0.921 1 91.88 15 GLY B N 1
ATOM 2640 C CA . GLY B 1 15 ? -7.246 -2.051 0.031 1 91.88 15 GLY B CA 1
ATOM 2641 C C . GLY B 1 15 ? -8.031 -0.977 0.76 1 91.88 15 GLY B C 1
ATOM 2642 O O . GLY B 1 15 ? -7.648 0.195 0.748 1 91.88 15 GLY B O 1
ATOM 2643 N N . ALA B 1 16 ? -9.164 -1.442 1.35 1 90.5 16 ALA B N 1
ATOM 2644 C CA . ALA B 1 16 ? -9.977 -0.588 2.211 1 90.5 16 ALA B CA 1
ATOM 2645 C C . ALA B 1 16 ? -10.828 -1.422 3.164 1 90.5 16 ALA B C 1
ATOM 2647 O O . ALA B 1 16 ? -11.273 -2.518 2.814 1 90.5 16 ALA B O 1
ATOM 2648 N N . VAL B 1 17 ? -10.969 -0.898 4.336 1 89.56 17 VAL B N 1
ATOM 2649 C CA . VAL B 1 17 ? -11.961 -1.416 5.27 1 89.56 17 VAL B CA 1
ATOM 2650 C C . VAL B 1 17 ? -13.211 -0.544 5.23 1 89.56 17 VAL B C 1
ATOM 2652 O O . VAL B 1 17 ? -13.125 0.685 5.293 1 89.56 17 VAL B O 1
ATOM 2655 N N . PHE B 1 18 ? -14.352 -1.202 5.051 1 87.12 18 PHE B N 1
ATOM 2656 C CA . PHE B 1 18 ? -15.539 -0.359 4.922 1 87.12 18 PHE B CA 1
ATOM 2657 C C . PHE B 1 18 ? -16.5 -0.608 6.074 1 87.12 18 PHE B C 1
ATOM 2659 O O . PHE B 1 18 ? -17.391 0.205 6.332 1 87.12 18 PHE B O 1
ATOM 2666 N N . LEU B 1 19 ? -16.297 -1.712 6.762 1 90.62 19 LEU B N 1
ATOM 2667 C CA . LEU B 1 19 ? -17.328 -2.031 7.738 1 90.62 19 LEU B CA 1
ATOM 2668 C C . LEU B 1 19 ? -16.719 -2.643 8.992 1 90.62 19 LEU B C 1
ATOM 2670 O O . LEU B 1 19 ? -15.836 -3.496 8.906 1 90.62 19 LEU B O 1
ATOM 2674 N N . ASN B 1 20 ? -17.094 -2.125 10.109 1 89.94 20 ASN B N 1
ATOM 2675 C CA . ASN B 1 20 ? -16.984 -2.76 11.422 1 89.94 20 ASN B CA 1
ATOM 2676 C C . ASN B 1 20 ? -18.359 -3.139 11.977 1 89.94 20 ASN B C 1
ATOM 2678 O O . ASN B 1 20 ? -19.094 -2.277 12.461 1 89.94 20 ASN B O 1
ATOM 2682 N N . GLY B 1 21 ? -18.688 -4.438 11.945 1 92 21 GLY B N 1
ATOM 2683 C CA . GLY B 1 21 ? -20.062 -4.84 12.164 1 92 21 GLY B CA 1
ATOM 2684 C C . GLY B 1 21 ? -20.234 -5.719 13.383 1 92 21 GLY B C 1
ATOM 2685 O O . GLY B 1 21 ? -19.359 -6.523 13.711 1 92 21 GLY B O 1
ATOM 2686 N N . GLU B 1 22 ? -21.359 -5.488 14.008 1 94.62 22 GLU B N 1
ATOM 2687 C CA . GLU B 1 22 ? -21.875 -6.367 15.047 1 94.62 22 GLU B CA 1
ATOM 2688 C C . GLU B 1 22 ? -23.25 -6.926 14.672 1 94.62 22 GLU B C 1
ATOM 2690 O O . GLU B 1 22 ? -24.203 -6.172 14.492 1 94.62 22 GLU B O 1
ATOM 2695 N N . PHE B 1 23 ? -23.312 -8.219 14.586 1 96.81 23 PHE B N 1
ATOM 2696 C CA . PHE B 1 23 ? -24.547 -8.891 14.18 1 96.81 23 PHE B CA 1
ATOM 2697 C C . PHE B 1 23 ? -25.016 -9.867 15.25 1 96.81 23 PHE B C 1
ATOM 2699 O O . PHE B 1 23 ? -24.203 -10.578 15.844 1 96.81 23 PHE B O 1
ATOM 2706 N N . LYS B 1 24 ? -26.266 -9.844 15.508 1 97.81 24 LYS B N 1
ATOM 2707 C CA . LYS B 1 24 ? -26.828 -10.75 16.5 1 97.81 24 LYS B CA 1
ATOM 2708 C C . LYS B 1 24 ? -27.844 -11.703 15.883 1 97.81 24 LYS B C 1
ATOM 2710 O O . LYS B 1 24 ? -28.719 -11.273 15.125 1 97.81 24 LYS B O 1
ATOM 2715 N N . SER B 1 25 ? -27.703 -12.953 16.188 1 97.38 25 SER B N 1
ATOM 2716 C CA . SER B 1 25 ? -28.594 -13.969 15.633 1 97.38 25 SER B CA 1
ATOM 2717 C C . SER B 1 25 ? -30.047 -13.719 16.031 1 97.38 25 SER B C 1
ATOM 2719 O O . SER B 1 25 ? -30.328 -13.32 17.172 1 97.38 25 SER B O 1
ATOM 2721 N N . PRO B 1 26 ? -31.031 -13.898 15.07 1 97.31 26 PRO B N 1
ATOM 2722 C CA . PRO B 1 26 ? -30.828 -14.383 13.703 1 97.31 26 PRO B CA 1
ATOM 2723 C C . PRO B 1 26 ? -30.594 -13.25 12.711 1 97.31 26 PRO B C 1
ATOM 2725 O O . PRO B 1 26 ? -31.156 -12.156 12.859 1 97.31 26 PRO B O 1
ATOM 2728 N N . TRP B 1 27 ? -29.781 -13.422 11.734 1 97.25 27 TRP B N 1
ATOM 2729 C CA . TRP B 1 27 ? -29.531 -12.453 10.672 1 97.25 27 TRP B CA 1
ATOM 2730 C C . TRP B 1 27 ? -29.047 -13.141 9.406 1 97.25 27 TRP B C 1
ATOM 2732 O O . TRP B 1 27 ? -28.516 -14.25 9.461 1 97.25 27 TRP B O 1
ATOM 2742 N N . CYS B 1 28 ? -29.391 -12.625 8.281 1 97.38 28 CYS B N 1
ATOM 2743 C CA . CYS B 1 28 ? -28.953 -13.078 6.961 1 97.38 28 CYS B CA 1
ATOM 2744 C C . CYS B 1 28 ? -28.953 -11.93 5.961 1 97.38 28 CYS B C 1
ATOM 2746 O O . CYS B 1 28 ? -29.984 -11.312 5.719 1 97.38 28 CYS B O 1
ATOM 2748 N N . LEU B 1 29 ? -27.734 -11.688 5.426 1 96.56 29 LEU B N 1
ATOM 2749 C CA . LEU B 1 29 ? -27.594 -10.523 4.566 1 96.56 29 LEU B CA 1
ATOM 2750 C C . LEU B 1 29 ? -26.922 -10.898 3.246 1 96.56 29 LEU B C 1
ATOM 2752 O O . LEU B 1 29 ? -26.109 -11.82 3.201 1 96.56 29 LEU B O 1
ATOM 2756 N N . ILE B 1 30 ? -27.344 -10.234 2.234 1 96.06 30 ILE B N 1
ATOM 2757 C CA . ILE B 1 30 ? -26.641 -10.312 0.958 1 96.06 30 ILE B CA 1
ATOM 2758 C C . ILE B 1 30 ? -25.594 -9.203 0.876 1 96.06 30 ILE B C 1
ATOM 2760 O O . ILE B 1 30 ? -25.922 -8.023 1.05 1 96.06 30 ILE B O 1
ATOM 2764 N N . SER B 1 31 ? -24.375 -9.609 0.681 1 93.38 31 SER B N 1
ATOM 2765 C CA . SER B 1 31 ? -23.281 -8.656 0.5 1 93.38 31 SER B CA 1
ATOM 2766 C C . SER B 1 31 ? -22.844 -8.586 -0.961 1 93.38 31 SER B C 1
ATOM 2768 O O . SER B 1 31 ? -22.703 -9.617 -1.625 1 93.38 31 SER B O 1
ATOM 2770 N N . GLU B 1 32 ? -22.734 -7.398 -1.425 1 88.44 32 GLU B N 1
ATOM 2771 C CA . GLU B 1 32 ? -22.25 -7.164 -2.783 1 88.44 32 GLU B CA 1
ATOM 2772 C C . GLU B 1 32 ? -21.469 -5.855 -2.875 1 88.44 32 GLU B C 1
ATOM 2774 O O . GLU B 1 32 ? -21.828 -4.871 -2.223 1 88.44 32 GLU B O 1
ATOM 2779 N N . ALA B 1 33 ? -20.375 -5.969 -3.623 1 83.81 33 ALA B N 1
ATOM 2780 C CA . ALA B 1 33 ? -19.641 -4.742 -3.912 1 83.81 33 ALA B CA 1
ATOM 2781 C C . ALA B 1 33 ? -20.312 -3.941 -5.023 1 83.81 33 ALA B C 1
ATOM 2783 O O . ALA B 1 33 ? -19.844 -3.918 -6.16 1 83.81 33 ALA B O 1
ATOM 2784 N N . ASP B 1 34 ? -21.297 -3.223 -4.664 1 81.06 34 ASP B N 1
ATOM 2785 C CA . ASP B 1 34 ? -22.016 -2.479 -5.695 1 81.06 34 ASP B CA 1
ATOM 2786 C C . ASP B 1 34 ? -21.25 -1.225 -6.105 1 81.06 34 ASP B C 1
ATOM 2788 O O . ASP B 1 34 ? -20.172 -0.946 -5.566 1 81.06 34 ASP B O 1
ATOM 2792 N N . ALA B 1 35 ? -21.766 -0.527 -7.066 1 77.69 35 ALA B N 1
ATOM 2793 C CA . ALA B 1 35 ? -21.078 0.598 -7.695 1 77.69 35 ALA B CA 1
ATOM 2794 C C . ALA B 1 35 ? -20.812 1.713 -6.684 1 77.69 35 ALA B C 1
ATOM 2796 O O . ALA B 1 35 ? -19.766 2.352 -6.715 1 77.69 35 ALA B O 1
ATOM 2797 N N . GLU B 1 36 ? -21.734 1.886 -5.805 1 79.19 36 GLU B N 1
ATOM 2798 C CA . GLU B 1 36 ? -21.609 2.973 -4.836 1 79.19 36 GLU B CA 1
ATOM 2799 C C . GLU B 1 36 ? -20.5 2.693 -3.826 1 79.19 36 GLU B C 1
ATOM 2801 O O . GLU B 1 36 ? -19.703 3.576 -3.516 1 79.19 36 GLU B O 1
ATOM 2806 N N . LEU B 1 37 ? -20.5 1.492 -3.375 1 81.19 37 LEU B N 1
ATOM 2807 C CA . LEU B 1 37 ? -19.469 1.094 -2.424 1 81.19 37 LEU B CA 1
ATOM 2808 C C . LEU B 1 37 ? -18.078 1.147 -3.064 1 81.19 37 LEU B C 1
ATOM 2810 O O . LEU B 1 37 ? -17.141 1.652 -2.463 1 81.19 37 LEU B O 1
ATOM 2814 N N . ARG B 1 38 ? -18.016 0.738 -4.238 1 82.44 38 ARG B N 1
ATOM 2815 C CA . ARG B 1 38 ? -16.75 0.754 -4.953 1 82.44 38 ARG B CA 1
ATOM 2816 C C . ARG B 1 38 ? -16.266 2.184 -5.18 1 82.44 38 ARG B C 1
ATOM 2818 O O . ARG B 1 38 ? -15.094 2.488 -4.977 1 82.44 38 ARG B O 1
ATOM 2825 N N . ALA B 1 39 ? -17.156 2.979 -5.555 1 77.38 39 ALA B N 1
ATOM 2826 C CA . ALA B 1 39 ? -16.812 4.375 -5.82 1 77.38 39 ALA B CA 1
ATOM 2827 C C . ALA B 1 39 ? -16.328 5.07 -4.551 1 77.38 39 ALA B C 1
ATOM 2829 O O . ALA B 1 39 ? -15.422 5.906 -4.598 1 77.38 39 ALA B O 1
ATOM 2830 N N . ALA B 1 40 ? -16.891 4.664 -3.463 1 78.5 40 ALA B N 1
ATOM 2831 C CA . ALA B 1 40 ? -16.594 5.328 -2.197 1 78.5 40 ALA B CA 1
ATOM 2832 C C . ALA B 1 40 ? -15.242 4.871 -1.638 1 78.5 40 ALA B C 1
ATOM 2834 O O . ALA B 1 40 ? -14.508 5.664 -1.041 1 78.5 40 ALA B O 1
ATOM 2835 N N . PHE B 1 41 ? -14.922 3.65 -1.889 1 81.19 41 PHE B N 1
ATOM 2836 C CA . PHE B 1 41 ? -13.781 3.105 -1.159 1 81.19 41 PHE B CA 1
ATOM 2837 C C . PHE B 1 41 ? -12.648 2.754 -2.111 1 81.19 41 PHE B C 1
ATOM 2839 O O . PHE B 1 41 ? -11.477 2.76 -1.723 1 81.19 41 PHE B O 1
ATOM 2846 N N . LEU B 1 42 ? -12.984 2.43 -3.326 1 83.12 42 LEU B N 1
ATOM 2847 C CA . LEU B 1 42 ? -11.984 2.055 -4.316 1 83.12 42 LEU B CA 1
ATOM 2848 C C . LEU B 1 42 ? -12.336 2.609 -5.691 1 83.12 42 LEU B C 1
ATOM 2850 O O . LEU B 1 42 ? -12.523 1.85 -6.645 1 83.12 42 LEU B O 1
ATOM 2854 N N . PRO B 1 43 ? -12.305 3.861 -5.777 1 72.88 43 PRO B N 1
ATOM 2855 C CA . PRO B 1 43 ? -12.82 4.48 -7 1 72.88 43 PRO B CA 1
ATOM 2856 C C . PRO B 1 43 ? -11.984 4.129 -8.234 1 72.88 43 PRO B C 1
ATOM 2858 O O . PRO B 1 43 ? -12.477 4.227 -9.359 1 72.88 43 PRO B O 1
ATOM 2861 N N . ARG B 1 44 ? -10.844 3.582 -8.055 1 73.31 44 ARG B N 1
ATOM 2862 C CA . ARG B 1 44 ? -9.969 3.363 -9.203 1 73.31 44 ARG B CA 1
ATOM 2863 C C . ARG B 1 44 ? -9.898 1.882 -9.555 1 73.31 44 ARG B C 1
ATOM 2865 O O . ARG B 1 44 ? -9.211 1.501 -10.508 1 73.31 44 ARG B O 1
ATOM 2872 N N . ALA B 1 45 ? -10.562 1.143 -8.836 1 82.25 4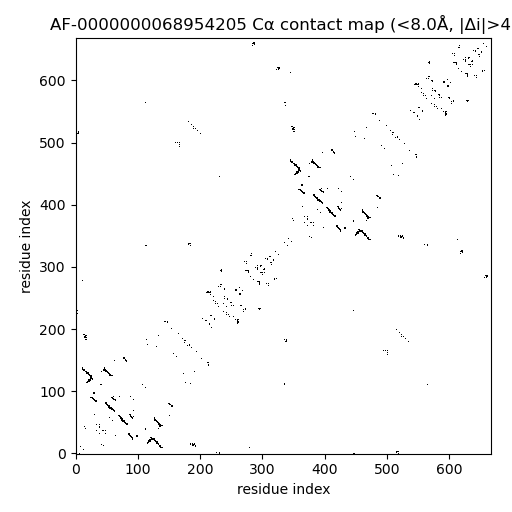5 ALA B N 1
ATOM 2873 C CA . ALA B 1 45 ? -10.445 -0.299 -9.039 1 82.25 45 ALA B CA 1
ATOM 2874 C C . ALA B 1 45 ? -11.383 -0.777 -10.141 1 82.25 45 ALA B C 1
ATOM 2876 O O . ALA B 1 45 ? -12.531 -0.341 -10.211 1 82.25 45 ALA B O 1
ATOM 2877 N N . ASP B 1 46 ? -10.875 -1.612 -11 1 82.25 46 ASP B N 1
ATOM 2878 C CA . ASP B 1 46 ? -11.688 -2.27 -12.016 1 82.25 46 ASP B CA 1
ATOM 2879 C C . ASP B 1 46 ? -12.406 -3.488 -11.445 1 82.25 46 ASP B C 1
ATOM 2881 O O . ASP B 1 46 ? -13.547 -3.77 -11.805 1 82.25 46 ASP B O 1
ATOM 2885 N N . ARG B 1 47 ? -11.703 -4.141 -10.656 1 87.81 47 ARG B N 1
ATOM 2886 C CA . ARG B 1 47 ? -12.227 -5.332 -9.992 1 87.81 47 ARG B CA 1
ATOM 2887 C C . ARG B 1 47 ? -12.023 -5.25 -8.484 1 87.81 47 ARG B C 1
ATOM 2889 O O . ARG B 1 47 ? -11.125 -4.551 -8.008 1 87.81 47 ARG B O 1
ATOM 2896 N N . VAL B 1 48 ? -12.93 -5.957 -7.879 1 91.25 48 VAL B N 1
ATOM 2897 C CA . VAL B 1 48 ? -12.852 -5.871 -6.426 1 91.25 48 VAL B CA 1
ATOM 2898 C C . VAL B 1 48 ? -12.953 -7.27 -5.82 1 91.25 48 VAL B C 1
ATOM 2900 O O . VAL B 1 48 ? -13.703 -8.117 -6.32 1 91.25 48 VAL B O 1
ATOM 2903 N N . VAL B 1 49 ? -12.141 -7.535 -4.836 1 92.88 49 VAL B N 1
ATOM 2904 C CA . VAL B 1 49 ? -12.211 -8.703 -3.963 1 92.88 49 VAL B CA 1
ATOM 2905 C C . VAL B 1 49 ? -12.836 -8.312 -2.627 1 92.88 49 VAL B C 1
ATOM 2907 O O . VAL B 1 49 ? -12.422 -7.336 -1.999 1 92.88 49 VAL B O 1
ATOM 2910 N N . SER B 1 50 ? -13.875 -9.047 -2.248 1 94.44 50 SER B N 1
ATOM 2911 C CA . SER B 1 50 ? -14.453 -8.812 -0.932 1 94.44 50 SER B CA 1
ATOM 2912 C C . SER B 1 50 ? -13.875 -9.758 0.111 1 94.44 50 SER B C 1
ATOM 2914 O O . SER B 1 50 ? -13.57 -10.914 -0.196 1 94.44 50 SER B O 1
ATOM 2916 N N . TYR B 1 51 ? -13.742 -9.203 1.274 1 94.06 51 TYR B N 1
ATOM 2917 C CA . TYR B 1 51 ? -13.312 -10.094 2.346 1 94.06 51 TYR B CA 1
ATOM 2918 C C . TYR B 1 51 ? -14.016 -9.758 3.652 1 94.06 51 TYR B C 1
ATOM 2920 O O . TYR B 1 51 ? -14.461 -8.625 3.852 1 94.06 51 TYR B O 1
ATOM 2928 N N . HIS B 1 52 ? -14.148 -10.75 4.559 1 94.44 52 HIS B N 1
ATOM 2929 C CA . HIS B 1 52 ? -14.773 -10.648 5.871 1 94.44 52 HIS B CA 1
ATOM 2930 C C . HIS B 1 52 ? -13.945 -11.367 6.93 1 94.44 52 HIS B C 1
ATOM 2932 O O . HIS B 1 52 ? -13.75 -12.578 6.859 1 94.44 52 HIS B O 1
ATOM 2938 N N . LEU B 1 53 ? -13.5 -10.609 7.82 1 90.94 53 LEU B N 1
ATOM 2939 C CA . LEU B 1 53 ? -12.758 -11.188 8.93 1 90.94 53 LEU B CA 1
ATOM 2940 C C . LEU B 1 53 ? -13.641 -11.336 10.164 1 90.94 53 LEU B C 1
ATOM 2942 O O . LEU B 1 53 ? -14.102 -10.336 10.727 1 90.94 53 LEU B O 1
ATOM 2946 N N . ILE B 1 54 ? -13.789 -12.523 10.617 1 92.81 54 ILE B N 1
ATOM 2947 C CA . ILE B 1 54 ? -14.594 -12.758 11.812 1 92.81 54 ILE B CA 1
ATOM 2948 C C . ILE B 1 54 ? -13.734 -12.555 13.062 1 92.81 54 ILE B C 1
ATOM 2950 O O . ILE B 1 54 ? -12.773 -13.289 13.289 1 92.81 54 ILE B O 1
ATOM 2954 N N . THR B 1 55 ? -14.109 -11.562 13.812 1 87.81 55 THR B N 1
ATOM 2955 C CA . THR B 1 55 ? -13.32 -11.242 14.992 1 87.81 55 THR B CA 1
ATOM 2956 C C . THR B 1 55 ? -13.961 -11.82 16.25 1 87.81 55 THR B C 1
ATOM 2958 O O . THR B 1 55 ? -13.312 -11.93 17.297 1 87.81 55 THR B O 1
ATOM 2961 N N . GLU B 1 56 ? -15.164 -12.141 16.172 1 92.06 56 GLU B N 1
ATOM 2962 C CA . GLU B 1 56 ? -15.906 -12.797 17.25 1 92.06 56 GLU B CA 1
ATOM 2963 C C . GLU B 1 56 ? -17.062 -13.617 16.703 1 92.06 56 GLU B C 1
ATOM 2965 O O . GLU B 1 56 ? -17.734 -13.195 15.758 1 92.06 56 GLU B O 1
ATOM 2970 N N . GLY B 1 57 ? -17.266 -14.805 17.328 1 95.88 57 GLY B N 1
ATOM 2971 C CA . GLY B 1 57 ? -18.406 -15.625 16.938 1 95.88 57 GLY B CA 1
ATOM 2972 C C . GLY B 1 57 ? -18.172 -16.391 15.656 1 95.88 57 GLY B C 1
ATOM 2973 O O . GLY B 1 57 ? -17.062 -16.875 15.406 1 95.88 57 GLY B O 1
ATOM 2974 N N . VAL B 1 58 ? -19.391 -16.672 14.977 1 96.56 58 VAL B N 1
ATOM 2975 C CA . VAL B 1 58 ? -19.344 -17.484 13.766 1 96.56 58 VAL B CA 1
ATOM 2976 C C . VAL B 1 58 ? -20.25 -16.875 12.695 1 96.56 58 VAL B C 1
ATOM 2978 O O . VAL B 1 58 ? -21.203 -16.156 13.016 1 96.56 58 VAL B O 1
ATOM 2981 N N . CYS B 1 59 ? -19.891 -17.125 11.477 1 96.94 59 CYS B N 1
ATOM 2982 C CA . CYS B 1 59 ? -20.672 -16.672 10.328 1 96.94 59 CYS B CA 1
ATOM 2983 C C . CYS B 1 59 ? -20.703 -17.75 9.25 1 96.94 59 CYS B C 1
ATOM 2985 O O . CYS B 1 59 ? -19.719 -18.438 9.008 1 96.94 59 CYS B O 1
ATOM 2987 N N . TRP B 1 60 ? -21.859 -17.922 8.719 1 98.06 60 TRP B N 1
ATOM 2988 C CA . TRP B 1 60 ? -22 -18.781 7.547 1 98.06 60 TRP B CA 1
ATOM 2989 C C . TRP B 1 60 ? -22.016 -17.969 6.266 1 98.06 60 TRP B C 1
ATOM 2991 O O . TRP B 1 60 ? -22.547 -16.859 6.238 1 98.06 60 TRP B O 1
ATOM 3001 N N . ALA B 1 61 ? -21.469 -18.562 5.219 1 98 61 ALA B N 1
ATOM 3002 C CA . ALA B 1 61 ? -21.391 -17.812 3.969 1 98 61 ALA B CA 1
ATOM 3003 C C . ALA B 1 61 ? -21.594 -18.734 2.766 1 98 61 ALA B C 1
ATOM 3005 O O . ALA B 1 61 ? -21.219 -19.906 2.799 1 98 61 ALA B O 1
ATOM 3006 N N . ARG B 1 62 ? -22.141 -18.234 1.723 1 97.38 62 ARG B N 1
ATOM 3007 C CA . ARG B 1 62 ? -22.328 -18.906 0.443 1 97.38 62 ARG B CA 1
ATOM 3008 C C . ARG B 1 62 ? -22.531 -17.906 -0.685 1 97.38 62 ARG B C 1
ATOM 3010 O O . ARG B 1 62 ? -23.062 -16.812 -0.464 1 97.38 62 ARG B O 1
ATOM 3017 N N . LEU B 1 63 ? -22.078 -18.312 -1.824 1 96.62 63 LEU B N 1
ATOM 3018 C CA . LEU B 1 63 ? -22.422 -17.5 -2.979 1 96.62 63 LEU B CA 1
ATOM 3019 C C . LEU B 1 63 ? -23.922 -17.516 -3.229 1 96.62 63 LEU B C 1
ATOM 3021 O O . LEU B 1 63 ? -24.578 -18.531 -2.986 1 96.62 63 LEU B O 1
ATOM 3025 N N . VAL B 1 64 ? -24.438 -16.391 -3.713 1 95.31 64 VAL B N 1
ATOM 3026 C CA . VAL B 1 64 ? -25.875 -16.297 -3.941 1 95.31 64 VAL B CA 1
ATOM 3027 C C . VAL B 1 64 ? -26.312 -17.359 -4.938 1 95.31 64 VAL B C 1
ATOM 3029 O O . VAL B 1 64 ? -27.391 -17.953 -4.793 1 95.31 64 VAL B O 1
ATOM 3032 N N . ASP B 1 65 ? -25.469 -17.594 -5.922 1 93 65 ASP B N 1
ATOM 3033 C CA . ASP B 1 65 ? -25.812 -18.594 -6.941 1 93 65 ASP B CA 1
ATOM 3034 C C . ASP B 1 65 ? -25.344 -19.984 -6.527 1 93 65 ASP B C 1
ATOM 3036 O O . ASP B 1 65 ? -25.484 -20.938 -7.297 1 93 65 ASP B O 1
ATOM 3040 N N . GLY B 1 66 ? -24.859 -20.109 -5.383 1 89.5 66 GLY B N 1
ATOM 3041 C CA . GLY B 1 66 ? -24.391 -21.391 -4.906 1 89.5 66 GLY B CA 1
ATOM 3042 C C . GLY B 1 66 ? -25.484 -22.219 -4.262 1 89.5 66 GLY B C 1
ATOM 3043 O O . GLY B 1 66 ? -26.453 -21.672 -3.74 1 89.5 66 GLY B O 1
ATOM 3044 N N . THR B 1 67 ? -25.469 -23.609 -4.387 1 82.88 67 THR B N 1
ATOM 3045 C CA . THR B 1 67 ? -26.5 -24.5 -3.855 1 82.88 67 THR B CA 1
ATOM 3046 C C . THR B 1 67 ? -25.984 -25.281 -2.65 1 82.88 67 THR B C 1
ATOM 3048 O O . THR B 1 67 ? -26.75 -25.984 -1.99 1 82.88 67 THR B O 1
ATOM 3051 N N . GLY B 1 68 ? -24.859 -25.125 -2.252 1 84.19 68 GLY B N 1
ATOM 3052 C CA . GLY B 1 68 ? -24.312 -25.922 -1.164 1 84.19 68 GLY B CA 1
ATOM 3053 C C . GLY B 1 68 ? -24.656 -25.375 0.207 1 84.19 68 GLY B C 1
ATOM 3054 O O . GLY B 1 68 ? -25.406 -24.406 0.322 1 84.19 68 GLY B O 1
ATOM 3055 N N . PRO B 1 69 ? -24.438 -26.172 1.307 1 88.56 69 PRO B N 1
ATOM 3056 C CA . PRO B 1 69 ? -24.766 -25.781 2.686 1 88.56 69 PRO B CA 1
ATOM 3057 C C . PRO B 1 69 ? -24.062 -24.5 3.115 1 88.56 69 PRO B C 1
ATOM 3059 O O . PRO B 1 69 ? -24.453 -23.875 4.109 1 88.56 69 PRO B O 1
ATOM 3062 N N . GLY B 1 70 ? -23.188 -24.078 2.428 1 94.31 70 GLY B N 1
ATOM 3063 C CA . GLY B 1 70 ? -22.422 -22.906 2.793 1 94.31 70 GLY B CA 1
ATOM 3064 C C . GLY B 1 70 ? -21.172 -23.219 3.588 1 94.31 70 GLY B C 1
ATOM 3065 O O . GLY B 1 70 ? -20.953 -24.375 3.961 1 94.31 70 GLY B O 1
ATOM 3066 N N . LEU B 1 71 ? -20.328 -22.266 3.799 1 95.44 71 LEU B N 1
ATOM 3067 C CA . LEU B 1 71 ? -19.078 -22.359 4.527 1 95.44 71 LEU B CA 1
ATOM 3068 C C . LEU B 1 71 ? -19.188 -21.719 5.902 1 95.44 71 LEU B C 1
ATOM 3070 O O . LEU B 1 71 ? -19.656 -20.578 6.02 1 95.44 71 LEU B O 1
ATOM 3074 N N . ARG B 1 72 ? -18.859 -22.516 6.918 1 97.38 72 ARG B N 1
ATOM 3075 C CA . ARG B 1 72 ? -18.797 -21.953 8.258 1 97.38 72 ARG B CA 1
ATOM 3076 C C . ARG B 1 72 ? -17.469 -21.219 8.477 1 97.38 72 ARG B C 1
ATOM 3078 O O . ARG B 1 72 ? -16.406 -21.797 8.227 1 97.38 72 ARG B O 1
ATOM 3085 N N . VAL B 1 73 ? -17.484 -20.031 8.945 1 96.25 73 VAL B N 1
ATOM 3086 C CA . VAL B 1 73 ? -16.297 -19.234 9.203 1 96.25 73 VAL B CA 1
ATOM 3087 C C . VAL B 1 73 ? -16.219 -18.891 10.688 1 96.25 73 VAL B C 1
ATOM 3089 O O . VAL B 1 73 ? -17.109 -18.234 11.227 1 96.25 73 VAL B O 1
ATOM 3092 N N . ASP B 1 74 ? -15.117 -19.297 11.305 1 94.94 74 ASP B N 1
ATOM 3093 C CA . ASP B 1 74 ? -14.953 -19.141 12.75 1 94.94 74 ASP B CA 1
ATOM 3094 C C . ASP B 1 74 ? -14.125 -17.906 13.07 1 94.94 74 ASP B C 1
ATOM 3096 O O . ASP B 1 74 ? -13.562 -17.281 12.18 1 94.94 74 ASP B O 1
ATOM 3100 N N . THR B 1 75 ? -14.086 -17.609 14.414 1 90.56 75 THR B N 1
ATOM 3101 C CA . THR B 1 75 ? -13.266 -16.5 14.891 1 90.56 75 THR B CA 1
ATOM 3102 C C . THR B 1 75 ? -11.82 -16.672 14.438 1 90.56 75 THR B C 1
ATOM 3104 O O . THR B 1 75 ? -11.25 -17.75 14.562 1 90.56 75 THR B O 1
ATOM 3107 N N . GLY B 1 76 ? -11.305 -15.594 13.852 1 82.88 76 GLY B N 1
ATOM 3108 C CA . GLY B 1 76 ? -9.914 -15.633 13.43 1 82.88 76 GLY B CA 1
ATOM 3109 C C . GLY B 1 76 ? -9.742 -16.078 11.992 1 82.88 76 GLY B C 1
ATOM 3110 O O . GLY B 1 76 ? -8.617 -16.109 11.477 1 82.88 76 GLY B O 1
ATOM 3111 N N . GLU B 1 77 ? -10.82 -16.375 11.359 1 89.38 77 GLU B N 1
ATOM 3112 C CA . GLU B 1 77 ? -10.742 -16.797 9.969 1 89.38 77 GLU B CA 1
ATOM 3113 C C . GLU B 1 77 ? -11.188 -15.672 9.031 1 89.38 77 GLU B C 1
ATOM 3115 O O . GLU B 1 77 ? -12.008 -14.836 9.414 1 89.38 77 GLU B O 1
ATOM 3120 N N . LEU B 1 78 ? -10.578 -15.68 7.918 1 91.38 78 LEU B N 1
ATOM 3121 C CA . LEU B 1 78 ? -10.859 -14.711 6.867 1 91.38 78 LEU B CA 1
ATOM 3122 C C . LEU B 1 78 ? -11.625 -15.359 5.719 1 91.38 78 LEU B C 1
ATOM 3124 O O . LEU B 1 78 ? -11.172 -16.359 5.148 1 91.38 78 LEU B O 1
ATOM 3128 N N . LEU B 1 79 ? -12.781 -14.844 5.449 1 95.06 79 LEU B N 1
ATOM 3129 C CA . LEU B 1 79 ? -13.531 -15.234 4.258 1 95.06 79 LEU B CA 1
ATOM 3130 C C . LEU B 1 79 ? -13.188 -14.328 3.08 1 95.06 79 LEU B C 1
ATOM 3132 O O . LEU B 1 79 ? -13.164 -13.102 3.221 1 95.06 79 LEU B O 1
ATOM 3136 N N . VAL B 1 80 ? -12.953 -14.922 1.929 1 94.19 80 VAL B N 1
ATOM 3137 C CA . VAL B 1 80 ? -12.57 -14.148 0.754 1 94.19 80 VAL B CA 1
ATOM 3138 C C . VAL B 1 80 ? -13.461 -14.523 -0.427 1 94.19 80 VAL B C 1
ATOM 3140 O O . VAL B 1 80 ? -13.734 -15.703 -0.66 1 94.19 80 VAL B O 1
ATOM 3143 N N . VAL B 1 81 ? -13.945 -13.531 -1.098 1 95.06 81 VAL B N 1
ATOM 3144 C CA . VAL B 1 81 ? -14.688 -13.672 -2.346 1 95.06 81 VAL B CA 1
ATOM 3145 C C . VAL B 1 81 ? -13.945 -12.953 -3.471 1 95.06 81 VAL B C 1
ATOM 3147 O O . VAL B 1 81 ? -14.242 -11.797 -3.779 1 95.06 81 VAL B O 1
ATOM 3150 N N . PRO B 1 82 ? -13.078 -13.617 -4.207 1 90.81 82 PRO B N 1
ATOM 3151 C CA . PRO B 1 82 ? -12.07 -13.016 -5.086 1 90.81 82 PRO B CA 1
ATOM 3152 C C . PRO B 1 82 ? -12.68 -12.297 -6.281 1 90.81 82 PRO B C 1
ATOM 3154 O O . PRO B 1 82 ? -12.078 -11.375 -6.832 1 90.81 82 PRO B O 1
ATOM 3157 N N . GLN B 1 83 ? -13.844 -12.648 -6.719 1 87.25 83 GLN B N 1
ATOM 3158 C CA . GLN B 1 83 ? -14.422 -12.039 -7.91 1 87.25 83 GLN B CA 1
ATOM 3159 C C . GLN B 1 83 ? -15.5 -11.023 -7.535 1 87.25 83 GLN B C 1
ATOM 3161 O O . GLN B 1 83 ? -16.203 -10.508 -8.406 1 87.25 83 GLN B O 1
ATOM 3166 N N . GLY B 1 84 ? -15.664 -10.836 -6.25 1 87 84 GLY B N 1
ATOM 3167 C CA . GLY B 1 84 ? -16.625 -9.844 -5.773 1 87 84 GLY B CA 1
ATOM 3168 C C . GLY B 1 84 ? -18.062 -10.234 -6.031 1 87 84 GLY B C 1
ATOM 3169 O O . GLY B 1 84 ? -18.938 -9.375 -6.086 1 87 84 GLY B O 1
ATOM 3170 N N . GLU B 1 85 ? -18.266 -11.461 -6.262 1 91.88 85 GLU B N 1
ATOM 3171 C CA . GLU B 1 85 ? -19.625 -11.945 -6.527 1 91.88 85 GLU B CA 1
ATOM 3172 C C . GLU B 1 85 ? -20.531 -11.727 -5.32 1 91.88 85 GLU B C 1
ATOM 3174 O O . GLU B 1 85 ? -20.078 -11.773 -4.176 1 91.88 85 GLU B O 1
ATOM 3179 N N . PRO B 1 86 ? -21.828 -11.492 -5.691 1 95.38 86 PRO B N 1
ATOM 3180 C CA . PRO B 1 86 ? -22.766 -11.414 -4.57 1 95.38 86 PRO B CA 1
ATOM 3181 C C . PRO B 1 86 ? -22.781 -12.688 -3.721 1 95.38 86 PRO B C 1
ATOM 3183 O O . PRO B 1 86 ? -22.703 -13.797 -4.262 1 95.38 86 PRO B O 1
ATOM 3186 N N . HIS B 1 87 ? -22.797 -12.516 -2.428 1 96.88 87 HIS B N 1
ATOM 3187 C CA . HIS B 1 87 ? -22.766 -13.648 -1.507 1 96.88 87 HIS B CA 1
ATOM 3188 C C . HIS B 1 87 ? -23.578 -13.359 -0.25 1 96.88 87 HIS B C 1
ATOM 3190 O O . HIS B 1 87 ? -23.844 -12.195 0.072 1 96.88 87 HIS B O 1
ATOM 3196 N N . VAL B 1 88 ? -24.016 -14.438 0.333 1 97.12 88 VAL B N 1
ATOM 3197 C CA . VAL B 1 88 ? -24.844 -14.359 1.53 1 97.12 88 VAL B CA 1
ATOM 3198 C C . VAL B 1 88 ? -23.984 -14.625 2.77 1 97.12 88 VAL B C 1
ATOM 3200 O O . VAL B 1 88 ? -23.125 -15.508 2.758 1 97.12 88 VAL B O 1
ATOM 3203 N N . LEU B 1 89 ? -24.172 -13.797 3.752 1 97.62 89 LEU B N 1
ATOM 3204 C CA . LEU B 1 89 ? -23.609 -13.977 5.086 1 97.62 89 LEU B CA 1
ATOM 3205 C C . LEU B 1 89 ? -24.703 -14.055 6.137 1 97.62 89 LEU B C 1
ATOM 3207 O O . LEU B 1 89 ? -25.703 -13.336 6.055 1 97.62 89 LEU B O 1
ATOM 3211 N N . GLY B 1 90 ? -24.516 -14.953 7.129 1 97.81 90 GLY B N 1
ATOM 3212 C CA . GLY B 1 90 ? -25.562 -14.992 8.141 1 97.81 90 GLY B CA 1
ATOM 3213 C C . GLY B 1 90 ? -25.281 -15.977 9.258 1 97.81 90 GLY B C 1
ATOM 3214 O O . GLY B 1 90 ? -24.328 -16.75 9.188 1 97.81 90 GLY B O 1
ATOM 3215 N N . SER B 1 91 ? -26.125 -15.859 10.359 1 97.5 91 SER B N 1
ATOM 3216 C CA . SER B 1 91 ? -26.125 -16.844 11.438 1 97.5 91 SER B CA 1
ATOM 3217 C C . SER B 1 91 ? -26.797 -18.141 10.984 1 97.5 91 SER B C 1
ATOM 3219 O O . SER B 1 91 ? -26.531 -19.219 11.539 1 97.5 91 SER B O 1
ATOM 3221 N N . ASP B 1 92 ? -27.656 -17.969 10.086 1 95 92 ASP B N 1
ATOM 3222 C CA . ASP B 1 92 ? -28.406 -19.062 9.484 1 95 92 ASP B CA 1
ATOM 3223 C C . ASP B 1 92 ? -28.781 -18.75 8.039 1 95 92 ASP B C 1
ATOM 3225 O O . ASP B 1 92 ? -29.562 -17.828 7.773 1 95 92 ASP B O 1
ATOM 3229 N N . LEU B 1 93 ? -28.297 -19.578 7.078 1 95.62 93 LEU B N 1
ATOM 3230 C CA . LEU B 1 93 ? -28.453 -19.281 5.66 1 95.62 93 LEU B CA 1
ATOM 3231 C C . LEU B 1 93 ? -29.828 -19.75 5.168 1 95.62 93 LEU B C 1
ATOM 3233 O O . LEU B 1 93 ? -30.188 -19.516 4.008 1 95.62 93 LEU B O 1
ATOM 3237 N N . ARG B 1 94 ? -30.594 -20.328 6.051 1 93.81 94 ARG B N 1
ATOM 3238 C CA . ARG B 1 94 ? -31.953 -20.719 5.707 1 93.81 94 ARG B CA 1
ATOM 3239 C C . ARG B 1 94 ? -32.906 -19.531 5.809 1 93.81 94 ARG B C 1
ATOM 3241 O O . ARG B 1 94 ? -34.031 -19.578 5.281 1 93.81 94 ARG B O 1
ATOM 3248 N N . LEU B 1 95 ? -32.438 -18.484 6.477 1 94.5 95 LEU B N 1
ATOM 3249 C CA . LEU B 1 95 ? -33.25 -17.266 6.566 1 94.5 95 LEU B CA 1
ATOM 3250 C C . LEU B 1 95 ? -33.281 -16.547 5.227 1 94.5 95 LEU B C 1
ATOM 3252 O O . LEU B 1 95 ? -32.375 -16.688 4.41 1 94.5 95 LEU B O 1
ATOM 3256 N N . GLN B 1 96 ? -34.344 -15.781 5.035 1 94.69 96 GLN B N 1
ATOM 3257 C CA . GLN B 1 96 ? -34.375 -14.93 3.852 1 94.69 96 GLN B CA 1
ATOM 3258 C C . GLN B 1 96 ? -33.312 -13.836 3.918 1 94.69 96 GLN B C 1
ATOM 3260 O O . GLN B 1 96 ? -33.344 -13.008 4.828 1 94.69 96 GLN B O 1
ATOM 3265 N N . PRO B 1 97 ? -32.438 -13.898 3.006 1 95 97 PRO B N 1
ATOM 3266 C CA . PRO B 1 97 ? -31.406 -12.859 3.031 1 95 97 PRO B CA 1
ATOM 3267 C C . PRO B 1 97 ? -31.953 -11.484 2.643 1 95 97 PRO B C 1
ATOM 3269 O O . PRO B 1 97 ? -32.812 -11.375 1.763 1 95 97 PRO B O 1
ATOM 3272 N N . LEU B 1 98 ? -31.5 -10.484 3.303 1 93.19 98 LEU B N 1
ATOM 3273 C CA . LEU B 1 98 ? -31.844 -9.102 2.975 1 93.19 98 LEU B CA 1
ATOM 3274 C C . LEU B 1 98 ? -30.641 -8.375 2.385 1 93.19 98 LEU B C 1
ATOM 3276 O O . LEU B 1 98 ? -29.484 -8.664 2.742 1 93.19 98 LEU B O 1
ATOM 3280 N N . PRO B 1 99 ? -30.938 -7.441 1.468 1 90.62 99 PRO B N 1
ATOM 3281 C CA . PRO B 1 99 ? -29.828 -6.648 0.949 1 90.62 99 PRO B CA 1
ATOM 3282 C C . PRO B 1 99 ? -29.156 -5.789 2.023 1 90.62 99 PRO B C 1
ATOM 3284 O O . PRO B 1 99 ? -29.844 -5.219 2.875 1 90.62 99 PRO B O 1
ATOM 3287 N N . SER B 1 100 ? -27.828 -5.754 1.966 1 87.19 100 SER B N 1
ATOM 3288 C CA . SER B 1 100 ? -27.094 -4.988 2.965 1 87.19 100 SER B CA 1
ATOM 3289 C C . SER B 1 100 ? -27.047 -3.508 2.602 1 87.19 100 SER B C 1
ATOM 3291 O O . SER B 1 100 ? -26.812 -2.658 3.467 1 87.19 100 SER B O 1
ATOM 3293 N N . ALA B 1 101 ? -27.266 -3.141 1.382 1 82.06 101 ALA B N 1
ATOM 3294 C CA . ALA B 1 101 ? -27.062 -1.791 0.862 1 82.06 101 ALA B CA 1
ATOM 3295 C C . ALA B 1 101 ? -27.859 -0.767 1.657 1 82.06 101 ALA B C 1
ATOM 3297 O O . ALA B 1 101 ? -27.344 0.269 2.064 1 82.06 101 ALA B O 1
ATOM 3298 N N . PRO B 1 102 ? -29.156 -1.056 1.957 1 79.19 102 PRO B N 1
ATOM 3299 C CA . PRO B 1 102 ? -29.953 -0.071 2.689 1 79.19 102 PRO B CA 1
ATOM 3300 C C . PRO B 1 102 ? -29.438 0.167 4.109 1 79.19 102 PRO B C 1
ATOM 3302 O O . PRO B 1 102 ? -29.672 1.234 4.68 1 79.19 102 PRO B O 1
ATOM 3305 N N . LEU B 1 103 ? -28.75 -0.821 4.637 1 81.12 103 LEU B N 1
ATOM 3306 C CA . LEU B 1 103 ? -28.25 -0.707 6 1 81.12 103 LEU B CA 1
ATOM 3307 C C . LEU B 1 103 ? -27.094 0.287 6.07 1 81.12 103 LEU B C 1
ATOM 3309 O O . LEU B 1 103 ? -26.797 0.827 7.141 1 81.12 103 LEU B O 1
ATOM 3313 N N . VAL B 1 104 ? -26.438 0.534 4.887 1 80.94 104 VAL B N 1
ATOM 3314 C CA . VAL B 1 104 ? -25.219 1.322 4.965 1 80.94 104 VAL B CA 1
ATOM 3315 C C . VAL B 1 104 ? -25.344 2.564 4.086 1 80.94 104 VAL B C 1
ATOM 3317 O O . VAL B 1 104 ? -24.453 3.418 4.074 1 80.94 104 VAL B O 1
ATOM 3320 N N . TYR B 1 105 ? -26.422 2.779 3.436 1 78.56 105 TYR B N 1
ATOM 3321 C CA . TYR B 1 105 ? -26.578 3.832 2.439 1 78.56 105 TYR B CA 1
ATOM 3322 C C . TYR B 1 105 ? -26.406 5.211 3.07 1 78.56 105 TYR B C 1
ATOM 3324 O O . TYR B 1 105 ? -25.688 6.055 2.541 1 78.56 105 TYR B O 1
ATOM 3332 N N . ASP B 1 106 ? -27.078 5.379 4.168 1 79.31 106 ASP B N 1
ATOM 3333 C CA . ASP B 1 106 ? -27.016 6.688 4.812 1 79.31 106 ASP B CA 1
ATOM 3334 C C . ASP B 1 106 ? -25.609 7.016 5.281 1 79.31 106 ASP B C 1
ATOM 3336 O O . ASP B 1 106 ? -25.156 8.148 5.145 1 79.31 106 ASP B O 1
ATOM 3340 N N . MET B 1 107 ? -25.031 6.02 5.738 1 78.94 107 MET B N 1
ATOM 3341 C CA . MET B 1 107 ? -23.672 6.223 6.23 1 78.94 107 MET B CA 1
ATOM 3342 C C . MET B 1 107 ? -22.719 6.512 5.082 1 78.94 107 MET B C 1
ATOM 3344 O O . MET B 1 107 ? -21.844 7.371 5.199 1 78.94 107 MET B O 1
ATOM 3348 N N . LEU B 1 108 ? -22.922 5.852 4 1 77.69 108 LEU B N 1
ATOM 3349 C CA . LEU B 1 108 ? -22.094 6.043 2.816 1 77.69 108 LEU B CA 1
ATOM 3350 C C . LEU B 1 108 ? -22.266 7.453 2.256 1 77.69 108 LEU B C 1
ATOM 3352 O O . LEU B 1 108 ? -21.297 8.062 1.796 1 77.69 108 LEU B O 1
ATOM 3356 N N . ARG B 1 109 ? -23.422 7.938 2.352 1 74.12 109 ARG B N 1
ATOM 3357 C CA . ARG B 1 109 ? -23.719 9.25 1.796 1 74.12 109 ARG B CA 1
ATOM 3358 C C . ARG B 1 109 ? -23.188 10.359 2.691 1 74.12 109 ARG B C 1
ATOM 3360 O O . ARG B 1 109 ? -22.688 11.375 2.201 1 74.12 109 ARG B O 1
ATOM 3367 N N . ASN B 1 110 ? -23.25 10.109 3.959 1 74 110 ASN B N 1
ATOM 3368 C CA . ASN B 1 110 ? -22.891 11.156 4.91 1 74 110 ASN B CA 1
ATOM 3369 C C . ASN B 1 110 ? -21.391 11.18 5.195 1 74 110 ASN B C 1
ATOM 3371 O O . ASN B 1 110 ? -20.844 12.219 5.535 1 74 110 ASN B O 1
ATOM 3375 N N . SER B 1 111 ? -20.797 10.055 5.078 1 76.06 111 SER B N 1
ATOM 3376 C CA . SER B 1 111 ? -19.375 9.945 5.387 1 76.06 111 SER B CA 1
ATOM 3377 C C . SER B 1 111 ? -18.688 8.953 4.453 1 76.06 111 SER B C 1
ATOM 3379 O O . SER B 1 111 ? -18.172 7.926 4.898 1 76.06 111 SER B O 1
ATOM 3381 N N . PRO B 1 112 ? -18.609 9.469 3.189 1 71.56 112 PRO B N 1
ATOM 3382 C CA . PRO B 1 112 ? -17.984 8.539 2.244 1 71.56 112 PRO B CA 1
ATOM 3383 C C . PRO B 1 112 ? -16.531 8.227 2.607 1 71.56 112 PRO B C 1
ATOM 3385 O O . PRO B 1 112 ? -15.781 9.117 3.008 1 71.56 112 PRO B O 1
ATOM 3388 N N . GLY B 1 113 ? -16.266 6.945 2.631 1 73.31 113 GLY B N 1
ATOM 3389 C CA . GLY B 1 113 ? -14.891 6.512 2.846 1 73.31 113 GLY B CA 1
ATOM 3390 C C . GLY B 1 113 ? -14.586 6.199 4.297 1 73.31 113 GLY B C 1
ATOM 3391 O O . GLY B 1 113 ? -13.492 5.723 4.621 1 73.31 113 GLY B O 1
ATOM 3392 N N . GLU B 1 114 ? -15.477 6.551 5.16 1 80.19 114 GLU B N 1
ATOM 3393 C CA . GLU B 1 114 ? -15.297 6.207 6.566 1 80.19 114 GLU B CA 1
ATOM 3394 C C . GLU B 1 114 ? -15.789 4.789 6.859 1 80.19 114 GLU B C 1
ATOM 3396 O O . GLU B 1 114 ? -16.719 4.305 6.207 1 80.19 114 GLU B O 1
ATOM 3401 N N . VAL B 1 115 ? -15.102 4.219 7.801 1 86.38 115 VAL B N 1
ATOM 3402 C CA . VAL B 1 115 ? -15.523 2.885 8.211 1 86.38 115 VAL B CA 1
ATOM 3403 C C . VAL B 1 115 ? -16.906 2.955 8.844 1 86.38 115 VAL B C 1
ATOM 3405 O O . VAL B 1 115 ? -17.141 3.742 9.766 1 86.38 115 VAL B O 1
ATOM 3408 N N . MET B 1 116 ? -17.781 2.174 8.328 1 87.5 116 MET B N 1
ATOM 3409 C CA . MET B 1 116 ? -19.141 2.152 8.828 1 87.5 116 MET B CA 1
ATOM 3410 C C . MET B 1 116 ? -19.281 1.198 10.008 1 87.5 116 MET B C 1
ATOM 3412 O O . MET B 1 116 ? -18.766 0.081 9.969 1 87.5 116 MET B O 1
ATOM 3416 N N . ARG B 1 117 ? -19.922 1.725 11.047 1 87.69 117 ARG B N 1
ATOM 3417 C CA . ARG B 1 117 ? -20.25 0.888 12.195 1 87.69 117 ARG B CA 1
ATOM 3418 C C . ARG B 1 117 ? -21.719 0.446 12.141 1 87.69 117 ARG B C 1
ATOM 3420 O O . ARG B 1 117 ? -22.625 1.279 12.172 1 87.69 117 ARG B O 1
ATOM 3427 N N . VAL B 1 118 ? -21.922 -0.834 12.047 1 90.81 118 VAL B N 1
ATOM 3428 C CA . VAL B 1 118 ? -23.281 -1.347 11.852 1 90.81 118 VAL B CA 1
ATOM 3429 C C . VAL B 1 118 ? -23.609 -2.373 12.938 1 90.81 118 VAL B C 1
ATOM 3431 O O . VAL B 1 118 ? -22.781 -3.232 13.258 1 90.81 118 VAL B O 1
ATOM 3434 N N . SER B 1 119 ? -24.672 -2.23 13.57 1 93.12 119 SER B N 1
ATOM 3435 C CA . SER B 1 119 ? -25.281 -3.234 14.438 1 93.12 119 SER B CA 1
ATOM 3436 C C . SER B 1 119 ? -26.609 -3.719 13.875 1 93.12 119 SER B C 1
ATOM 3438 O O . SER B 1 119 ? -27.5 -2.914 13.586 1 93.12 119 SER B O 1
ATOM 3440 N N . TYR B 1 120 ? -26.688 -5.008 13.688 1 94.06 120 TYR B N 1
ATOM 3441 C CA . TYR B 1 120 ? -27.891 -5.539 13.039 1 94.06 120 TYR B CA 1
ATOM 3442 C C . TYR B 1 120 ? -28.203 -6.938 13.555 1 94.06 120 TYR B C 1
ATOM 3444 O O . TYR B 1 120 ? -27.312 -7.676 13.961 1 94.06 120 TYR B O 1
ATOM 3452 N N . GLY B 1 121 ? -29.422 -7.246 13.453 1 93.69 121 GLY B N 1
ATOM 3453 C CA . GLY B 1 121 ? -29.844 -8.609 13.742 1 93.69 121 GLY B CA 1
ATOM 3454 C C . GLY B 1 121 ? -30.781 -8.703 14.922 1 93.69 121 GLY B C 1
ATOM 3455 O O . GLY B 1 121 ? -31.531 -7.766 15.203 1 93.69 121 GLY B O 1
ATOM 3456 N N . GLY B 1 122 ? -30.938 -9.977 15.414 1 93.69 122 GLY B N 1
ATOM 3457 C CA . GLY B 1 122 ? -31.844 -10.25 16.516 1 93.69 122 GLY B CA 1
ATOM 3458 C C . GLY B 1 122 ? -31.203 -10.039 17.875 1 93.69 122 GLY B C 1
ATOM 3459 O O . GLY B 1 122 ? -30.516 -9.039 18.094 1 93.69 122 GLY B O 1
ATOM 3460 N N . GLY B 1 123 ? -31.5 -10.797 18.922 1 93.06 123 GLY B N 1
ATOM 3461 C CA . GLY B 1 123 ? -30.984 -10.688 20.281 1 93.06 123 GLY B CA 1
ATOM 3462 C C . GLY B 1 123 ? -30.172 -11.891 20.703 1 93.06 123 GLY B C 1
ATOM 3463 O O . GLY B 1 123 ? -29.875 -12.055 21.891 1 93.06 123 GLY B O 1
ATOM 3464 N N . GLY B 1 124 ? -29.797 -12.734 19.75 1 96.5 124 GLY B N 1
ATOM 3465 C CA . GLY B 1 124 ? -29.109 -13.969 20.062 1 96.5 124 GLY B CA 1
ATOM 3466 C C . GLY B 1 124 ? -27.594 -13.805 20.125 1 96.5 124 GLY B C 1
ATOM 3467 O O . GLY B 1 124 ? -27.094 -12.805 20.641 1 96.5 124 GLY B O 1
ATOM 3468 N N . GLU B 1 125 ? -26.875 -14.852 19.719 1 97.19 125 GLU B N 1
ATOM 3469 C CA . GLU B 1 125 ? -25.406 -14.875 19.75 1 97.19 125 GLU B CA 1
ATOM 3470 C C . GLU B 1 125 ? -24.812 -13.773 18.875 1 97.19 125 GLU B C 1
ATOM 3472 O O . GLU B 1 125 ? -25.359 -13.469 17.797 1 97.19 125 GLU B O 1
ATOM 3477 N N . THR B 1 126 ? -23.703 -13.297 19.344 1 97.62 126 THR B N 1
ATOM 3478 C CA . THR B 1 126 ? -23.078 -12.172 18.656 1 97.62 126 THR B CA 1
ATOM 3479 C C . THR B 1 126 ? -22.016 -12.656 17.672 1 97.62 126 THR B C 1
ATOM 3481 O O . THR B 1 126 ? -21.25 -13.578 17.969 1 97.62 126 THR B O 1
ATOM 3484 N N . THR B 1 127 ? -22.078 -12.078 16.422 1 97.06 127 THR B N 1
ATOM 3485 C CA . THR B 1 127 ? -21 -12.164 15.438 1 97.06 127 THR B CA 1
ATOM 3486 C C . THR B 1 127 ? -20.438 -10.781 15.148 1 97.06 127 THR B C 1
ATOM 3488 O O . THR B 1 127 ? -21.172 -9.859 14.797 1 97.06 127 THR B O 1
ATOM 3491 N N . ARG B 1 128 ? -19.125 -10.625 15.398 1 93.81 128 ARG B N 1
ATOM 3492 C CA . ARG B 1 128 ? -18.438 -9.398 15.023 1 93.81 128 ARG B CA 1
ATOM 3493 C C . ARG B 1 128 ? -17.469 -9.641 13.867 1 93.81 128 ARG B C 1
ATOM 3495 O O . ARG B 1 128 ? -16.797 -10.68 13.812 1 93.81 128 ARG B O 1
ATOM 3502 N N . MET B 1 129 ? -17.469 -8.727 12.914 1 92.75 129 MET B N 1
ATOM 3503 C CA . MET B 1 129 ? -16.578 -8.898 11.773 1 92.75 129 MET B CA 1
ATOM 3504 C C . MET B 1 129 ? -16.141 -7.543 11.227 1 92.75 129 MET B C 1
ATOM 3506 O O . MET B 1 129 ? -16.812 -6.535 11.422 1 92.75 129 MET B O 1
ATOM 3510 N N . VAL B 1 130 ? -14.977 -7.562 10.656 1 90.06 130 VAL B N 1
ATOM 3511 C CA . VAL B 1 130 ? -14.453 -6.449 9.875 1 90.06 130 VAL B CA 1
ATOM 3512 C C . VAL B 1 130 ? -14.461 -6.809 8.391 1 90.06 130 VAL B C 1
ATOM 3514 O O . VAL B 1 130 ? -13.961 -7.863 7.992 1 90.06 130 VAL B O 1
ATOM 3517 N N . CYS B 1 131 ? -15.086 -5.984 7.598 1 92.5 131 CYS B N 1
ATOM 3518 C CA . CYS B 1 131 ? -15.211 -6.254 6.168 1 92.5 131 CYS B CA 1
ATOM 3519 C C . CYS B 1 131 ? -14.453 -5.215 5.348 1 92.5 131 CYS B C 1
ATOM 3521 O O . CYS B 1 131 ? -14.398 -4.043 5.727 1 92.5 131 CYS B O 1
ATOM 3523 N N . GLY B 1 132 ? -13.898 -5.672 4.312 1 92.25 132 GLY B N 1
ATOM 3524 C CA . GLY B 1 132 ? -13.172 -4.773 3.426 1 92.25 132 GLY B CA 1
ATOM 3525 C C . GLY B 1 132 ? -13.148 -5.25 1.985 1 92.25 132 GLY B C 1
ATOM 3526 O O . GLY B 1 132 ? -13.766 -6.262 1.65 1 92.25 132 GLY B O 1
ATOM 3527 N N . PHE B 1 133 ? -12.539 -4.418 1.179 1 92.62 133 PHE B N 1
ATOM 3528 C CA . PHE B 1 133 ? -12.352 -4.688 -0.242 1 92.62 133 PHE B CA 1
ATOM 3529 C C . PHE B 1 133 ? -10.875 -4.586 -0.622 1 92.62 133 PHE B C 1
ATOM 3531 O O . PHE B 1 133 ? -10.109 -3.891 0.042 1 92.62 133 PHE B O 1
ATOM 3538 N N . LEU B 1 134 ? -10.609 -5.332 -1.597 1 93.56 134 LEU B N 1
ATOM 3539 C CA . LEU B 1 134 ? -9.359 -5.164 -2.328 1 93.56 134 LEU B CA 1
ATOM 3540 C C . LEU B 1 134 ? -9.625 -4.824 -3.791 1 93.56 134 LEU B C 1
ATOM 3542 O O . LEU B 1 134 ? -10.484 -5.438 -4.426 1 93.56 134 LEU B O 1
ATOM 3546 N N . GLY B 1 135 ? -8.938 -3.828 -4.246 1 91.62 135 GLY B N 1
ATOM 3547 C CA . GLY B 1 135 ? -9.109 -3.404 -5.629 1 91.62 135 GLY B CA 1
ATOM 3548 C C . GLY B 1 135 ? -7.918 -3.738 -6.508 1 91.62 135 GLY B C 1
ATOM 3549 O O . GLY B 1 135 ? -6.777 -3.754 -6.039 1 91.62 135 GLY B O 1
ATOM 3550 N N . PHE B 1 136 ? -8.234 -4.051 -7.75 1 87.44 136 PHE B N 1
ATOM 3551 C CA . PHE B 1 136 ? -7.23 -4.363 -8.758 1 87.44 136 PHE B CA 1
ATOM 3552 C C . PHE B 1 136 ? -7.504 -3.605 -10.047 1 87.44 136 PHE B C 1
ATOM 3554 O O . PHE B 1 136 ? -8.664 -3.371 -10.406 1 87.44 136 PHE B O 1
ATOM 3561 N N . ASP B 1 137 ? -6.367 -3.283 -10.602 1 80.31 137 ASP B N 1
ATOM 3562 C CA . ASP B 1 137 ? -6.453 -2.885 -12.008 1 80.31 137 ASP B CA 1
ATOM 3563 C C . ASP B 1 137 ? -6.469 -4.105 -12.922 1 80.31 137 ASP B C 1
ATOM 3565 O O . ASP B 1 137 ? -5.535 -4.91 -12.906 1 80.31 137 ASP B O 1
ATOM 3569 N N . ASP B 1 138 ? -7.473 -4.336 -13.68 1 77.19 138 ASP B N 1
ATOM 3570 C CA . ASP B 1 138 ? -7.613 -5.555 -14.469 1 77.19 138 ASP B CA 1
ATOM 3571 C C . ASP B 1 138 ? -7.328 -5.289 -15.945 1 77.19 138 ASP B C 1
ATOM 3573 O O . ASP B 1 138 ? -7.746 -6.059 -16.812 1 77.19 138 ASP B O 1
ATOM 3577 N N . THR B 1 139 ? -6.727 -4.184 -16.188 1 70.19 139 THR B N 1
ATOM 3578 C CA . THR B 1 139 ? -6.438 -3.809 -17.578 1 70.19 139 THR B CA 1
ATOM 3579 C C . THR B 1 139 ? -5.598 -4.883 -18.266 1 70.19 139 THR B C 1
ATOM 3581 O O . THR B 1 139 ? -5.762 -5.137 -19.453 1 70.19 139 THR B O 1
ATOM 3584 N N . MET B 1 140 ? -4.801 -5.523 -17.531 1 69.56 140 MET B N 1
ATOM 3585 C CA . MET B 1 140 ? -3.865 -6.469 -18.141 1 69.56 140 MET B CA 1
ATOM 3586 C C . MET B 1 140 ? -4.211 -7.902 -17.766 1 69.56 140 MET B C 1
ATOM 3588 O O . MET B 1 140 ? -3.447 -8.828 -18.047 1 69.56 140 MET B O 1
ATOM 3592 N N . GLY B 1 141 ? -5.371 -8.117 -17.297 1 74.56 141 GLY B N 1
ATOM 3593 C CA . GLY B 1 141 ? -5.676 -9.445 -16.781 1 74.56 141 GLY B CA 1
ATOM 3594 C C . GLY B 1 141 ? -4.875 -9.812 -15.547 1 74.56 141 GLY B C 1
ATOM 3595 O O . GLY B 1 141 ? -3.812 -9.234 -15.305 1 74.56 141 GLY B O 1
ATOM 3596 N N . ASN B 1 142 ? -5.461 -10.648 -14.711 1 76.81 142 ASN B N 1
ATOM 3597 C CA . ASN B 1 142 ? -4.812 -11.039 -13.469 1 76.81 142 ASN B CA 1
ATOM 3598 C C . ASN B 1 142 ? -4.898 -12.547 -13.242 1 76.81 142 ASN B C 1
ATOM 3600 O O . ASN B 1 142 ? -5.953 -13.062 -12.875 1 76.81 142 ASN B O 1
ATOM 3604 N N . PRO B 1 143 ? -3.795 -13.203 -13.57 1 80.25 143 PRO B N 1
ATOM 3605 C CA . PRO B 1 143 ? -3.84 -14.656 -13.414 1 80.25 143 PRO B CA 1
ATOM 3606 C C . PRO B 1 143 ? -4.055 -15.086 -11.961 1 80.25 143 PRO B C 1
ATOM 3608 O O . PRO B 1 143 ? -4.457 -16.219 -11.703 1 80.25 143 PRO B O 1
ATOM 3611 N N . LEU B 1 144 ? -3.795 -14.211 -11.031 1 84.31 144 LEU B N 1
ATOM 3612 C CA . LEU B 1 144 ? -3.92 -14.531 -9.617 1 84.31 144 LEU B CA 1
ATOM 3613 C C . LEU B 1 144 ? -5.375 -14.789 -9.242 1 84.31 144 LEU B C 1
ATOM 3615 O O . LEU B 1 144 ? -5.695 -15.82 -8.648 1 84.31 144 LEU B O 1
ATOM 3619 N N . LEU B 1 145 ? -6.223 -13.898 -9.672 1 82.38 145 LEU B N 1
ATOM 3620 C CA . LEU B 1 145 ? -7.613 -13.961 -9.234 1 82.38 145 LEU B CA 1
ATOM 3621 C C . LEU B 1 145 ? -8.32 -15.164 -9.844 1 82.38 145 LEU B C 1
ATOM 3623 O O . LEU B 1 145 ? -9.164 -15.789 -9.203 1 82.38 145 LEU B O 1
ATOM 3627 N N . THR B 1 146 ? -7.883 -15.484 -11.047 1 79.81 146 THR B N 1
ATOM 3628 C CA . THR B 1 146 ? -8.531 -16.594 -11.734 1 79.81 146 THR B CA 1
ATOM 3629 C C . THR B 1 146 ? -8.102 -17.938 -11.141 1 79.81 146 THR B C 1
ATOM 3631 O O . THR B 1 146 ? -8.773 -18.953 -11.328 1 79.81 146 THR B O 1
ATOM 3634 N N . SER B 1 147 ? -7.082 -17.969 -10.461 1 84.5 147 SER B N 1
ATOM 3635 C CA . SER B 1 147 ? -6.559 -19.188 -9.867 1 84.5 147 SER B CA 1
ATOM 3636 C C . SER B 1 147 ? -7.141 -19.422 -8.477 1 84.5 147 SER B C 1
ATOM 3638 O O . SER B 1 147 ? -6.996 -20.5 -7.91 1 84.5 147 SER B O 1
ATOM 3640 N N . LEU B 1 148 ? -7.805 -18.453 -7.953 1 88.38 148 LEU B N 1
ATOM 3641 C CA . LEU B 1 148 ? -8.367 -18.578 -6.613 1 88.38 148 LEU B CA 1
ATOM 3642 C C . LEU B 1 148 ? -9.773 -19.156 -6.668 1 88.38 148 LEU B C 1
ATOM 3644 O O . LEU B 1 148 ? -10.508 -18.938 -7.637 1 88.38 148 LEU B O 1
ATOM 3648 N N . PRO B 1 149 ? -10.117 -19.969 -5.621 1 89.19 149 PRO B N 1
ATOM 3649 C CA . PRO B 1 149 ? -11.516 -20.406 -5.555 1 89.19 149 PRO B CA 1
ATOM 3650 C C . PRO B 1 149 ? -12.492 -19.234 -5.508 1 89.19 149 PRO B C 1
ATOM 3652 O O . PRO B 1 149 ? -12.125 -18.141 -5.062 1 89.19 149 PRO B O 1
ATOM 3655 N N . ARG B 1 150 ? -13.719 -19.469 -5.965 1 91.88 150 ARG B N 1
ATOM 3656 C CA . ARG B 1 150 ? -14.711 -18.406 -6.023 1 91.88 150 ARG B CA 1
ATOM 3657 C C . ARG B 1 150 ? -15.031 -17.875 -4.629 1 91.88 150 ARG B C 1
ATOM 3659 O O . ARG B 1 150 ? -15.422 -16.719 -4.473 1 91.88 150 ARG B O 1
ATOM 3666 N N . LEU B 1 151 ? -15.039 -18.75 -3.666 1 94.12 151 LEU B N 1
ATOM 3667 C CA . LEU B 1 151 ? -15.25 -18.469 -2.25 1 94.12 151 LEU B CA 1
ATOM 3668 C C . LEU B 1 151 ? -14.438 -19.422 -1.379 1 94.12 151 LEU B C 1
ATOM 3670 O O . LEU B 1 151 ? -14.523 -20.641 -1.534 1 94.12 151 LEU B O 1
ATOM 3674 N N . PHE B 1 152 ? -13.609 -18.781 -0.471 1 92.06 152 PHE B N 1
ATOM 3675 C CA . PHE B 1 152 ? -12.805 -19.641 0.39 1 92.06 152 PHE B CA 1
ATOM 3676 C C . PHE B 1 152 ? -12.484 -18.938 1.706 1 92.06 152 PHE B C 1
ATOM 3678 O O . PHE B 1 152 ? -12.664 -17.719 1.832 1 92.06 152 PHE B O 1
ATOM 3685 N N . LYS B 1 153 ? -12.117 -19.703 2.691 1 92.88 153 LYS B N 1
ATOM 3686 C CA . LYS B 1 153 ? -11.688 -19.156 3.973 1 92.88 153 LYS B CA 1
ATOM 3687 C C . LYS B 1 153 ? -10.258 -19.594 4.305 1 92.88 153 LYS B C 1
ATOM 3689 O O . LYS B 1 153 ? -9.789 -20.609 3.807 1 92.88 153 LYS B O 1
ATOM 3694 N N . VAL B 1 154 ? -9.633 -18.766 5.004 1 88.06 154 VAL B N 1
ATOM 3695 C CA . VAL B 1 154 ? -8.297 -19.094 5.48 1 88.06 154 VAL B CA 1
ATOM 3696 C C . VAL B 1 154 ? -8.18 -18.781 6.969 1 88.06 154 VAL B C 1
ATOM 3698 O O . VAL B 1 154 ? -8.727 -17.781 7.441 1 88.06 154 VAL B O 1
ATOM 3701 N N . GLY B 1 155 ? -7.574 -19.719 7.625 1 83.44 155 GLY B N 1
ATOM 3702 C CA . GLY B 1 155 ? -7.234 -19.453 9.016 1 83.44 155 GLY B CA 1
ATOM 3703 C C . GLY B 1 155 ? -5.945 -18.672 9.172 1 83.44 155 GLY B C 1
ATOM 3704 O O . GLY B 1 155 ? -4.996 -18.859 8.406 1 83.44 155 GLY B O 1
ATOM 3705 N N . LEU B 1 156 ? -5.902 -17.672 9.953 1 71.06 156 LEU B N 1
ATOM 3706 C CA . LEU B 1 156 ? -4.691 -16.875 10.125 1 71.06 156 LEU B CA 1
ATOM 3707 C C . LEU B 1 156 ? -3.611 -17.672 10.836 1 71.06 156 LEU B C 1
ATOM 3709 O O . LEU B 1 156 ? -2.441 -17.281 10.844 1 71.06 156 LEU B O 1
ATOM 3713 N N . GLY B 1 157 ? -3.873 -18.984 10.961 1 66.69 157 GLY B N 1
ATOM 3714 C CA . GLY B 1 157 ? -2.877 -19.969 11.367 1 66.69 157 GLY B CA 1
ATOM 3715 C C . GLY B 1 157 ? -2.26 -19.656 12.727 1 66.69 157 GLY B C 1
ATOM 3716 O O . GLY B 1 157 ? -2.873 -18.984 13.555 1 66.69 157 GLY B O 1
ATOM 3717 N N . SER B 1 158 ? -1.191 -20.469 13.078 1 64.69 158 SER B N 1
ATOM 3718 C CA . SER B 1 158 ? -0.389 -20.312 14.289 1 64.69 158 SER B CA 1
ATOM 3719 C C . SER B 1 158 ? 1.009 -19.797 13.953 1 64.69 158 SER B C 1
ATOM 3721 O O . SER B 1 158 ? 1.382 -19.703 12.781 1 64.69 158 SER B O 1
ATOM 3723 N N . GLY B 1 159 ? 1.738 -19.156 14.844 1 68.19 159 GLY B N 1
ATOM 3724 C CA . GLY B 1 159 ? 3.102 -18.672 14.672 1 68.19 159 GLY B CA 1
ATOM 3725 C C . GLY B 1 159 ? 3.201 -17.156 14.602 1 68.19 159 GLY B C 1
ATOM 3726 O O . GLY B 1 159 ? 2.266 -16.453 14.977 1 68.19 159 GLY B O 1
ATOM 3727 N N . LEU B 1 160 ? 4.488 -16.766 14.242 1 66.88 160 LEU B N 1
ATOM 3728 C CA . LEU B 1 160 ? 4.766 -15.328 14.211 1 66.88 160 LEU B CA 1
ATOM 3729 C C . LEU B 1 160 ? 3.844 -14.617 13.227 1 66.88 160 LEU B C 1
ATOM 3731 O O . LEU B 1 160 ? 3.389 -13.508 13.484 1 66.88 160 LEU B O 1
ATOM 3735 N N . GLU B 1 161 ? 3.559 -15.336 12.203 1 72.31 161 GLU B N 1
ATOM 3736 C CA . GLU B 1 161 ? 2.693 -14.75 11.18 1 72.31 161 GLU B CA 1
ATOM 3737 C C . GLU B 1 161 ? 1.281 -14.531 11.719 1 72.31 161 GLU B C 1
ATOM 3739 O O . GLU B 1 161 ? 0.675 -13.484 11.469 1 72.31 161 GLU B O 1
ATOM 3744 N N . SER B 1 162 ? 0.898 -15.5 12.453 1 71.25 162 SER B N 1
ATOM 3745 C CA . SER B 1 162 ? -0.443 -15.406 13.023 1 71.25 162 SER B CA 1
ATOM 3746 C C . SER B 1 162 ? -0.505 -14.352 14.125 1 71.25 162 SER B C 1
ATOM 3748 O O . SER B 1 162 ? -1.502 -13.633 14.25 1 71.25 162 SER B O 1
ATOM 3750 N N . ALA B 1 163 ? 0.603 -14.289 14.828 1 73.12 163 ALA B N 1
ATOM 3751 C CA . ALA B 1 163 ? 0.621 -13.359 15.953 1 73.12 163 ALA B CA 1
ATOM 3752 C C . ALA B 1 163 ? 0.546 -11.914 15.477 1 73.12 163 ALA B C 1
ATOM 3754 O O . ALA B 1 163 ? -0.227 -11.117 16 1 73.12 163 ALA B O 1
ATOM 3755 N N . TRP B 1 164 ? 1.334 -11.648 14.523 1 74.75 164 TRP B N 1
ATOM 3756 C CA . TRP B 1 164 ? 1.318 -10.258 14.094 1 74.75 164 TRP B CA 1
ATOM 3757 C C . TRP B 1 164 ? 0.008 -9.914 13.391 1 74.75 164 TRP B C 1
ATOM 3759 O O . TRP B 1 164 ? -0.503 -8.805 13.516 1 74.75 164 TRP B O 1
ATOM 3769 N N . LEU B 1 165 ? -0.562 -10.789 12.688 1 73.81 165 LEU B N 1
ATOM 3770 C CA . LEU B 1 165 ? -1.832 -10.539 12.008 1 73.81 165 LEU B CA 1
ATOM 3771 C C . LEU B 1 165 ? -2.951 -10.32 13.023 1 73.81 165 LEU B C 1
ATOM 3773 O O . LEU B 1 165 ? -3.805 -9.453 12.828 1 73.81 165 LEU B O 1
ATOM 3777 N N . ALA B 1 166 ? -2.869 -11.188 14.023 1 74.44 166 ALA B N 1
ATOM 3778 C CA . ALA B 1 166 ? -3.857 -11.008 15.086 1 74.44 166 ALA B CA 1
ATOM 3779 C C . ALA B 1 166 ? -3.742 -9.625 15.719 1 74.44 166 ALA B C 1
ATOM 3781 O O . ALA B 1 166 ? -4.75 -8.961 15.961 1 74.44 166 ALA B O 1
ATOM 3782 N N . SER B 1 167 ? -2.566 -9.281 16.031 1 77.75 167 SER B N 1
ATOM 3783 C CA . SER B 1 167 ? -2.334 -7.965 16.594 1 77.75 167 SER B CA 1
ATOM 3784 C C . SER B 1 167 ? -2.732 -6.859 15.625 1 77.75 167 SER B C 1
ATOM 3786 O O . SER B 1 167 ? -3.301 -5.844 16.031 1 77.75 167 SER B O 1
ATOM 3788 N N . ALA B 1 168 ? -2.465 -7.113 14.391 1 76.44 168 ALA B N 1
ATOM 3789 C CA . ALA B 1 168 ? -2.816 -6.141 13.359 1 76.44 168 ALA B CA 1
ATOM 3790 C C . ALA B 1 168 ? -4.328 -5.984 13.242 1 76.44 168 ALA B C 1
ATOM 3792 O O . ALA B 1 168 ? -4.832 -4.871 13.078 1 76.44 168 ALA B O 1
ATOM 3793 N N . LEU B 1 169 ? -4.988 -7.031 13.344 1 73.31 169 LEU B N 1
ATOM 3794 C CA . LEU B 1 169 ? -6.445 -7.004 13.258 1 73.31 169 LEU B CA 1
ATOM 3795 C C . LEU B 1 169 ? -7.047 -6.281 14.453 1 73.31 169 LEU B C 1
ATOM 3797 O O . LEU B 1 169 ? -8 -5.512 14.305 1 73.31 169 LEU B O 1
ATOM 3801 N N . ALA B 1 170 ? -6.504 -6.645 15.617 1 77.88 170 ALA B N 1
ATOM 3802 C CA . ALA B 1 170 ? -6.949 -5.93 16.812 1 77.88 170 ALA B CA 1
ATOM 3803 C C . ALA B 1 170 ? -6.711 -4.426 16.672 1 77.88 170 ALA B C 1
ATOM 3805 O O . ALA B 1 170 ? -7.582 -3.621 17 1 77.88 170 ALA B O 1
ATOM 3806 N N . PHE B 1 171 ? -5.637 -4.156 16.156 1 80.19 171 PHE B N 1
ATOM 3807 C CA . PHE B 1 171 ? -5.301 -2.756 15.938 1 80.19 171 PHE B CA 1
ATOM 3808 C C . PHE B 1 171 ? -6.238 -2.131 14.914 1 80.19 171 PHE B C 1
ATOM 3810 O O . PHE B 1 171 ? -6.68 -0.991 15.078 1 80.19 171 PHE B O 1
ATOM 3817 N N . ALA B 1 172 ? -6.562 -2.844 13.898 1 79.31 172 ALA B N 1
ATOM 3818 C CA . ALA B 1 172 ? -7.465 -2.352 12.859 1 79.31 172 ALA B CA 1
ATOM 3819 C C . ALA B 1 172 ? -8.844 -2.029 13.438 1 79.31 172 ALA B C 1
ATOM 3821 O O . ALA B 1 172 ? -9.453 -1.019 13.078 1 79.31 172 ALA B O 1
ATOM 3822 N N . THR B 1 173 ? -9.266 -2.891 14.289 1 77.12 173 THR B N 1
ATOM 3823 C CA . THR B 1 173 ? -10.562 -2.68 14.922 1 77.12 173 THR B CA 1
ATOM 3824 C C . THR B 1 173 ? -10.547 -1.411 15.773 1 77.12 173 THR B C 1
ATOM 3826 O O . THR B 1 173 ? -11.484 -0.612 15.711 1 77.12 173 THR B O 1
ATOM 3829 N N . SER B 1 174 ? -9.547 -1.275 16.516 1 83.12 174 SER B N 1
ATOM 3830 C CA . SER B 1 174 ? -9.414 -0.08 17.344 1 83.12 174 SER B CA 1
ATOM 3831 C C . SER B 1 174 ? -9.289 1.174 16.484 1 83.12 174 SER B C 1
ATOM 3833 O O . SER B 1 174 ? -9.883 2.209 16.797 1 83.12 174 SER B O 1
ATOM 3835 N N . GLU B 1 175 ? -8.523 0.997 15.414 1 84 175 GLU B N 1
ATOM 3836 C CA . GLU B 1 175 ? -8.32 2.096 14.477 1 84 175 GLU B CA 1
ATOM 3837 C C . GLU B 1 175 ? -9.641 2.52 13.836 1 84 175 GLU B C 1
ATOM 3839 O O . GLU B 1 175 ? -9.898 3.713 13.656 1 84 175 GLU B O 1
ATOM 3844 N N . ALA B 1 176 ? -10.469 1.589 13.5 1 78.62 176 ALA B N 1
ATOM 3845 C CA . ALA B 1 176 ? -11.766 1.854 12.883 1 78.62 176 ALA B CA 1
ATOM 3846 C C . ALA B 1 176 ? -12.727 2.51 13.867 1 78.62 176 ALA B C 1
ATOM 3848 O O . ALA B 1 176 ? -13.578 3.307 13.477 1 78.62 176 ALA B O 1
ATOM 3849 N N . ALA B 1 177 ? -12.586 2.213 15.141 1 78.31 177 ALA B N 1
ATOM 3850 C CA . ALA B 1 177 ? -13.477 2.721 16.172 1 78.31 177 ALA B CA 1
ATOM 3851 C C . ALA B 1 177 ? -13.141 4.172 16.516 1 78.31 177 ALA B C 1
ATOM 3853 O O . ALA B 1 177 ? -14.031 4.949 16.875 1 78.31 177 ALA B O 1
ATOM 3854 N N . GLU B 1 178 ? -11.867 4.496 16.438 1 83.25 178 GLU B N 1
ATOM 3855 C CA . GLU B 1 178 ? -11.414 5.848 16.75 1 83.25 178 GLU B CA 1
ATOM 3856 C C . GLU B 1 178 ? -10.508 6.391 15.656 1 83.25 178 GLU B C 1
ATOM 3858 O O . GLU B 1 178 ? -9.289 6.473 15.836 1 83.25 178 GLU B O 1
ATOM 3863 N N . PRO B 1 179 ? -11.164 6.879 14.68 1 82.19 179 PRO B N 1
ATOM 3864 C CA . PRO B 1 179 ? -10.375 7.355 13.539 1 82.19 179 PRO B CA 1
ATOM 3865 C C . PRO B 1 179 ? -9.484 8.547 13.898 1 82.19 179 PRO B C 1
ATOM 3867 O O . PRO B 1 179 ? -9.875 9.398 14.695 1 82.19 179 PRO B O 1
ATOM 3870 N N . ARG B 1 180 ? -8.289 8.555 13.375 1 86.31 180 ARG B N 1
ATOM 3871 C CA . ARG B 1 180 ? -7.309 9.633 13.5 1 86.31 180 ARG B CA 1
ATOM 3872 C C . ARG B 1 180 ? -6.551 9.836 12.188 1 86.31 180 ARG B C 1
ATOM 3874 O O . ARG B 1 180 ? -6.863 9.195 11.18 1 86.31 180 ARG B O 1
ATOM 3881 N N . ALA B 1 181 ? -5.637 10.773 12.172 1 88.25 181 ALA B N 1
ATOM 3882 C CA . ALA B 1 181 ? -4.883 11.07 10.953 1 88.25 181 ALA B CA 1
ATOM 3883 C C . ALA B 1 181 ? -4.199 9.82 10.414 1 88.25 181 ALA B C 1
ATOM 3885 O O . ALA B 1 181 ? -3.48 9.133 11.141 1 88.25 181 ALA B O 1
ATOM 3886 N N . GLY B 1 182 ? -4.555 9.469 9.164 1 91.38 182 GLY B N 1
ATOM 3887 C CA . GLY B 1 182 ? -3.898 8.352 8.508 1 91.38 182 GLY B CA 1
ATOM 3888 C C . GLY B 1 182 ? -4.652 7.043 8.656 1 91.38 182 GLY B C 1
ATOM 3889 O O . GLY B 1 182 ? -4.211 6.004 8.164 1 91.38 182 GLY B O 1
ATOM 3890 N N . THR B 1 183 ? -5.773 7.059 9.328 1 90.88 183 THR B N 1
ATOM 3891 C CA . THR B 1 183 ? -6.523 5.848 9.625 1 90.88 183 THR B CA 1
ATOM 3892 C C . THR B 1 183 ? -6.855 5.086 8.344 1 90.88 183 THR B C 1
ATOM 3894 O O . THR B 1 183 ? -6.668 3.871 8.266 1 90.88 183 THR B O 1
ATOM 3897 N N . ALA B 1 184 ? -7.324 5.734 7.363 1 89.81 184 ALA B N 1
ATOM 3898 C CA . ALA B 1 184 ? -7.711 5.062 6.121 1 89.81 184 ALA B CA 1
ATOM 3899 C C . ALA B 1 184 ? -6.512 4.375 5.477 1 89.81 184 ALA B C 1
ATOM 3901 O O . ALA B 1 184 ? -6.637 3.268 4.945 1 89.81 184 ALA B O 1
ATOM 3902 N N . THR B 1 185 ? -5.379 4.992 5.5 1 92.06 185 THR B N 1
ATOM 3903 C CA . THR B 1 185 ? -4.168 4.398 4.953 1 92.06 185 THR B CA 1
ATOM 3904 C C . THR B 1 185 ? -3.775 3.148 5.734 1 92.06 185 THR B C 1
ATOM 3906 O O . THR B 1 185 ? -3.453 2.115 5.145 1 92.06 185 THR B O 1
ATOM 3909 N N . VAL B 1 186 ? -3.816 3.271 7.016 1 91.06 186 VAL B N 1
ATOM 3910 C CA . VAL B 1 186 ? -3.469 2.145 7.875 1 91.06 186 VAL B CA 1
ATOM 3911 C C . VAL B 1 186 ? -4.379 0.959 7.566 1 91.06 186 VAL B C 1
ATOM 3913 O O . VAL B 1 186 ? -3.902 -0.153 7.332 1 91.06 186 VAL B O 1
ATOM 3916 N N . LEU B 1 187 ? -5.605 1.227 7.52 1 91.19 187 LEU B N 1
ATOM 3917 C CA . LEU B 1 187 ? -6.57 0.162 7.273 1 91.19 187 LEU B CA 1
ATOM 3918 C C . LEU B 1 187 ? -6.402 -0.412 5.871 1 91.19 187 LEU B C 1
ATOM 3920 O O . LEU B 1 187 ? -6.539 -1.621 5.672 1 91.19 187 LEU B O 1
ATOM 3924 N N . ALA B 1 188 ? -6.105 0.39 4.965 1 92.56 188 ALA B N 1
ATOM 3925 C CA . ALA B 1 188 ? -5.855 -0.066 3.6 1 92.56 188 ALA B CA 1
ATOM 3926 C C . ALA B 1 188 ? -4.664 -1.015 3.549 1 92.56 188 ALA B C 1
ATOM 3928 O O . ALA B 1 188 ? -4.75 -2.1 2.971 1 92.56 188 ALA B O 1
ATOM 3929 N N . LYS B 1 189 ? -3.586 -0.601 4.145 1 92.75 189 LYS B N 1
ATOM 3930 C CA . LYS B 1 189 ? -2.373 -1.415 4.121 1 92.75 189 LYS B CA 1
ATOM 3931 C C . LYS B 1 189 ? -2.584 -2.732 4.863 1 92.75 189 LYS B C 1
ATOM 3933 O O . LYS B 1 189 ? -2.094 -3.777 4.43 1 92.75 189 LYS B O 1
ATOM 3938 N N . LEU B 1 190 ? -3.256 -2.654 5.941 1 88.94 190 LEU B N 1
ATOM 3939 C CA . LEU B 1 190 ? -3.557 -3.879 6.676 1 88.94 190 LEU B CA 1
ATOM 3940 C C . LEU B 1 190 ? -4.402 -4.824 5.832 1 88.94 190 LEU B C 1
ATOM 3942 O O . LEU B 1 190 ? -4.195 -6.039 5.855 1 88.94 190 LEU B O 1
ATOM 3946 N N . SER B 1 191 ? -5.344 -4.293 5.109 1 91.69 191 SER B N 1
ATOM 3947 C CA . SER B 1 191 ? -6.164 -5.094 4.207 1 91.69 191 SER B CA 1
ATOM 3948 C C . SER B 1 191 ? -5.309 -5.777 3.145 1 91.69 191 SER B C 1
ATOM 3950 O O . SER B 1 191 ? -5.496 -6.965 2.859 1 91.69 191 SER B O 1
ATOM 3952 N N . GLU B 1 192 ? -4.406 -5.062 2.594 1 93.25 192 GLU B N 1
ATOM 3953 C CA . GLU B 1 192 ? -3.527 -5.617 1.569 1 93.25 192 GLU B CA 1
ATOM 3954 C C . GLU B 1 192 ? -2.641 -6.719 2.141 1 93.25 192 GLU B C 1
ATOM 3956 O O . GLU B 1 192 ? -2.432 -7.75 1.496 1 93.25 192 GLU B O 1
ATOM 3961 N N . LEU B 1 193 ? -2.154 -6.512 3.34 1 89.81 193 LEU B N 1
ATOM 3962 C CA . LEU B 1 193 ? -1.338 -7.516 4.016 1 89.81 193 LEU B CA 1
ATOM 3963 C C . LEU B 1 193 ? -2.143 -8.781 4.281 1 89.81 193 LEU B C 1
ATOM 3965 O O . LEU B 1 193 ? -1.64 -9.891 4.086 1 89.81 193 LEU B O 1
ATOM 3969 N N . LEU B 1 194 ? -3.354 -8.578 4.672 1 87.31 194 LEU B N 1
ATOM 3970 C CA . LEU B 1 194 ? -4.234 -9.719 4.914 1 87.31 194 LEU B CA 1
ATOM 3971 C C . LEU B 1 194 ? -4.453 -10.516 3.635 1 87.31 194 LEU B C 1
ATOM 3973 O O . LEU B 1 194 ? -4.484 -11.75 3.666 1 87.31 194 LEU B O 1
ATOM 3977 N N . PHE B 1 195 ? -4.574 -9.844 2.59 1 90.44 195 PHE B N 1
ATOM 3978 C CA . PHE B 1 195 ? -4.785 -10.508 1.31 1 90.44 195 PHE B CA 1
ATOM 3979 C C . PHE B 1 195 ? -3.568 -11.344 0.924 1 90.44 195 PHE B C 1
ATOM 3981 O O . PHE B 1 195 ? -3.707 -12.477 0.455 1 90.44 195 PHE B O 1
ATOM 3988 N N . VAL B 1 196 ? -2.408 -10.758 1.02 1 91.38 196 VAL B N 1
ATOM 3989 C CA . VAL B 1 196 ? -1.188 -11.492 0.702 1 91.38 196 VAL B CA 1
ATOM 3990 C C . VAL B 1 196 ? -1.124 -12.773 1.533 1 91.38 196 VAL B C 1
ATOM 3992 O O . VAL B 1 196 ? -0.792 -13.844 1.014 1 91.38 196 VAL B O 1
ATOM 3995 N N . GLN B 1 197 ? -1.474 -12.656 2.783 1 86.81 197 GLN B N 1
ATOM 3996 C CA . GLN B 1 197 ? -1.46 -13.828 3.656 1 86.81 197 GLN B CA 1
ATOM 3997 C C . GLN B 1 197 ? -2.484 -14.859 3.203 1 86.81 197 GLN B C 1
ATOM 3999 O O . GLN B 1 197 ? -2.215 -16.062 3.238 1 86.81 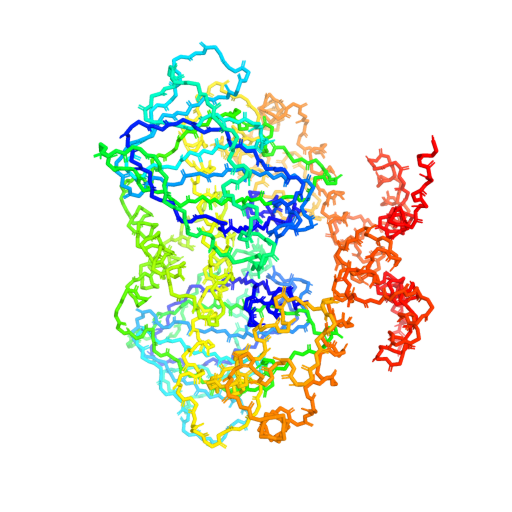197 GLN B O 1
ATOM 4004 N N . ALA B 1 198 ? -3.623 -14.406 2.822 1 87.81 198 ALA B N 1
ATOM 4005 C CA . ALA B 1 198 ? -4.656 -15.312 2.326 1 87.81 198 ALA B CA 1
ATOM 4006 C C . ALA B 1 198 ? -4.176 -16.062 1.09 1 87.81 198 ALA B C 1
ATOM 4008 O O . ALA B 1 198 ? -4.383 -17.281 0.972 1 87.81 198 ALA B O 1
ATOM 4009 N N . VAL B 1 199 ? -3.525 -15.383 0.234 1 90.44 199 VAL B N 1
ATOM 4010 C CA . VAL B 1 199 ? -3.02 -15.984 -0.992 1 90.44 199 VAL B CA 1
ATOM 4011 C C . VAL B 1 199 ? -1.948 -17.016 -0.651 1 90.44 199 VAL B C 1
ATOM 4013 O O . VAL B 1 199 ? -1.943 -18.125 -1.204 1 90.44 199 VAL B O 1
ATOM 4016 N N . ARG B 1 200 ? -1.038 -16.672 0.253 1 88.56 200 ARG B N 1
ATOM 4017 C CA . ARG B 1 200 ? 0.002 -17.609 0.684 1 88.56 200 ARG B CA 1
ATOM 4018 C C . ARG B 1 200 ? -0.606 -18.906 1.223 1 88.56 200 ARG B C 1
ATOM 4020 O O . ARG B 1 200 ? -0.126 -19.984 0.917 1 88.56 200 ARG B O 1
ATOM 4027 N N . ARG B 1 201 ? -1.597 -18.719 1.993 1 86.81 201 ARG B N 1
ATOM 4028 C CA . ARG B 1 201 ? -2.25 -19.891 2.562 1 86.81 201 ARG B CA 1
ATOM 4029 C C . ARG B 1 201 ? -2.891 -20.75 1.472 1 86.81 201 ARG B C 1
ATOM 4031 O O . ARG B 1 201 ? -2.859 -21.969 1.539 1 86.81 201 ARG B O 1
ATOM 4038 N N . CYS B 1 202 ? -3.51 -20.109 0.539 1 87.19 202 CYS B N 1
ATOM 4039 C CA . CYS B 1 202 ? -4.078 -20.844 -0.589 1 87.19 202 CYS B CA 1
ATOM 4040 C C . CYS B 1 202 ? -3.004 -21.609 -1.34 1 87.19 202 CYS B C 1
ATOM 4042 O O . CYS B 1 202 ? -3.215 -22.766 -1.725 1 87.19 202 CYS B O 1
ATOM 4044 N N . ILE B 1 203 ? -1.92 -20.969 -1.533 1 88.06 203 ILE B N 1
ATOM 4045 C CA . ILE B 1 203 ? -0.8 -21.625 -2.201 1 88.06 203 ILE B CA 1
ATOM 4046 C C . ILE B 1 203 ? -0.381 -22.859 -1.411 1 88.06 203 ILE B C 1
ATOM 4048 O O . ILE B 1 203 ? -0.208 -23.938 -1.982 1 88.06 203 ILE B O 1
ATOM 4052 N N . ASP B 1 204 ? -0.309 -22.719 -0.13 1 85.19 204 ASP B N 1
ATOM 4053 C CA . ASP B 1 204 ? 0.182 -23.781 0.739 1 85.19 204 ASP B CA 1
ATOM 4054 C C . ASP B 1 204 ? -0.798 -24.953 0.782 1 85.19 204 ASP B C 1
ATOM 4056 O O . ASP B 1 204 ? -0.397 -26.094 1.005 1 85.19 204 ASP B O 1
ATOM 4060 N N . THR B 1 205 ? -2.006 -24.656 0.579 1 84.19 205 THR B N 1
ATOM 4061 C CA . THR B 1 205 ? -3.02 -25.688 0.767 1 84.19 205 THR B CA 1
ATOM 4062 C C . THR B 1 205 ? -3.471 -26.25 -0.577 1 84.19 205 THR B C 1
ATOM 4064 O O . THR B 1 205 ? -4.328 -27.125 -0.628 1 84.19 205 THR B O 1
ATOM 4067 N N . LEU B 1 206 ? -2.873 -25.75 -1.636 1 85.19 206 LEU B N 1
ATOM 4068 C CA . LEU B 1 206 ? -3.221 -26.266 -2.955 1 85.19 206 LEU B CA 1
ATOM 4069 C C . LEU B 1 206 ? -2.836 -27.734 -3.086 1 85.19 206 LEU B C 1
ATOM 4071 O O . LEU B 1 206 ? -1.755 -28.141 -2.65 1 85.19 206 LEU B O 1
ATOM 4075 N N . PRO B 1 207 ? -3.719 -28.453 -3.684 1 83.81 207 PRO B N 1
ATOM 4076 C CA . PRO B 1 207 ? -3.342 -29.844 -3.951 1 83.81 207 PRO B CA 1
ATOM 4077 C C . PRO B 1 207 ? -2.127 -29.953 -4.867 1 83.81 207 PRO B C 1
ATOM 4079 O O . PRO B 1 207 ? -1.91 -29.094 -5.723 1 83.81 207 PRO B O 1
ATOM 4082 N N . ASP B 1 208 ? -1.437 -31.016 -4.707 1 83.19 208 ASP B N 1
ATOM 4083 C CA . ASP B 1 208 ? -0.185 -31.203 -5.434 1 83.19 208 ASP B CA 1
ATOM 4084 C C . ASP B 1 208 ? -0.43 -31.281 -6.941 1 83.19 208 ASP B C 1
ATOM 4086 O O . ASP B 1 208 ? 0.439 -30.922 -7.734 1 83.19 208 ASP B O 1
ATOM 4090 N N . ASN B 1 209 ? -1.542 -31.734 -7.301 1 83.5 209 ASN B N 1
ATOM 4091 C CA . ASN B 1 209 ? -1.798 -31.969 -8.719 1 83.5 209 ASN B CA 1
ATOM 4092 C C . ASN B 1 209 ? -2.5 -30.781 -9.375 1 83.5 209 ASN B C 1
ATOM 4094 O O . ASN B 1 209 ? -2.924 -30.875 -10.523 1 83.5 209 ASN B O 1
ATOM 4098 N N . GLU B 1 210 ? -2.541 -29.75 -8.688 1 85.12 210 GLU B N 1
ATOM 4099 C CA . GLU B 1 210 ? -3.205 -28.578 -9.242 1 85.12 210 GLU B CA 1
ATOM 4100 C C . GLU B 1 210 ? -2.297 -27.844 -10.227 1 85.12 210 GLU B C 1
ATOM 4102 O O . GLU B 1 210 ? -1.071 -27.969 -10.156 1 85.12 210 GLU B O 1
ATOM 4107 N N . SER B 1 211 ? -2.977 -27.297 -11.195 1 89.12 211 SER B N 1
ATOM 4108 C CA . SER B 1 211 ? -2.266 -26.422 -12.125 1 89.12 211 SER B CA 1
ATOM 4109 C C . SER B 1 211 ? -2.73 -24.969 -11.992 1 89.12 211 SER B C 1
ATOM 4111 O O . SER B 1 211 ? -3.617 -24.672 -11.195 1 89.12 211 SER B O 1
ATOM 4113 N N . GLY B 1 212 ? -1.999 -24.078 -12.719 1 90.56 212 GLY B N 1
ATOM 4114 C CA . GLY B 1 212 ? -2.295 -22.656 -12.633 1 90.56 212 GLY B CA 1
ATOM 4115 C C . GLY B 1 212 ? -1.169 -21.844 -12.016 1 90.56 212 GLY B C 1
ATOM 4116 O O . GLY B 1 212 ? -0.155 -22.406 -11.594 1 90.56 212 GLY B O 1
ATOM 4117 N N . TRP B 1 213 ? -1.43 -20.625 -12.031 1 91.12 213 TRP B N 1
ATOM 4118 C CA . TRP B 1 213 ? -0.368 -19.703 -11.656 1 91.12 213 TRP B CA 1
ATOM 4119 C C . TRP B 1 213 ? 0.045 -19.891 -10.203 1 91.12 213 TRP B C 1
ATOM 4121 O O . TRP B 1 213 ? 1.235 -19.875 -9.883 1 91.12 213 TRP B O 1
ATOM 4131 N N . LEU B 1 214 ? -0.925 -20.156 -9.328 1 91.69 214 LEU B N 1
ATOM 4132 C CA . LEU B 1 214 ? -0.592 -20.375 -7.926 1 91.69 214 LEU B CA 1
ATOM 4133 C C . LEU B 1 214 ? 0.179 -21.672 -7.746 1 91.69 214 LEU B C 1
ATOM 4135 O O . LEU B 1 214 ? 1.111 -21.75 -6.941 1 91.69 214 LEU B O 1
ATOM 4139 N N . ALA B 1 215 ? -0.232 -22.656 -8.445 1 93.19 215 ALA B N 1
ATOM 4140 C CA . ALA B 1 215 ? 0.477 -23.938 -8.406 1 93.19 215 ALA B CA 1
ATOM 4141 C C . ALA B 1 215 ? 1.911 -23.781 -8.906 1 93.19 215 ALA B C 1
ATOM 4143 O O . ALA B 1 215 ? 2.828 -24.422 -8.391 1 93.19 215 ALA B O 1
ATOM 4144 N N . ALA B 1 216 ? 2.035 -23.016 -9.875 1 93.81 216 ALA B N 1
ATOM 4145 C CA . ALA B 1 216 ? 3.363 -22.734 -10.414 1 93.81 216 ALA B CA 1
ATOM 4146 C C . ALA B 1 216 ? 4.25 -22.062 -9.375 1 93.81 216 ALA B C 1
ATOM 4148 O O . ALA B 1 216 ? 5.434 -22.391 -9.258 1 93.81 216 ALA B O 1
ATOM 4149 N N . LEU B 1 217 ? 3.695 -21.156 -8.648 1 91.81 217 LEU B N 1
ATOM 4150 C CA . LEU B 1 217 ? 4.445 -20.469 -7.605 1 91.81 217 LEU B CA 1
ATOM 4151 C C . LEU B 1 217 ? 4.895 -21.438 -6.52 1 91.81 217 LEU B C 1
ATOM 4153 O O . LEU B 1 217 ? 5.965 -21.266 -5.934 1 91.81 217 LEU B O 1
ATOM 4157 N N . ARG B 1 218 ? 4.109 -22.391 -6.273 1 90.94 218 ARG B N 1
ATOM 4158 C CA . ARG B 1 218 ? 4.387 -23.359 -5.227 1 90.94 218 ARG B CA 1
ATOM 4159 C C . ARG B 1 218 ? 5.449 -24.359 -5.68 1 90.94 218 ARG B C 1
ATOM 4161 O O . ARG B 1 218 ? 6.203 -24.891 -4.859 1 90.94 218 ARG B O 1
ATOM 4168 N N . ASP B 1 219 ? 5.492 -24.641 -6.965 1 93.62 219 ASP B N 1
ATOM 4169 C CA . ASP B 1 219 ? 6.406 -25.641 -7.512 1 93.62 219 ASP B CA 1
ATOM 4170 C C . ASP B 1 219 ? 7.859 -25.234 -7.273 1 93.62 219 ASP B C 1
ATOM 4172 O O . ASP B 1 219 ? 8.25 -24.094 -7.535 1 93.62 219 ASP B O 1
ATOM 4176 N N . ARG B 1 220 ? 8.602 -26.188 -6.867 1 90.12 220 ARG B N 1
ATOM 4177 C CA . ARG B 1 220 ? 9.984 -25.953 -6.461 1 90.12 220 ARG B CA 1
ATOM 4178 C C . ARG B 1 220 ? 10.82 -25.438 -7.629 1 90.12 220 ARG B C 1
ATOM 4180 O O . ARG B 1 220 ? 11.734 -24.625 -7.434 1 90.12 220 ARG B O 1
ATOM 4187 N N . TYR B 1 221 ? 10.57 -25.875 -8.758 1 94.81 221 TYR B N 1
ATOM 4188 C CA . TYR B 1 221 ? 11.398 -25.547 -9.914 1 94.81 221 TYR B CA 1
ATOM 4189 C C . TYR B 1 221 ? 10.797 -24.391 -10.703 1 94.81 221 TYR B C 1
ATOM 4191 O O . TYR B 1 221 ? 11.461 -23.375 -10.914 1 94.81 221 TYR B O 1
ATOM 4199 N N . VAL B 1 222 ? 9.523 -24.469 -10.969 1 95.69 222 VAL B N 1
ATOM 4200 C CA . VAL B 1 222 ? 8.867 -23.453 -11.781 1 95.69 222 VAL B CA 1
ATOM 4201 C C . VAL B 1 222 ? 8.766 -22.156 -10.992 1 95.69 222 VAL B C 1
ATOM 4203 O O . VAL B 1 222 ? 8.922 -21.062 -11.555 1 95.69 222 VAL B O 1
ATOM 4206 N N . GLY B 1 223 ? 8.5 -22.266 -9.734 1 93.44 223 GLY B N 1
ATOM 4207 C CA . GLY B 1 223 ? 8.453 -21.094 -8.883 1 93.44 223 GLY B CA 1
ATOM 4208 C C . GLY B 1 223 ? 9.758 -20.312 -8.891 1 93.44 223 GLY B C 1
ATOM 4209 O O . GLY B 1 223 ? 9.742 -19.078 -8.969 1 93.44 223 GLY B O 1
ATOM 4210 N N . ARG B 1 224 ? 10.805 -21 -8.836 1 91.12 224 ARG B N 1
ATOM 4211 C CA . ARG B 1 224 ? 12.125 -20.375 -8.867 1 91.12 224 ARG B CA 1
ATOM 4212 C C . ARG B 1 224 ? 12.398 -19.734 -10.227 1 91.12 224 ARG B C 1
ATOM 4214 O O . ARG B 1 224 ? 12.977 -18.656 -10.312 1 91.12 224 ARG B O 1
ATOM 4221 N N . ALA B 1 225 ? 12.031 -20.453 -11.219 1 95.06 225 ALA B N 1
ATOM 4222 C CA . ALA B 1 225 ? 12.203 -19.906 -12.562 1 95.06 225 ALA B CA 1
ATOM 4223 C C . ALA B 1 225 ? 11.414 -18.609 -12.734 1 95.06 225 ALA B C 1
ATOM 4225 O O . ALA B 1 225 ? 11.922 -17.625 -13.281 1 95.06 225 ALA B O 1
ATOM 4226 N N . LEU B 1 226 ? 10.195 -18.625 -12.227 1 94.12 226 LEU B N 1
ATOM 4227 C CA . LEU B 1 226 ? 9.359 -17.422 -12.25 1 94.12 226 LEU B CA 1
ATOM 4228 C C . LEU B 1 226 ? 10.031 -16.281 -11.5 1 94.12 226 LEU B C 1
ATOM 4230 O O . LEU B 1 226 ? 10.062 -15.141 -11.977 1 94.12 226 LEU B O 1
ATOM 4234 N N . SER B 1 227 ? 10.531 -16.609 -10.398 1 88.31 227 SER B N 1
ATOM 4235 C CA . SER B 1 227 ? 11.195 -15.609 -9.586 1 88.31 227 SER B CA 1
ATOM 4236 C C . SER B 1 227 ? 12.359 -14.969 -10.336 1 88.31 227 SER B C 1
ATOM 4238 O O . SER B 1 227 ? 12.547 -13.75 -10.289 1 88.31 227 SER B O 1
ATOM 4240 N N . ARG B 1 228 ? 13.117 -15.781 -11.016 1 88.81 228 ARG B N 1
ATOM 4241 C CA . ARG B 1 228 ? 14.25 -15.281 -11.789 1 88.81 228 ARG B CA 1
ATOM 4242 C C . ARG B 1 228 ? 13.781 -14.359 -12.914 1 88.81 228 ARG B C 1
ATOM 4244 O O . ARG B 1 228 ? 14.352 -13.289 -13.125 1 88.81 228 ARG B O 1
ATOM 4251 N N . MET B 1 229 ? 12.781 -14.773 -13.578 1 92.19 229 MET B N 1
ATOM 4252 C CA . MET B 1 229 ? 12.234 -13.992 -14.688 1 92.19 229 MET B CA 1
ATOM 4253 C C . MET B 1 229 ? 11.719 -12.641 -14.188 1 92.19 229 MET B C 1
ATOM 4255 O O . MET B 1 229 ? 11.961 -11.617 -14.82 1 92.19 229 MET B O 1
ATOM 4259 N N . HIS B 1 230 ? 11.023 -12.68 -13.102 1 89.25 230 HIS B N 1
ATOM 4260 C CA . HIS B 1 230 ? 10.398 -11.469 -12.586 1 89.25 230 HIS B CA 1
ATOM 4261 C C . HIS B 1 230 ? 11.43 -10.531 -11.977 1 89.25 230 HIS B C 1
ATOM 4263 O O . HIS B 1 230 ? 11.281 -9.312 -12.039 1 89.25 230 HIS B O 1
ATOM 4269 N N . ALA B 1 231 ? 12.445 -11.062 -11.469 1 81.88 231 ALA B N 1
ATOM 4270 C CA . ALA B 1 231 ? 13.5 -10.25 -10.867 1 81.88 231 ALA B CA 1
ATOM 4271 C C . ALA B 1 231 ? 14.273 -9.484 -11.938 1 81.88 231 ALA B C 1
ATOM 4273 O O . ALA B 1 231 ? 14.766 -8.375 -11.68 1 81.88 231 ALA B O 1
ATOM 4274 N N . ARG B 1 232 ? 14.398 -10.117 -13.086 1 86.94 232 ARG B N 1
ATOM 4275 C CA . ARG B 1 232 ? 15.156 -9.516 -14.18 1 86.94 232 ARG B CA 1
ATOM 4276 C C . ARG B 1 232 ? 14.445 -9.719 -15.516 1 86.94 232 ARG B C 1
ATOM 4278 O O . ARG B 1 232 ? 14.961 -10.398 -16.406 1 86.94 232 ARG B O 1
ATOM 4285 N N . PRO B 1 233 ? 13.383 -8.969 -15.695 1 88.31 233 PRO B N 1
ATOM 4286 C CA . PRO B 1 233 ? 12.602 -9.211 -16.906 1 88.31 233 PRO B CA 1
ATOM 4287 C C . PRO B 1 233 ? 13.352 -8.828 -18.188 1 88.31 233 PRO B C 1
ATOM 4289 O O . PRO B 1 233 ? 13.109 -9.406 -19.25 1 88.31 233 PRO B O 1
ATOM 4292 N N . ALA B 1 234 ? 14.258 -7.91 -18.094 1 90.12 234 ALA B N 1
ATOM 4293 C CA . ALA B 1 234 ? 14.961 -7.422 -19.281 1 90.12 234 ALA B CA 1
ATOM 4294 C C . ALA B 1 234 ? 16.125 -8.328 -19.641 1 90.12 234 ALA B C 1
ATOM 4296 O O . ALA B 1 234 ? 16.688 -8.234 -20.734 1 90.12 234 ALA B O 1
ATOM 4297 N N . TYR B 1 235 ? 16.609 -9.102 -18.688 1 90.38 235 TYR B N 1
ATOM 4298 C CA . TYR B 1 235 ? 17.719 -10.008 -18.938 1 90.38 235 TYR B CA 1
ATOM 4299 C C . TYR B 1 235 ? 17.375 -11 -20.031 1 90.38 235 TYR B C 1
ATOM 4301 O O . TYR B 1 235 ? 16.266 -11.5 -20.109 1 90.38 235 TYR B O 1
ATOM 4309 N N . PRO B 1 236 ? 18.328 -11.266 -20.906 1 93.56 236 PRO B N 1
ATOM 4310 C CA . PRO B 1 236 ? 18.047 -12.188 -22 1 93.56 236 PRO B CA 1
ATOM 4311 C C . PRO B 1 236 ? 18.062 -13.648 -21.578 1 93.56 236 PRO B C 1
ATOM 4313 O O . PRO B 1 236 ? 18.891 -14.43 -22.047 1 93.56 236 PRO B O 1
ATOM 4316 N N . TRP B 1 237 ? 17.109 -13.992 -20.859 1 95.44 237 TRP B N 1
ATOM 4317 C CA . TRP B 1 237 ? 17 -15.359 -20.359 1 95.44 237 TRP B CA 1
ATOM 4318 C C . TRP B 1 237 ? 16.812 -16.359 -21.5 1 95.44 237 TRP B C 1
ATOM 4320 O O . TRP B 1 237 ? 16.172 -16.031 -22.516 1 95.44 237 TRP B O 1
ATOM 4330 N N . THR B 1 238 ? 17.406 -17.562 -21.312 1 97.25 238 THR B N 1
ATOM 4331 C CA . THR B 1 238 ? 17.094 -18.734 -22.125 1 97.25 238 THR B CA 1
ATOM 4332 C C . THR B 1 238 ? 16.547 -19.859 -21.266 1 97.25 238 THR B C 1
ATOM 4334 O O . THR B 1 238 ? 16.75 -19.891 -20.047 1 97.25 238 THR B O 1
ATOM 4337 N N . VAL B 1 239 ? 15.82 -20.75 -21.984 1 97.62 239 VAL B N 1
ATOM 4338 C CA . VAL B 1 239 ? 15.305 -21.891 -21.234 1 97.62 239 VAL B CA 1
ATOM 4339 C C . VAL B 1 239 ? 16.453 -22.672 -20.625 1 97.62 239 VAL B C 1
ATOM 4341 O O . VAL B 1 239 ? 16.359 -23.172 -19.5 1 97.62 239 VAL B O 1
ATOM 4344 N N . ASP B 1 240 ? 17.547 -22.719 -21.344 1 97.69 240 ASP B N 1
ATOM 4345 C CA . ASP B 1 240 ? 18.719 -23.438 -20.875 1 97.69 240 ASP B CA 1
ATOM 4346 C C . ASP B 1 240 ? 19.281 -22.797 -19.609 1 97.69 240 ASP B C 1
ATOM 4348 O O . ASP B 1 240 ? 19.578 -23.5 -18.625 1 97.69 240 ASP B O 1
ATOM 4352 N N . GLU B 1 241 ? 19.391 -21.547 -19.641 1 97.06 241 GLU B N 1
ATOM 4353 C CA . GLU B 1 241 ? 19.922 -20.828 -18.484 1 97.06 241 GLU B CA 1
ATOM 4354 C C . GLU B 1 241 ? 19 -20.953 -17.281 1 97.06 241 GLU B C 1
ATOM 4356 O O . GLU B 1 241 ? 19.469 -21.188 -16.156 1 97.06 241 GLU B O 1
ATOM 4361 N N . LEU B 1 242 ? 17.734 -20.828 -17.516 1 96.88 242 LEU B N 1
ATOM 4362 C CA . LEU B 1 242 ? 16.766 -20.953 -16.438 1 96.88 242 LEU B CA 1
ATOM 4363 C C . LEU B 1 242 ? 16.766 -22.359 -15.859 1 96.88 242 LEU B C 1
ATOM 4365 O O . LEU B 1 242 ? 16.734 -22.531 -14.633 1 96.88 242 LEU B O 1
ATOM 4369 N N . ALA B 1 243 ? 16.781 -23.328 -16.719 1 97.75 243 ALA B N 1
ATOM 4370 C CA . ALA B 1 243 ? 16.828 -24.734 -16.297 1 97.75 243 ALA B CA 1
ATOM 4371 C C . ALA B 1 243 ? 18.047 -25 -15.422 1 97.75 243 ALA B C 1
ATOM 4373 O O . ALA B 1 243 ? 17.953 -25.672 -14.391 1 97.75 243 ALA B O 1
ATOM 4374 N N . GLY B 1 244 ? 19.172 -24.5 -15.867 1 96.62 244 GLY B N 1
ATOM 4375 C CA . GLY B 1 244 ? 20.391 -24.641 -15.078 1 96.62 244 GLY B CA 1
ATOM 4376 C C . GLY B 1 244 ? 20.281 -24.016 -13.703 1 96.62 244 GLY B C 1
ATOM 4377 O O . GLY B 1 244 ? 20.734 -24.594 -12.711 1 96.62 244 GLY B O 1
ATOM 4378 N N . ASN B 1 245 ? 19.656 -22.859 -13.648 1 93.31 245 ASN B N 1
ATOM 4379 C CA . ASN B 1 245 ? 19.516 -22.141 -12.391 1 93.31 245 ASN B CA 1
ATOM 4380 C C . ASN B 1 245 ? 18.656 -22.906 -11.391 1 93.31 245 ASN B C 1
ATOM 4382 O O . ASN B 1 245 ? 18.812 -22.75 -10.18 1 93.31 245 ASN B O 1
ATOM 4386 N N . VAL B 1 246 ? 17.75 -23.766 -11.93 1 94.81 246 VAL B N 1
ATOM 4387 C CA . VAL B 1 246 ? 16.797 -24.375 -11.008 1 94.81 246 VAL B CA 1
ATOM 4388 C C . VAL B 1 246 ? 17.078 -25.859 -10.875 1 94.81 246 VAL B C 1
ATOM 4390 O O . VAL B 1 246 ? 16.391 -26.562 -10.133 1 94.81 246 VAL B O 1
ATOM 4393 N N . GLY B 1 247 ? 18.047 -26.375 -11.617 1 96.25 247 GLY B N 1
ATOM 4394 C CA . GLY B 1 247 ? 18.516 -27.734 -11.453 1 96.25 247 GLY B CA 1
ATOM 4395 C C . GLY B 1 247 ? 17.734 -28.75 -12.266 1 96.25 247 GLY B C 1
ATOM 4396 O O . GLY B 1 247 ? 17.5 -29.875 -11.82 1 96.25 247 GLY B O 1
ATOM 4397 N N . LEU B 1 248 ? 17.203 -28.391 -13.406 1 97.44 248 LEU B N 1
ATOM 4398 C CA . LEU B 1 248 ? 16.5 -29.281 -14.328 1 97.44 248 LEU B CA 1
ATOM 4399 C C . LEU B 1 248 ? 17.141 -29.234 -15.711 1 97.44 248 LEU B C 1
ATOM 4401 O O . LEU B 1 248 ? 17.953 -28.359 -15.992 1 97.44 248 LEU B O 1
ATOM 4405 N N . SER B 1 249 ? 16.797 -30.25 -16.469 1 97.75 249 SER B N 1
ATOM 4406 C CA . SER B 1 249 ? 17.125 -30.156 -17.875 1 97.75 249 SER B CA 1
ATOM 4407 C C . SER B 1 249 ? 16.219 -29.172 -18.609 1 97.75 249 SER B C 1
ATOM 4409 O O . SER B 1 249 ? 15.156 -28.812 -18.109 1 97.75 249 SER B O 1
ATOM 4411 N N . ARG B 1 250 ? 16.688 -28.688 -19.688 1 97.38 250 ARG B N 1
ATOM 4412 C CA . ARG B 1 250 ? 15.922 -27.766 -20.516 1 97.38 250 ARG B CA 1
ATOM 4413 C C . ARG B 1 250 ? 14.539 -28.344 -20.828 1 97.38 250 ARG B C 1
ATOM 4415 O O . ARG B 1 250 ? 13.531 -27.656 -20.672 1 97.38 250 ARG B O 1
ATOM 4422 N N . SER B 1 251 ? 14.516 -29.594 -21.25 1 97.69 251 SER B N 1
ATOM 4423 C CA . SER B 1 251 ? 13.266 -30.234 -21.641 1 97.69 251 SER B CA 1
ATOM 4424 C C . SER B 1 251 ? 12.344 -30.438 -20.438 1 97.69 251 SER B C 1
ATOM 4426 O O . SER B 1 251 ? 11.133 -30.234 -20.531 1 97.69 251 SER B O 1
ATOM 4428 N N . ALA B 1 252 ? 12.859 -30.812 -19.297 1 97.88 252 ALA B N 1
ATOM 4429 C CA . ALA B 1 252 ? 12.078 -31.031 -18.078 1 97.88 252 ALA B CA 1
ATOM 4430 C C . ALA B 1 252 ? 11.438 -29.734 -17.594 1 97.88 252 ALA B C 1
ATOM 4432 O O . ALA B 1 252 ? 10.266 -29.719 -17.219 1 97.88 252 ALA B O 1
ATOM 4433 N N . LEU B 1 253 ? 12.211 -28.656 -17.609 1 97.94 253 LEU B N 1
ATOM 4434 C CA . LEU B 1 253 ? 11.664 -27.375 -17.188 1 97.94 253 LEU B CA 1
ATOM 4435 C C . LEU B 1 253 ? 10.57 -26.906 -18.141 1 97.94 253 LEU B C 1
ATOM 4437 O O . LEU B 1 253 ? 9.508 -26.453 -17.703 1 97.94 253 LEU B O 1
ATOM 4441 N N . ALA B 1 254 ? 10.852 -27 -19.406 1 97.94 254 ALA B N 1
ATOM 4442 C CA . ALA B 1 254 ? 9.883 -26.562 -20.406 1 97.94 254 ALA B CA 1
ATOM 4443 C C . ALA B 1 254 ? 8.555 -27.297 -20.25 1 97.94 254 ALA B C 1
ATOM 4445 O O . ALA B 1 254 ? 7.488 -26.672 -20.281 1 97.94 254 ALA B O 1
ATOM 4446 N N . GLN B 1 255 ? 8.672 -28.578 -20.094 1 97.75 255 GLN B N 1
ATOM 4447 C CA . GLN B 1 255 ? 7.465 -29.391 -19.969 1 97.75 255 GLN B CA 1
ATOM 4448 C C . GLN B 1 255 ? 6.715 -29.062 -18.672 1 97.75 255 GLN B C 1
ATOM 4450 O O . GLN B 1 255 ? 5.5 -28.844 -18.703 1 97.75 255 GLN B O 1
ATOM 4455 N N . ARG B 1 256 ? 7.387 -29.031 -17.578 1 96.88 256 ARG B N 1
ATOM 4456 C CA . ARG B 1 256 ? 6.785 -28.781 -16.281 1 96.88 256 ARG B CA 1
ATOM 4457 C C . ARG B 1 256 ? 6.145 -27.391 -16.25 1 96.88 256 ARG B C 1
ATOM 4459 O O . ARG B 1 256 ? 5.047 -27.219 -15.703 1 96.88 256 ARG B O 1
ATOM 4466 N N . PHE B 1 257 ? 6.863 -26.453 -16.781 1 97.88 257 PHE B N 1
ATOM 4467 C CA . PHE B 1 257 ? 6.371 -25.078 -16.859 1 97.88 257 PHE B CA 1
ATOM 4468 C C . PHE B 1 257 ? 5.078 -25.016 -17.672 1 97.88 257 PHE B C 1
ATOM 4470 O O . PHE B 1 257 ? 4.094 -24.422 -17.219 1 97.88 257 PHE B O 1
ATOM 4477 N N . THR B 1 258 ? 5.043 -25.656 -18.781 1 97.5 258 THR B N 1
ATOM 4478 C CA . THR B 1 258 ? 3.875 -25.656 -19.641 1 97.5 258 THR B CA 1
ATOM 4479 C C . THR B 1 258 ? 2.715 -26.406 -19 1 97.5 258 THR B C 1
ATOM 4481 O O . THR B 1 258 ? 1.56 -26 -19.109 1 97.5 258 THR B O 1
ATOM 4484 N N . ASP B 1 259 ? 3.039 -27.453 -18.391 1 96.56 259 ASP B N 1
ATOM 4485 C CA . ASP B 1 259 ? 2.004 -28.219 -17.719 1 96.56 259 ASP B CA 1
ATOM 4486 C C . ASP B 1 259 ? 1.311 -27.391 -16.641 1 96.56 259 ASP B C 1
ATOM 4488 O O . ASP B 1 259 ? 0.094 -27.484 -16.469 1 96.56 259 ASP B O 1
ATOM 4492 N N . LEU B 1 260 ? 2.043 -26.594 -15.969 1 95.06 260 LEU B N 1
ATOM 4493 C CA . LEU B 1 260 ? 1.521 -25.844 -14.836 1 95.06 260 LEU B CA 1
ATOM 4494 C C . LEU B 1 260 ? 0.851 -24.547 -15.305 1 95.06 260 LEU B C 1
ATOM 4496 O O . LEU B 1 260 ? -0.218 -24.188 -14.812 1 95.06 260 LEU B O 1
ATOM 4500 N N . LEU B 1 261 ? 1.482 -23.875 -16.281 1 95 261 LEU B N 1
ATOM 4501 C CA . LEU B 1 261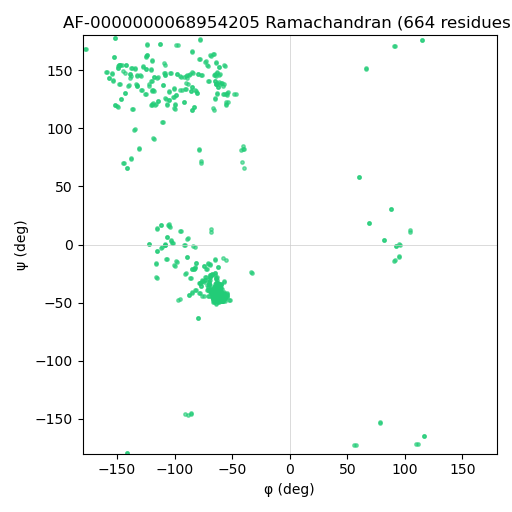 ? 1.042 -22.531 -16.594 1 95 261 LEU B CA 1
ATOM 4502 C C . LEU B 1 261 ? 0.292 -22.484 -17.922 1 95 261 LEU B C 1
ATOM 4504 O O . LEU B 1 261 ? -0.285 -21.469 -18.297 1 95 261 LEU B O 1
ATOM 4508 N N . GLY B 1 262 ? 0.355 -23.531 -18.688 1 94.25 262 GLY B N 1
ATOM 4509 C CA . GLY B 1 262 ? -0.347 -23.594 -19.953 1 94.25 262 GLY B CA 1
ATOM 4510 C C . GLY B 1 262 ? 0.395 -22.906 -21.094 1 94.25 262 GLY B C 1
ATOM 4511 O O . GLY B 1 262 ? -0.126 -22.797 -22.203 1 94.25 262 GLY B O 1
ATOM 4512 N N . GLN B 1 263 ? 1.59 -22.422 -20.844 1 95.5 263 GLN B N 1
ATOM 4513 C CA . GLN B 1 263 ? 2.434 -21.781 -21.844 1 95.5 263 GLN B CA 1
ATOM 4514 C C . GLN B 1 263 ? 3.912 -22 -21.547 1 95.5 263 GLN B C 1
ATOM 4516 O O . GLN B 1 263 ? 4.297 -22.203 -20.391 1 95.5 263 GLN B O 1
ATOM 4521 N N . PRO B 1 264 ? 4.727 -21.953 -22.625 1 97.31 264 PRO B N 1
ATOM 4522 C CA . PRO B 1 264 ? 6.164 -22.141 -22.422 1 97.31 264 PRO B CA 1
ATOM 4523 C C . PRO B 1 264 ? 6.824 -21 -21.672 1 97.31 264 PRO B C 1
ATOM 4525 O O . PRO B 1 264 ? 6.293 -19.875 -21.641 1 97.31 264 PRO B O 1
ATOM 4528 N N . PRO B 1 265 ? 8.016 -21.219 -21.125 1 97.5 265 PRO B N 1
ATOM 4529 C CA . PRO B 1 265 ? 8.695 -20.234 -20.281 1 97.5 265 PRO B CA 1
ATOM 4530 C C . PRO B 1 265 ? 8.945 -18.922 -21.016 1 97.5 265 PRO B C 1
ATOM 4532 O O . PRO B 1 265 ? 8.648 -17.844 -20.484 1 97.5 265 PRO B O 1
ATOM 4535 N N . MET B 1 266 ? 9.398 -19 -22.172 1 96.5 266 MET B N 1
ATOM 4536 C CA . MET B 1 266 ? 9.805 -17.781 -22.859 1 96.5 266 MET B CA 1
ATOM 4537 C C . MET B 1 266 ? 8.586 -16.984 -23.328 1 96.5 266 MET B C 1
ATOM 4539 O O . MET B 1 266 ? 8.625 -15.758 -23.422 1 96.5 266 MET B O 1
ATOM 4543 N N . GLN B 1 267 ? 7.543 -17.688 -23.656 1 95.94 267 GLN B N 1
ATOM 4544 C CA . GLN B 1 267 ? 6.289 -17.016 -23.953 1 95.94 267 GLN B CA 1
ATOM 4545 C C . GLN B 1 267 ? 5.766 -16.266 -22.734 1 95.94 267 GLN B C 1
ATOM 4547 O O . GLN B 1 267 ? 5.305 -15.125 -22.844 1 95.94 267 GLN B O 1
ATOM 4552 N N . TYR B 1 268 ? 5.867 -16.938 -21.609 1 95.5 268 TYR B N 1
ATOM 4553 C CA . TYR B 1 268 ? 5.465 -16.297 -20.359 1 95.5 268 TYR B CA 1
ATOM 4554 C C . TYR B 1 268 ? 6.27 -15.023 -20.125 1 95.5 268 TYR B C 1
ATOM 4556 O O . TYR B 1 268 ? 5.703 -13.977 -19.781 1 95.5 268 TYR B O 1
ATOM 4564 N N . LEU B 1 269 ? 7.559 -15.141 -20.266 1 95.81 269 LEU B N 1
ATOM 4565 C CA . LEU B 1 269 ? 8.438 -14 -20.031 1 95.81 269 LEU B CA 1
ATOM 4566 C C . LEU B 1 269 ? 8.094 -12.844 -20.969 1 95.81 269 LEU B C 1
ATOM 4568 O O . LEU B 1 269 ? 8.055 -11.688 -20.547 1 95.81 269 LEU B O 1
ATOM 4572 N N . ALA B 1 270 ? 7.828 -13.156 -22.172 1 93.94 270 ALA B N 1
ATOM 4573 C CA . ALA B 1 270 ? 7.457 -12.125 -23.141 1 93.94 270 ALA B CA 1
ATOM 4574 C C . ALA B 1 270 ? 6.18 -11.406 -22.703 1 93.94 270 ALA B C 1
ATOM 4576 O O . ALA B 1 270 ? 6.098 -10.18 -22.781 1 93.94 270 ALA B O 1
ATOM 4577 N N . HIS B 1 271 ? 5.25 -12.164 -22.281 1 92.44 271 HIS B N 1
ATOM 4578 C CA . HIS B 1 271 ? 4 -11.594 -21.812 1 92.44 271 HIS B CA 1
ATOM 4579 C C . HIS B 1 271 ? 4.234 -10.695 -20.594 1 92.44 271 HIS B C 1
ATOM 4581 O O . HIS B 1 271 ? 3.66 -9.609 -20.5 1 92.44 271 HIS B O 1
ATOM 4587 N N . TRP B 1 272 ? 5.059 -11.164 -19.719 1 92.25 272 TRP B N 1
ATOM 4588 C CA . TRP B 1 272 ? 5.336 -10.398 -18.516 1 92.25 272 TRP B CA 1
ATOM 4589 C C . TRP B 1 272 ? 6.043 -9.086 -18.844 1 92.25 272 TRP B C 1
ATOM 4591 O O . TRP B 1 272 ? 5.738 -8.047 -18.25 1 92.25 272 TRP B O 1
ATOM 4601 N N . ARG B 1 273 ? 6.992 -9.188 -19.719 1 92.88 273 ARG B N 1
ATOM 4602 C CA . ARG B 1 273 ? 7.688 -7.98 -20.156 1 92.88 273 ARG B CA 1
ATOM 4603 C C . ARG B 1 273 ? 6.707 -6.93 -20.672 1 92.88 273 ARG B C 1
ATOM 4605 O O . ARG B 1 273 ? 6.789 -5.762 -20.281 1 92.88 273 ARG B O 1
ATOM 4612 N N . LEU B 1 274 ? 5.797 -7.328 -21.438 1 92.06 274 LEU B N 1
ATOM 4613 C CA . LEU B 1 274 ? 4.824 -6.414 -22.031 1 92.06 274 LEU B CA 1
ATOM 4614 C C . LEU B 1 274 ? 3.857 -5.898 -20.969 1 92.06 274 LEU B C 1
ATOM 4616 O O . LEU B 1 274 ? 3.465 -4.73 -21 1 92.06 274 LEU B O 1
ATOM 4620 N N . ARG B 1 275 ? 3.482 -6.746 -20.094 1 88.62 275 ARG B N 1
ATOM 4621 C CA . ARG B 1 275 ? 2.609 -6.32 -19 1 88.62 275 ARG B CA 1
ATOM 4622 C C . ARG B 1 275 ? 3.301 -5.289 -18.125 1 88.62 275 ARG B C 1
ATOM 4624 O O . ARG B 1 275 ? 2.684 -4.305 -17.703 1 88.62 275 ARG B O 1
ATOM 4631 N N . SER B 1 276 ? 4.504 -5.566 -17.828 1 87.62 276 SER B N 1
ATOM 4632 C CA . SER B 1 276 ? 5.289 -4.629 -17.031 1 87.62 276 SER B CA 1
ATOM 4633 C C . SER B 1 276 ? 5.422 -3.283 -17.734 1 87.62 276 SER B C 1
ATOM 4635 O O . SER B 1 276 ? 5.34 -2.23 -17.094 1 87.62 276 SER B O 1
ATOM 4637 N N . ALA B 1 277 ? 5.625 -3.389 -18.984 1 88.69 277 ALA B N 1
ATOM 4638 C CA . ALA B 1 277 ? 5.707 -2.168 -19.781 1 88.69 277 ALA B CA 1
ATOM 4639 C C . ALA B 1 277 ? 4.387 -1.397 -19.734 1 88.69 277 ALA B C 1
ATOM 4641 O O . ALA B 1 277 ? 4.383 -0.171 -19.609 1 88.69 277 ALA B O 1
ATOM 4642 N N . ALA B 1 278 ? 3.342 -2.096 -19.875 1 86.69 278 ALA B N 1
ATOM 4643 C CA . ALA B 1 278 ? 2.023 -1.47 -19.828 1 86.69 278 ALA B CA 1
ATOM 4644 C C . ALA B 1 278 ? 1.793 -0.762 -18.5 1 86.69 278 ALA B C 1
ATOM 4646 O O . ALA B 1 278 ? 1.256 0.347 -18.469 1 86.69 278 ALA B O 1
ATOM 4647 N N . ALA B 1 279 ? 2.158 -1.394 -17.484 1 80.88 279 ALA B N 1
ATOM 4648 C CA . ALA B 1 279 ? 2.025 -0.805 -16.141 1 80.88 279 ALA B CA 1
ATOM 4649 C C . ALA B 1 279 ? 2.83 0.487 -16.031 1 80.88 279 ALA B C 1
ATOM 4651 O O . ALA B 1 279 ? 2.369 1.464 -15.438 1 80.88 279 ALA B O 1
ATOM 4652 N N . GLU B 1 280 ? 3.975 0.412 -16.594 1 80.31 280 GLU B N 1
ATOM 4653 C CA . GLU B 1 280 ? 4.84 1.589 -16.562 1 80.31 280 GLU B CA 1
ATOM 4654 C C . GLU B 1 280 ? 4.266 2.715 -17.422 1 80.31 280 GLU B C 1
ATOM 4656 O O . GLU B 1 280 ? 4.355 3.889 -17.062 1 80.31 280 GLU B O 1
ATOM 4661 N N . LEU B 1 281 ? 3.768 2.344 -18.547 1 79.62 281 LEU B N 1
ATOM 4662 C CA . LEU B 1 281 ? 3.191 3.332 -19.453 1 79.62 281 LEU B CA 1
ATOM 4663 C C . LEU B 1 281 ? 1.978 4.004 -18.828 1 79.62 281 LEU B C 1
ATOM 4665 O O . LEU B 1 281 ? 1.711 5.18 -19.078 1 79.62 281 LEU B O 1
ATOM 4669 N N . ARG B 1 282 ? 1.336 3.307 -18.016 1 74.44 282 ARG B N 1
ATOM 4670 C CA . ARG B 1 282 ? 0.139 3.82 -17.359 1 74.44 282 ARG B CA 1
ATOM 4671 C C . ARG B 1 282 ? 0.503 4.797 -16.25 1 74.44 282 ARG B C 1
ATOM 4673 O O . ARG B 1 282 ? -0.167 5.812 -16.062 1 74.44 282 ARG B O 1
ATOM 4680 N N . SER B 1 283 ? 1.493 4.488 -15.406 1 64.88 283 SER B N 1
ATOM 4681 C CA . SER B 1 283 ? 1.755 5.203 -14.156 1 64.88 283 SER B CA 1
ATOM 4682 C C . SER B 1 283 ? 2.873 6.227 -14.336 1 64.88 283 SER B C 1
ATOM 4684 O O . SER B 1 283 ? 3.061 7.098 -13.484 1 64.88 283 SER B O 1
ATOM 4686 N N . GLY B 1 284 ? 3.594 6.082 -15.422 1 63.56 284 GLY B N 1
ATOM 4687 C CA . GLY B 1 284 ? 4.836 6.836 -15.398 1 63.56 284 GLY B CA 1
ATOM 4688 C C . GLY B 1 284 ? 4.988 7.777 -16.578 1 63.56 284 GLY B C 1
ATOM 4689 O O . GLY B 1 284 ? 4.098 7.867 -17.422 1 63.56 284 GLY B O 1
ATOM 4690 N N . ASN B 1 285 ? 6.043 8.547 -16.391 1 64.06 285 ASN B N 1
ATOM 4691 C CA . ASN B 1 285 ? 6.348 9.578 -17.375 1 64.06 285 ASN B CA 1
ATOM 4692 C C . ASN B 1 285 ? 7.527 9.172 -18.25 1 64.06 285 ASN B C 1
ATOM 4694 O O . ASN B 1 285 ? 8.023 9.977 -19.047 1 64.06 285 ASN B O 1
ATOM 4698 N N . ARG B 1 286 ? 7.781 7.906 -18.203 1 75.38 286 ARG B N 1
ATOM 4699 C CA . ARG B 1 286 ? 8.922 7.469 -19 1 75.38 286 ARG B CA 1
ATOM 4700 C C . ARG B 1 286 ? 8.555 7.406 -20.484 1 75.38 286 ARG B C 1
ATOM 4702 O O . ARG B 1 286 ? 7.406 7.133 -20.828 1 75.38 286 ARG B O 1
ATOM 4709 N N . SER B 1 287 ? 9.531 7.711 -21.281 1 81.94 287 SER B N 1
ATOM 4710 C CA . SER B 1 287 ? 9.312 7.613 -22.719 1 81.94 287 SER B CA 1
ATOM 4711 C C . SER B 1 287 ? 9.109 6.164 -23.141 1 81.94 287 SER B C 1
ATOM 4713 O O . SER B 1 287 ? 9.453 5.238 -22.406 1 81.94 287 SER B O 1
ATOM 4715 N N . ILE B 1 288 ? 8.578 6.027 -24.359 1 88.31 288 ILE B N 1
ATOM 4716 C CA . ILE B 1 288 ? 8.352 4.695 -24.906 1 88.31 288 ILE B CA 1
ATOM 4717 C C . ILE B 1 288 ? 9.672 3.949 -25.031 1 88.31 288 ILE B C 1
ATOM 4719 O O . ILE B 1 288 ? 9.758 2.756 -24.734 1 88.31 288 ILE B O 1
ATOM 4723 N N . SER B 1 289 ? 10.688 4.723 -25.438 1 88.44 289 SER B N 1
ATOM 4724 C CA . SER B 1 289 ? 12.008 4.125 -25.609 1 88.44 289 SER B CA 1
ATOM 4725 C C . SER B 1 289 ? 12.586 3.658 -24.281 1 88.44 289 SER B C 1
ATOM 4727 O O . SER B 1 289 ? 13.188 2.584 -24.203 1 88.44 28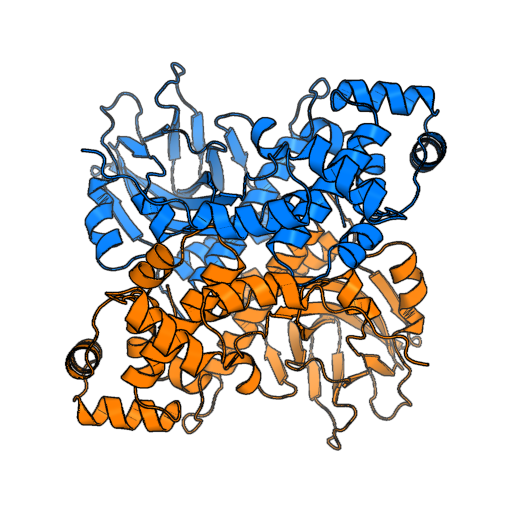9 SER B O 1
ATOM 4729 N N . GLU B 1 290 ? 12.406 4.438 -23.297 1 85.56 290 GLU B N 1
ATOM 4730 C CA . GLU B 1 290 ? 12.898 4.078 -21.969 1 85.56 290 GLU B CA 1
ATOM 4731 C C . GLU B 1 290 ? 12.188 2.844 -21.422 1 85.56 290 GLU B C 1
ATOM 4733 O O . GLU B 1 290 ? 12.812 1.966 -20.828 1 85.56 290 GLU B O 1
ATOM 4738 N N . VAL B 1 291 ? 10.906 2.812 -21.656 1 88.44 291 VAL B N 1
ATOM 4739 C CA . VAL B 1 291 ? 10.117 1.677 -21.203 1 88.44 291 VAL B CA 1
ATOM 4740 C C . VAL B 1 291 ? 10.531 0.416 -21.953 1 88.44 291 VAL B C 1
ATOM 4742 O O . VAL B 1 291 ? 10.688 -0.65 -21.359 1 88.44 291 VAL B O 1
ATOM 4745 N N . ALA B 1 292 ? 10.703 0.599 -23.266 1 91.81 292 ALA B N 1
ATOM 4746 C CA . ALA B 1 292 ? 11.141 -0.525 -24.094 1 91.81 292 ALA B CA 1
ATOM 4747 C C . ALA B 1 292 ? 12.453 -1.108 -23.578 1 91.81 292 ALA B C 1
ATOM 4749 O O . ALA B 1 292 ? 12.578 -2.324 -23.406 1 91.81 292 ALA B O 1
ATOM 4750 N N . GLY B 1 293 ? 13.391 -0.24 -23.328 1 87.44 293 GLY B N 1
ATOM 4751 C CA . GLY B 1 293 ? 14.68 -0.669 -22.797 1 87.44 293 GLY B CA 1
ATOM 4752 C C . GLY B 1 293 ? 14.586 -1.315 -21.438 1 87.44 293 GLY B C 1
ATOM 4753 O O . GLY B 1 293 ? 15.266 -2.309 -21.172 1 87.44 293 GLY B O 1
ATOM 4754 N N . ALA B 1 294 ? 13.75 -0.892 -20.672 1 83.12 294 ALA B N 1
ATOM 4755 C CA . ALA B 1 294 ? 13.602 -1.366 -19.297 1 83.12 294 ALA B CA 1
ATOM 4756 C C . ALA B 1 294 ? 13.07 -2.795 -19.266 1 83.12 294 ALA B C 1
ATOM 4758 O O . ALA B 1 294 ? 13.352 -3.549 -18.328 1 83.12 294 ALA B O 1
ATOM 4759 N N . VAL B 1 295 ? 12.352 -3.125 -20.328 1 88.94 295 VAL B N 1
ATOM 4760 C CA . VAL B 1 295 ? 11.773 -4.465 -20.312 1 88.94 295 VAL B CA 1
ATOM 4761 C C . VAL B 1 295 ? 12.531 -5.367 -21.281 1 88.94 295 VAL B C 1
ATOM 4763 O O . VAL B 1 295 ? 12.109 -6.492 -21.547 1 88.94 295 VAL B O 1
ATOM 4766 N N . GLY B 1 296 ? 13.633 -4.883 -21.859 1 88.94 296 GLY B N 1
ATOM 4767 C CA . GLY B 1 296 ? 14.578 -5.773 -22.516 1 88.94 296 GLY B CA 1
ATOM 4768 C C . GLY B 1 296 ? 14.484 -5.723 -24.031 1 88.94 296 GLY B C 1
ATOM 4769 O O . GLY B 1 296 ? 15.016 -6.598 -24.719 1 88.94 296 GLY B O 1
ATOM 4770 N N . TYR B 1 297 ? 13.758 -4.77 -24.562 1 91.94 297 TYR B N 1
ATOM 4771 C CA . TYR B 1 297 ? 13.711 -4.645 -26.016 1 91.94 297 TYR B CA 1
ATOM 4772 C C . TYR B 1 297 ? 14.836 -3.746 -26.531 1 91.94 297 TYR B C 1
ATOM 4774 O O . TYR B 1 297 ? 15.117 -2.703 -25.938 1 91.94 297 TYR B O 1
ATOM 4782 N N . ASP B 1 298 ? 15.398 -4.133 -27.547 1 88.69 298 ASP B N 1
ATOM 4783 C CA . ASP B 1 298 ? 16.547 -3.412 -28.094 1 88.69 298 ASP B CA 1
ATOM 4784 C C . ASP B 1 298 ? 16.094 -2.262 -28.984 1 88.69 298 ASP B C 1
ATOM 4786 O O . ASP B 1 298 ? 16.875 -1.35 -29.281 1 88.69 298 ASP B O 1
ATOM 4790 N N . SER B 1 299 ? 14.898 -2.326 -29.469 1 91.94 299 SER B N 1
ATOM 4791 C CA . SER B 1 299 ? 14.391 -1.27 -30.344 1 91.94 299 SER B CA 1
ATOM 4792 C C . SER B 1 299 ? 12.945 -0.924 -30 1 91.94 299 SER B C 1
ATOM 4794 O O . SER B 1 299 ? 12.156 -1.803 -29.641 1 91.94 299 SER B O 1
ATOM 4796 N N . GLU B 1 300 ? 12.695 0.322 -30.156 1 92.88 300 GLU B N 1
ATOM 4797 C CA . GLU B 1 300 ? 11.336 0.796 -29.953 1 92.88 300 GLU B CA 1
ATOM 4798 C C . GLU B 1 300 ? 10.375 0.162 -30.969 1 92.88 300 GLU B C 1
ATOM 4800 O O . GLU B 1 300 ? 9.219 -0.126 -30.625 1 92.88 300 GLU B O 1
ATOM 4805 N N . ALA B 1 301 ? 10.93 -0.068 -32.156 1 93.75 301 ALA B N 1
ATOM 4806 C CA . ALA B 1 301 ? 10.102 -0.667 -33.219 1 93.75 301 ALA B CA 1
ATOM 4807 C C . ALA B 1 301 ? 9.672 -2.08 -32.812 1 93.75 301 ALA B C 1
ATOM 4809 O O . ALA B 1 301 ? 8.5 -2.436 -32.969 1 93.75 301 ALA B O 1
ATOM 4810 N N . ALA B 1 302 ? 10.594 -2.854 -32.438 1 94.31 302 ALA B N 1
ATOM 4811 C CA . ALA B 1 302 ? 10.297 -4.223 -32.031 1 94.31 302 ALA B CA 1
ATOM 4812 C C . ALA B 1 302 ? 9.336 -4.234 -30.828 1 94.31 302 ALA B C 1
ATOM 4814 O O . ALA B 1 302 ? 8.406 -5.043 -30.781 1 94.31 302 ALA B O 1
ATOM 4815 N N . PHE B 1 303 ? 9.594 -3.348 -29.922 1 95.56 303 PHE B N 1
ATOM 4816 C CA . PHE B 1 303 ? 8.727 -3.211 -28.766 1 95.56 303 PHE B CA 1
ATOM 4817 C C . PHE B 1 303 ? 7.305 -2.85 -29.188 1 95.56 303 PHE B C 1
ATOM 4819 O O . PHE B 1 303 ? 6.34 -3.471 -28.734 1 95.56 303 PHE B O 1
ATOM 4826 N N . SER B 1 304 ? 7.227 -1.912 -30 1 95.31 304 SER B N 1
ATOM 4827 C CA . SER B 1 304 ? 5.926 -1.418 -30.438 1 95.31 304 SER B CA 1
ATOM 4828 C C . SER B 1 304 ? 5.129 -2.51 -31.141 1 95.31 304 SER B C 1
ATOM 4830 O O . SER B 1 304 ? 3.922 -2.641 -30.922 1 95.31 304 SER B O 1
ATOM 4832 N N . ARG B 1 305 ? 5.73 -3.312 -31.938 1 95.12 305 ARG B N 1
ATOM 4833 C CA . ARG B 1 305 ? 5.066 -4.406 -32.656 1 95.12 305 ARG B CA 1
ATOM 4834 C C . ARG B 1 305 ? 4.551 -5.453 -31.672 1 95.12 305 ARG B C 1
ATOM 4836 O O . ARG B 1 305 ? 3.406 -5.902 -31.781 1 95.12 305 ARG B O 1
ATOM 4843 N N . ALA B 1 306 ? 5.395 -5.781 -30.797 1 94.81 306 ALA B N 1
ATOM 4844 C CA . ALA B 1 306 ? 5.023 -6.789 -29.797 1 94.81 306 ALA B CA 1
ATOM 4845 C C . ALA B 1 306 ? 3.885 -6.293 -28.922 1 94.81 306 ALA B C 1
ATOM 4847 O O . ALA B 1 306 ? 2.955 -7.043 -28.609 1 94.81 306 ALA B O 1
ATOM 4848 N N . PHE B 1 307 ? 4.035 -5.086 -28.5 1 94.94 307 PHE B N 1
ATOM 4849 C CA . PHE B 1 307 ? 3.023 -4.473 -27.656 1 94.94 307 PHE B CA 1
ATOM 4850 C C . PHE B 1 307 ? 1.673 -4.438 -28.359 1 94.94 307 PHE B C 1
ATOM 4852 O O . PHE B 1 307 ? 0.652 -4.801 -27.781 1 94.94 307 PHE B O 1
ATOM 4859 N N . LYS B 1 308 ? 1.644 -4.121 -29.594 1 94.69 308 LYS B N 1
ATOM 4860 C CA . LYS B 1 308 ? 0.411 -4.07 -30.375 1 94.69 308 LYS B CA 1
ATOM 4861 C C . LYS B 1 308 ? -0.206 -5.461 -30.516 1 94.69 308 LYS B C 1
ATOM 4863 O O . LYS B 1 308 ? -1.428 -5.609 -30.469 1 94.69 308 LYS B O 1
ATOM 4868 N N . ARG B 1 309 ? 0.592 -6.371 -30.734 1 93.81 309 ARG B N 1
ATOM 4869 C CA . ARG B 1 309 ? 0.104 -7.742 -30.859 1 93.81 309 ARG B CA 1
ATOM 4870 C C . ARG B 1 309 ? -0.58 -8.195 -29.578 1 93.81 309 ARG B C 1
ATOM 4872 O O . ARG B 1 309 ? -1.597 -8.891 -29.609 1 93.81 309 ARG B O 1
ATOM 4879 N N . GLU B 1 310 ? 0.044 -7.785 -28.516 1 90.81 310 GLU B N 1
ATOM 4880 C CA . GLU B 1 310 ? -0.443 -8.227 -27.203 1 90.81 310 GLU B CA 1
ATOM 4881 C C . GLU B 1 310 ? -1.676 -7.438 -26.781 1 90.81 310 GLU B C 1
ATOM 4883 O O . GLU B 1 310 ? -2.643 -8.008 -26.266 1 90.81 310 GLU B O 1
ATOM 4888 N N . PHE B 1 311 ? -1.688 -6.117 -27 1 89.25 311 PHE B N 1
ATOM 4889 C CA . PHE B 1 311 ? -2.707 -5.27 -26.391 1 89.25 311 PHE B CA 1
ATOM 4890 C C . PHE B 1 311 ? -3.598 -4.645 -27.453 1 89.25 311 PHE B C 1
ATOM 4892 O O . PHE B 1 311 ? -4.559 -3.943 -27.141 1 89.25 311 PHE B O 1
ATOM 4899 N N . GLY B 1 312 ? -3.271 -4.84 -28.672 1 90.75 312 GLY B N 1
ATOM 4900 C CA . GLY B 1 312 ? -4.121 -4.406 -29.781 1 90.75 312 GLY B CA 1
ATOM 4901 C C . GLY B 1 312 ? -3.791 -3.01 -30.266 1 90.75 312 GLY B C 1
ATOM 4902 O O . GLY B 1 312 ? -4.246 -2.602 -31.344 1 90.75 312 GLY B O 1
ATOM 4903 N N . LEU B 1 313 ? -3.004 -2.213 -29.531 1 90.88 313 LEU B N 1
ATOM 4904 C CA . LEU B 1 313 ? -2.6 -0.858 -29.891 1 90.88 313 LEU B CA 1
ATOM 4905 C C . LEU B 1 313 ? -1.107 -0.655 -29.656 1 90.88 313 LEU B C 1
ATOM 4907 O O . LEU B 1 313 ? -0.528 -1.273 -28.766 1 90.88 313 LEU B O 1
ATOM 4911 N N . PRO B 1 314 ? -0.593 0.255 -30.484 1 91.62 314 PRO B N 1
ATOM 4912 C CA . PRO B 1 314 ? 0.787 0.622 -30.156 1 91.62 314 PRO B CA 1
ATOM 4913 C C . PRO B 1 314 ? 0.914 1.293 -28.797 1 91.62 314 PRO B C 1
ATOM 4915 O O . PRO B 1 314 ? -0.052 1.879 -28.297 1 91.62 314 PRO B O 1
ATOM 4918 N N . PRO B 1 315 ? 2.096 1.217 -28.234 1 89.81 315 PRO B N 1
ATOM 4919 C CA . PRO B 1 315 ? 2.271 1.721 -26.875 1 89.81 315 PRO B CA 1
ATOM 4920 C C . PRO B 1 315 ? 1.826 3.172 -26.719 1 89.81 315 PRO B C 1
ATOM 4922 O O . PRO B 1 315 ? 1.166 3.518 -25.734 1 89.81 315 PRO B O 1
ATOM 4925 N N . ALA B 1 316 ? 2.188 3.971 -27.672 1 85 316 ALA B N 1
ATOM 4926 C CA . ALA B 1 316 ? 1.839 5.383 -27.578 1 85 316 ALA B CA 1
ATOM 4927 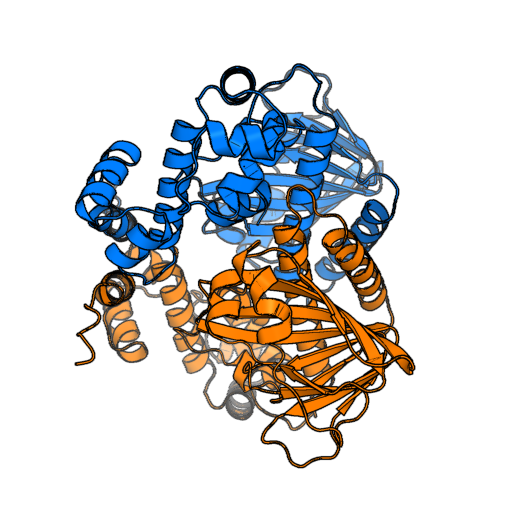C C . ALA B 1 316 ? 0.326 5.582 -27.609 1 85 316 ALA B C 1
ATOM 4929 O O . ALA B 1 316 ? -0.23 6.344 -26.828 1 85 316 ALA B O 1
ATOM 4930 N N . SER B 1 317 ? -0.286 4.918 -28.594 1 85.75 317 SER B N 1
ATOM 4931 C CA . SER B 1 317 ? -1.738 4.988 -28.719 1 85.75 317 SER B CA 1
ATOM 4932 C C . SER B 1 317 ? -2.426 4.391 -27.484 1 85.75 317 SER B C 1
ATOM 4934 O O . SER B 1 317 ? -3.436 4.922 -27.016 1 85.75 317 SER B O 1
ATOM 4936 N N . TRP B 1 318 ? -1.863 3.301 -27.094 1 84.75 318 TRP B N 1
ATOM 4937 C CA . TRP B 1 318 ? -2.404 2.637 -25.906 1 84.75 318 TRP B CA 1
ATOM 4938 C C . TRP B 1 318 ? -2.367 3.564 -24.703 1 84.75 318 TRP B C 1
ATOM 4940 O O . TRP B 1 318 ? -3.354 3.684 -23.969 1 84.75 318 TRP B O 1
ATOM 4950 N N . ARG B 1 319 ? -1.283 4.117 -24.531 1 79.69 319 ARG B N 1
ATOM 4951 C CA . ARG B 1 319 ? -1.123 5.066 -23.422 1 79.69 319 ARG B CA 1
ATOM 4952 C C . ARG B 1 319 ? -2.137 6.203 -23.531 1 79.69 319 ARG B C 1
ATOM 4954 O O . ARG B 1 319 ? -2.764 6.574 -22.547 1 79.69 319 ARG B O 1
ATOM 4961 N N . ARG B 1 320 ? -2.275 6.684 -24.766 1 73.12 320 ARG B N 1
ATOM 4962 C CA . ARG B 1 320 ? -3.201 7.785 -25 1 73.12 320 ARG B CA 1
ATOM 4963 C C . ARG B 1 320 ? -4.641 7.359 -24.734 1 73.12 320 ARG B C 1
ATOM 4965 O O . ARG B 1 320 ? -5.418 8.117 -24.156 1 73.12 320 ARG B O 1
ATOM 4972 N N . ASN B 1 321 ? -4.984 6.16 -25.359 1 67.62 321 ASN B N 1
ATOM 4973 C CA . ASN B 1 321 ? -6.332 5.641 -25.156 1 67.62 321 ASN B CA 1
ATOM 4974 C C . ASN B 1 321 ? -6.652 5.457 -23.672 1 67.62 321 ASN B C 1
ATOM 4976 O O . ASN B 1 321 ? -7.789 5.664 -23.25 1 67.62 321 ASN B O 1
ATOM 4980 N N . HIS B 1 322 ? -5.754 4.953 -23.156 1 62.31 322 HIS B N 1
ATOM 4981 C CA . HIS B 1 322 ? -5.984 4.762 -21.734 1 62.31 322 HIS B CA 1
ATOM 4982 C C . HIS B 1 322 ? -5.949 6.09 -20.984 1 62.31 322 HIS B C 1
ATOM 4984 O O . HIS B 1 322 ? -6.559 6.227 -19.922 1 62.31 322 HIS B O 1
ATOM 4990 N N . ILE B 1 323 ? -5.34 6.941 -21.875 1 55.62 323 ILE B N 1
ATOM 4991 C CA . ILE B 1 323 ? -5.461 8.328 -21.438 1 55.62 323 ILE B CA 1
ATOM 4992 C C . ILE B 1 323 ? -6.766 8.922 -21.969 1 55.62 323 ILE B C 1
ATOM 4994 O O . ILE B 1 323 ? -7.48 9.602 -21.219 1 55.62 323 ILE B O 1
ATOM 4998 N N . ASP B 1 324 ? -7.141 8.586 -23.484 1 50.06 324 ASP B N 1
ATOM 4999 C CA . ASP B 1 324 ? -8.305 9.102 -24.203 1 50.06 324 ASP B CA 1
ATOM 5000 C C . ASP B 1 324 ? -9.562 8.328 -23.828 1 50.06 324 ASP B C 1
ATOM 5002 O O . ASP B 1 324 ? -10.656 8.898 -23.75 1 50.06 324 ASP B O 1
ATOM 5006 N N . ALA B 1 325 ? -9.648 7.004 -24.125 1 46.94 325 ALA B N 1
ATOM 5007 C CA . ALA B 1 325 ? -10.836 6.215 -23.812 1 46.94 325 ALA B CA 1
ATOM 5008 C C . ALA B 1 325 ? -11.516 6.715 -22.531 1 46.94 325 ALA B C 1
ATOM 5010 O O . ALA B 1 325 ? -12.727 6.551 -22.359 1 46.94 325 ALA B O 1
ATOM 5011 N N . ALA B 1 326 ? -10.781 7.227 -21.922 1 40.88 326 ALA B N 1
ATOM 5012 C CA . ALA B 1 326 ? -11.367 7.984 -20.812 1 40.88 326 ALA B CA 1
ATOM 5013 C C . ALA B 1 326 ? -12.141 9.195 -21.328 1 40.88 326 ALA B C 1
ATOM 5015 O O . ALA B 1 326 ? -12.938 9.789 -20.594 1 40.88 326 ALA B O 1
ATOM 5016 N N . GLN B 1 327 ? -11.906 9.617 -22.594 1 36.31 327 GLN B N 1
ATOM 5017 C CA . GLN B 1 327 ? -12.547 10.773 -23.219 1 36.31 327 GLN B CA 1
ATOM 5018 C C . GLN B 1 327 ? -13.828 10.375 -23.938 1 36.31 327 GLN B C 1
ATOM 5020 O O . GLN B 1 327 ? -14.547 11.227 -24.453 1 36.31 327 GLN B O 1
ATOM 5025 N N . ALA B 1 328 ? -14.188 9.109 -24.469 1 37.66 328 ALA B N 1
ATOM 5026 C CA . ALA B 1 328 ? -15.375 8.898 -25.281 1 37.66 328 ALA B CA 1
ATOM 5027 C C . ALA B 1 328 ? -16.625 9.391 -24.578 1 37.66 328 ALA B C 1
ATOM 5029 O O . ALA B 1 328 ? -16.859 9.055 -23.406 1 37.66 328 ALA B O 1
ATOM 5030 N N . PRO B 1 329 ? -17.453 10.164 -25.109 1 33.5 329 PRO B N 1
ATOM 5031 C CA . PRO B 1 329 ? -18.719 10.695 -24.594 1 33.5 329 PRO B CA 1
ATOM 5032 C C . PRO B 1 329 ? -19.656 9.602 -24.109 1 33.5 329 PRO B C 1
ATOM 5034 O O . PRO B 1 329 ? -19.672 8.5 -24.672 1 33.5 329 PRO B O 1
ATOM 5037 N N . ALA B 1 330 ? -20.125 9.555 -22.922 1 35.19 330 ALA B N 1
ATOM 5038 C CA . ALA B 1 330 ? -21.391 8.875 -22.594 1 35.19 330 ALA B CA 1
ATOM 5039 C C . ALA B 1 330 ? -22.438 9.133 -23.672 1 35.19 330 ALA B C 1
ATOM 5041 O O . ALA B 1 330 ? -22.922 10.258 -23.812 1 35.19 330 ALA B O 1
ATOM 5042 N N . ALA B 1 331 ? -22.578 8.57 -24.719 1 28.34 331 ALA B N 1
ATOM 5043 C CA . ALA B 1 331 ? -23.828 8.719 -25.484 1 28.34 331 ALA B CA 1
ATOM 5044 C C . ALA B 1 331 ? -25.031 8.539 -24.578 1 28.34 331 ALA B C 1
ATOM 5046 O O . ALA B 1 331 ? -25.062 7.648 -23.719 1 28.34 331 ALA B O 1
ATOM 5047 N N . ALA B 1 332 ? -26.016 9.453 -24.578 1 27.08 332 ALA B N 1
ATOM 5048 C CA . ALA B 1 332 ? -27.391 9.516 -24.062 1 27.08 332 ALA B CA 1
ATOM 5049 C C . ALA B 1 332 ? -28.109 8.188 -24.281 1 27.08 332 ALA B C 1
ATOM 5051 O O . ALA B 1 332 ? -28.297 7.758 -25.422 1 27.08 332 ALA B O 1
ATOM 5052 N N . ALA B 1 333 ? -27.953 7.285 -23.422 1 27.59 333 ALA B N 1
ATOM 5053 C CA . ALA B 1 333 ? -29.062 6.336 -23.422 1 27.59 333 ALA B CA 1
ATOM 5054 C C . ALA B 1 333 ? -30.391 7.055 -23.578 1 27.59 333 ALA B C 1
ATOM 5056 O O . ALA B 1 333 ? -30.844 7.766 -22.672 1 27.59 333 ALA B O 1
ATOM 5057 N N . HIS B 1 334 ? -30.672 7.594 -24.766 1 21.66 334 HIS B N 1
ATOM 5058 C CA . HIS B 1 334 ? -32.094 7.652 -25.094 1 21.66 334 HIS B CA 1
ATOM 5059 C C . HIS B 1 334 ? -32.719 6.266 -25.031 1 21.66 334 HIS B C 1
ATOM 5061 O O . HIS B 1 334 ? -32.156 5.293 -25.516 1 21.66 334 HIS B O 1
#

InterPro domains:
  IPR009057 Homedomain-like superfamily [SSF46689] (219-269)
  IPR009057 Homedomain-like superfamily [SSF46689] (272-323)
  IPR018060 AraC-like, DNA binding HTH domain [PF12833] (242-320)
  IPR018060 AraC-like, DNA binding HTH domain [PS01124] (223-321)
  IPR018060 AraC-like, DNA binding HTH domain [SM00342] (236-319)
  IPR020449 Transcription regulator HTH, AraC- type, HTH domain [PR00032] (288-303)
  IPR020449 Transcription regulator HTH, AraC- type, HTH domain [PR00032] (303-319)
  IPR032783 AraC-type transcription regulator, ligand-binding domain [PF12852] (2-204)